Protein AF-0000000086745188 (afdb_homodimer)

Organism: NCBI:txid471575

Sequence (516 aa):
MTRQLMTLRQISIQTRLVSLTASIQQGEQIHLIGPNGSGKSTLLACMAGILPYSGKIYLQQRCLSEYSPRELARHRAWLSQQVVSVPIMPVFQYLQLYLTPSPVNYDDVLSELCSFFKLGTLLETPVGRLSGGEWQRVRLTGVFLQVWSSINLEGKLLLLDEPTNNLDIAQVAALDLLVKKFCEHGGSVVMSGHDLNHSYDRADRIWLLADGQLVADGKPDEVMKENTLSKVFAADIKCVSEKTYKYWRVFLPDYNSVMTRQLMTLRQISIQTRLVSLTASIQQGEQIHLIGPNGSGKSTLLACMAGILPYSGKIYLQQRCLSEYSPRELARHRAWLSQQVVSVPIMPVFQYLQLYLTPSPVNYDDVLSELCSFFKLGTLLETPVGRLSGGEWQRVRLTGVFLQVWSSINLEGKLLLLDEPTNNLDIAQVAALDLLVKKFCEHGGSVVMSGHDLNHSYDRADRIWLLADGQLVADGKPDEVMKENTLSKVFAADIKCVSEKTYKYWRVFLPDYNSV

Secondary structure (DSSP, 8-state):
---EEEEEEEEEETTTEEEEEEEEETT-EEEEE--TTSSHHHHHHHHHTSS--EEEEEETTEEGGGS-HHHHHHHEEEE-SS-----SSBHHHHHHTTS-S-SS--HHHHHHHHHHTT-GGGTTSBGGG--HHHHHHHHHHHHHHHH-TTT-SS--EEEESSTTTT--HHHHHHHHHHHHHHHHTT-EEEEE-S-HHHHHHH-SEEEEEETTEEEEEE-HHHH--HHHHHHHHTS-EEEE-STT--EEEE----GGG-/---EEEEEEEEEETTTEEEEEEEEETT-EEEEE--TTSSHHHHHHHHHTSS--EEEEEETTEEGGGS-HHHHHHHEEEE-SS-----SSBHHHHHHTTS-S-SS--HHHHHHHHHHTT-GGGTTSBGGG--HHHHHHHHHHHHHHHH-TTT-SS--EEEESSTTTT--HHHHHHHHHHHHHHHHTT-EEEEE-S-HHHHHHH-SEEEEEETTEEEEEE-HHHH--HHHHHHHHTS-EEEE-STT--EEEE----GGG-

Nearest PDB structures (foldseek):
  4dbl-assembly1_C  TM=9.691E-01  e=2.602E-29  Escherichia coli K-12
  1l7v-assembly1_D  TM=9.769E-01  e=2.940E-29  Escherichia coli
  4r9u-assembly1_D  TM=9.793E-01  e=2.080E-28  Escherichia coli K-12
  2qi9-assembly1_D  TM=9.590E-01  e=1.356E-28  Escherichia coli
  5x40-assembly1_B  TM=8.776E-01  e=6.941E-20  Rhodobacter capsulatus

pLDDT: mean 87.24, std 15.05, range [29.53, 98.56]

Radius of gyration: 23.39 Å; Cα contacts (8 Å, |Δi|>4): 1022; chains: 2; bounding box: 46×71×54 Å

Foldseek 3Di:
DFDWFKWFAQKDDPQQAGGATDTDTWLFEEEEEFDPSLNLLVVLCVQLVNDDTPGFMDGPNHTPVPDDPVRSLLAEFEAHPDDPDFDFAALLVVLCVLADPDPDDCPVVLVVLCVLLVCVVRRHPTLVPDDPSNNLSSSLSSRCSNQPCVRGVNHAEYEEEASCPPPDQSSVLSVLVSQNVSSVSGHYYYYYHHDLVVCLVRGQKYQYGASNYRPDIGHSVVQVDQVNVCVRHVHRDDDDPDPPDDDDHDDHPPVVVD/DFDWFKWWAQKDDPQQAGGATDTDTWLFEEEEEFDPSLNLLVVLCVQLVNDDTPGFMDGPNHTPVPDDPVRSLLAEFEAHPDDPDFDFAALQVVLCVLADPDPDDCPVVLVVLCVLLVCVVRRRPTRVPDDPSNNLSSSLSSRCSNQPCVRGVNHAEYEEEASCPPPDQSSVLSVLVSQNVSSVSGHYYYYYHHDLVVCLVRGQKYQYGASNYRPDIGHSVVQVDQVNVCVRHVHRDDDDPDPPDDDDHDDHPPVVVD

Solvent-accessible surface area (backbone atoms only — not comparable to full-atom values): 27407 Å² total; per-residue (Å²): 128,85,49,66,36,33,39,38,41,42,31,27,38,87,86,47,25,50,58,32,63,51,72,39,48,50,36,38,37,33,30,38,34,49,41,80,86,14,30,66,67,59,50,53,31,39,75,66,67,74,42,86,67,45,64,48,44,28,50,69,87,34,53,53,84,74,48,50,74,71,58,41,48,41,35,35,28,70,44,68,71,72,76,89,71,77,58,91,45,30,35,51,62,57,44,50,69,38,51,68,98,53,93,63,80,54,61,63,57,50,49,50,49,30,57,62,61,65,38,75,89,42,35,78,39,47,47,76,73,47,52,74,41,55,43,44,44,53,53,51,45,28,38,46,57,31,26,32,58,94,77,22,81,59,14,36,38,39,40,30,35,43,71,58,62,69,42,28,61,49,51,42,42,38,50,52,49,52,52,50,52,43,21,74,73,50,16,22,36,41,32,33,49,54,54,64,47,58,40,53,74,66,30,61,28,31,38,33,31,44,77,15,24,71,78,38,74,35,40,37,83,76,49,70,36,44,70,55,47,16,61,66,44,70,37,59,38,44,72,48,40,57,71,78,53,76,42,64,49,68,60,71,78,63,63,83,76,105,128,82,50,68,36,33,40,38,40,42,32,26,37,86,86,47,25,51,58,32,64,50,71,38,49,51,35,38,38,33,30,39,36,50,42,82,84,14,29,67,66,59,50,53,33,39,75,66,67,75,42,85,65,44,64,48,45,28,48,69,87,34,53,53,86,74,48,49,72,72,58,43,47,41,35,35,28,68,43,68,69,73,79,90,71,77,58,92,44,30,36,50,61,59,45,49,69,37,51,68,98,54,93,65,82,54,61,64,59,50,50,51,50,30,58,62,60,65,37,75,90,44,34,79,38,47,47,74,75,48,51,71,40,54,43,45,43,51,51,51,44,28,39,47,56,33,26,31,58,95,78,23,81,60,15,37,37,40,38,31,35,42,72,57,63,69,43,28,59,48,51,42,41,37,50,53,49,51,52,50,52,43,21,74,73,50,17,20,36,42,32,33,50,54,55,63,46,58,41,55,74,66,32,62,27,32,38,36,31,44,79,16,25,71,77,38,74,34,41,37,83,74,50,69,35,44,68,55,49,15,61,66,45,70,36,61,37,43,70,51,40,58,68,78,52,76,43,65,50,69,58,69,78,62,66,83,77,108

Structure (mmCIF, N/CA/C/O backbone):
data_AF-0000000086745188-model_v1
#
loop_
_entity.id
_entity.type
_entity.pdbx_description
1 polymer 'Vitamin B12 import ATP-binding protein BtuD'
#
loop_
_atom_site.group_PDB
_atom_site.id
_atom_site.type_symbol
_atom_site.label_atom_id
_atom_site.label_alt_id
_atom_site.label_comp_id
_atom_site.label_asym_id
_atom_site.label_entity_id
_atom_site.label_seq_id
_atom_site.pdbx_PDB_ins_code
_atom_site.Cartn_x
_atom_site.Cartn_y
_atom_site.Cartn_z
_atom_site.occupancy
_atom_site.B_iso_or_equiv
_atom_site.auth_seq_id
_atom_site.auth_comp_id
_atom_site.auth_asym_id
_atom_site.auth_atom_id
_atom_site.pdbx_PDB_model_num
ATOM 1 N N . MET A 1 1 ? 0.875 36.938 3.176 1 42.94 1 MET A N 1
ATOM 2 C CA . MET A 1 1 ? 2.236 36.469 3.416 1 42.94 1 MET A CA 1
ATOM 3 C C . MET A 1 1 ? 2.227 35.062 3.996 1 42.94 1 MET A C 1
ATOM 5 O O . MET A 1 1 ? 1.624 34.812 5.043 1 42.94 1 MET A O 1
ATOM 9 N N . THR A 1 2 ? 2.395 34.031 3.209 1 58.59 2 THR A N 1
ATOM 10 C CA . THR A 1 2 ? 2.215 32.656 3.656 1 58.59 2 THR A CA 1
ATOM 11 C C . THR A 1 2 ? 3.15 32.312 4.82 1 58.59 2 THR A C 1
ATOM 13 O O . THR A 1 2 ? 4.336 32.656 4.777 1 58.59 2 THR A O 1
ATOM 16 N N . ARG A 1 3 ? 2.59 32.125 6.023 1 82.56 3 ARG A N 1
ATOM 17 C CA . ARG A 1 3 ? 3.328 31.969 7.27 1 82.56 3 ARG A CA 1
ATOM 18 C C . ARG A 1 3 ? 3.998 30.594 7.328 1 82.56 3 ARG A C 1
ATOM 20 O O . ARG A 1 3 ? 3.418 29.594 6.902 1 82.56 3 ARG A O 1
ATOM 27 N N . GLN A 1 4 ? 5.285 30.688 7.609 1 91.69 4 GLN A N 1
ATOM 28 C CA . GLN A 1 4 ? 6.078 29.469 7.801 1 91.69 4 GLN A CA 1
ATOM 29 C C . GLN A 1 4 ? 5.613 28.703 9.031 1 91.69 4 GLN A C 1
ATOM 31 O O . GLN A 1 4 ? 5.594 29.25 10.141 1 91.69 4 GLN A O 1
ATOM 36 N N . LEU A 1 5 ? 5.16 27.562 8.781 1 95.75 5 LEU A N 1
ATOM 37 C CA . LEU A 1 5 ? 4.672 26.75 9.883 1 95.75 5 LEU A CA 1
ATOM 38 C C . LEU A 1 5 ? 5.816 25.984 10.547 1 95.75 5 LEU A C 1
ATOM 40 O O . LEU A 1 5 ? 5.926 25.984 11.781 1 95.75 5 LEU A O 1
ATOM 44 N N . MET A 1 6 ? 6.68 25.391 9.727 1 97.31 6 MET A N 1
ATOM 45 C CA . MET A 1 6 ? 7.801 24.609 10.234 1 97.31 6 MET A CA 1
ATOM 46 C C . MET A 1 6 ? 9.062 24.859 9.414 1 97.31 6 MET A C 1
ATOM 48 O O . MET A 1 6 ? 8.992 25.016 8.195 1 97.31 6 MET A O 1
ATOM 52 N N . THR A 1 7 ? 10.203 24.891 10.109 1 97.44 7 THR A N 1
ATOM 53 C CA . THR A 1 7 ? 11.492 25.047 9.453 1 97.44 7 THR A CA 1
ATOM 54 C C . THR A 1 7 ? 12.477 23.984 9.938 1 97.44 7 THR A C 1
ATOM 56 O O . THR A 1 7 ? 12.562 23.703 11.133 1 97.44 7 THR A O 1
ATOM 59 N N . LEU A 1 8 ? 13.078 23.312 9.031 1 98 8 LEU A N 1
ATOM 60 C CA . LEU A 1 8 ? 14.148 22.344 9.273 1 98 8 LEU A CA 1
ATOM 61 C C . LEU A 1 8 ? 15.5 22.922 8.875 1 98 8 LEU A C 1
ATOM 63 O O . LEU A 1 8 ? 15.672 23.406 7.754 1 98 8 LEU A O 1
ATOM 67 N N . ARG A 1 9 ? 16.406 22.875 9.82 1 97.75 9 ARG A N 1
ATOM 68 C CA . ARG A 1 9 ? 17.75 23.406 9.547 1 97.75 9 ARG A CA 1
ATOM 69 C C . ARG A 1 9 ? 18.812 22.328 9.773 1 97.75 9 ARG A C 1
ATOM 71 O O . ARG A 1 9 ? 19.094 21.969 10.922 1 97.75 9 ARG A O 1
ATOM 78 N N . GLN A 1 10 ? 19.391 21.859 8.68 1 97.06 10 GLN A N 1
ATOM 79 C CA . GLN A 1 10 ? 20.547 20.969 8.68 1 97.06 10 GLN A CA 1
ATOM 80 C C . GLN A 1 10 ? 20.266 19.719 9.523 1 97.06 10 GLN A C 1
ATOM 82 O O . GLN A 1 10 ? 21.062 19.375 10.406 1 97.06 10 GLN A O 1
ATOM 87 N N . ILE A 1 11 ? 19.172 19.078 9.258 1 96.88 11 ILE A N 1
ATOM 88 C CA . ILE A 1 11 ? 18.797 17.891 10.008 1 96.88 11 ILE A CA 1
ATOM 89 C C . ILE A 1 11 ? 19.641 16.703 9.57 1 96.88 11 ILE A C 1
ATOM 91 O O . ILE A 1 11 ? 19.719 16.406 8.383 1 96.88 11 ILE A O 1
ATOM 95 N N . SER A 1 12 ? 20.266 16.047 10.523 1 96.56 12 SER A N 1
ATOM 96 C CA . SER A 1 12 ? 21.109 14.891 10.258 1 96.56 12 SER A CA 1
ATOM 97 C C . SER A 1 12 ? 20.891 13.797 11.297 1 96.56 12 SER A C 1
ATOM 99 O O . SER A 1 12 ? 20.641 14.086 12.469 1 96.56 12 SER A O 1
ATOM 101 N N . ILE A 1 13 ? 20.781 12.68 10.852 1 94.38 13 ILE A N 1
ATOM 102 C CA . ILE A 1 13 ? 20.797 11.492 11.695 1 94.38 13 ILE A CA 1
ATOM 103 C C . ILE A 1 13 ? 21.75 10.445 11.109 1 94.38 13 ILE A C 1
ATOM 105 O O . ILE A 1 13 ? 21.422 9.773 10.133 1 94.38 13 ILE A O 1
ATOM 109 N N . GLN A 1 14 ? 22.875 10.312 11.773 1 86 14 GLN A N 1
ATOM 110 C CA . GLN A 1 14 ? 23.875 9.359 11.32 1 86 14 GLN A CA 1
ATOM 111 C C . GLN A 1 14 ? 23.953 9.328 9.797 1 86 14 GLN A C 1
ATOM 113 O O . GLN A 1 14 ? 24.219 10.352 9.156 1 86 14 GLN A O 1
ATOM 118 N N . THR A 1 15 ? 23.656 8.062 9.227 1 82.75 15 THR A N 1
ATOM 119 C CA . THR A 1 15 ? 23.766 7.93 7.777 1 82.75 15 THR A CA 1
ATOM 120 C C . THR A 1 15 ? 22.391 7.918 7.121 1 82.75 15 THR A C 1
ATOM 122 O O . THR A 1 15 ? 22.281 7.875 5.895 1 82.75 15 THR A O 1
ATOM 125 N N . ARG A 1 16 ? 21.406 8.18 7.883 1 89.38 16 ARG A N 1
ATOM 126 C CA . ARG A 1 16 ? 20.062 8.055 7.352 1 89.38 16 ARG A CA 1
ATOM 127 C C . ARG A 1 16 ? 19.578 9.391 6.777 1 89.38 16 ARG A C 1
ATOM 129 O O . ARG A 1 16 ? 18.797 9.414 5.82 1 89.38 16 ARG A O 1
ATOM 136 N N . LEU A 1 17 ? 19.922 10.453 7.391 1 94.81 17 LEU A N 1
ATOM 137 C CA . LEU A 1 17 ? 19.656 11.797 6.91 1 94.81 17 LEU A CA 1
ATOM 138 C C . LEU A 1 17 ? 20.922 12.641 6.898 1 94.81 17 LEU A C 1
ATOM 140 O O . LEU A 1 17 ? 21.734 12.562 7.824 1 94.81 17 LEU A O 1
ATOM 144 N N . VAL A 1 18 ? 21.047 13.453 5.836 1 95.75 18 VAL A N 1
ATOM 145 C CA . VAL A 1 18 ? 22.281 14.203 5.672 1 95.75 18 VAL A CA 1
ATOM 146 C C . VAL A 1 18 ? 21.984 15.68 5.457 1 95.75 18 VAL A C 1
ATOM 148 O O . VAL A 1 18 ? 21.641 16.094 4.348 1 95.75 18 VAL A O 1
ATOM 151 N N . SER A 1 19 ? 22.125 16.516 6.492 1 94.88 19 SER A N 1
ATOM 152 C CA . SER A 1 19 ? 22.078 17.984 6.5 1 94.88 19 SER A CA 1
ATOM 153 C C . SER A 1 19 ? 20.859 18.484 5.711 1 94.88 19 SER A C 1
ATOM 155 O O . SER A 1 19 ? 21.016 19.312 4.809 1 94.88 19 SER A O 1
ATOM 157 N N . LEU A 1 20 ? 19.719 18 6.059 1 96.94 20 LEU A N 1
ATOM 158 C CA . LEU A 1 20 ? 18.5 18.328 5.332 1 96.94 20 LEU A CA 1
ATOM 159 C C . LEU A 1 20 ? 17.906 19.656 5.82 1 96.94 20 LEU A C 1
ATOM 161 O O . LEU A 1 20 ? 17.734 19.844 7.023 1 96.94 20 LEU A O 1
ATOM 165 N N . THR A 1 21 ? 17.719 20.609 4.941 1 97.81 21 THR A N 1
ATOM 166 C CA . THR A 1 21 ? 17.094 21.906 5.223 1 97.81 21 THR A CA 1
ATOM 167 C C . THR A 1 21 ? 15.844 22.094 4.379 1 97.81 21 THR A C 1
ATOM 169 O O . THR A 1 21 ? 15.852 21.828 3.176 1 97.81 21 THR A O 1
ATOM 172 N N . ALA A 1 22 ? 14.789 22.453 5.012 1 97.44 22 ALA A N 1
ATOM 173 C CA . ALA A 1 22 ? 13.516 22.641 4.328 1 97.44 22 ALA A CA 1
ATOM 174 C C . ALA A 1 22 ? 12.562 23.469 5.176 1 97.44 22 ALA A C 1
ATOM 176 O O . ALA A 1 22 ? 12.883 23.844 6.309 1 97.44 22 ALA A O 1
ATOM 177 N N . SER A 1 23 ? 11.453 23.859 4.59 1 97.12 23 SER A N 1
ATOM 178 C CA . SER A 1 23 ? 10.422 24.594 5.316 1 97.12 23 SER A CA 1
ATOM 179 C C . SER A 1 23 ? 9.031 24.203 4.848 1 97.12 23 SER A C 1
ATOM 181 O O . SER A 1 23 ? 8.859 23.688 3.734 1 97.12 23 SER A O 1
ATOM 183 N N . ILE A 1 24 ? 8.094 24.344 5.656 1 97.06 24 ILE A N 1
ATOM 184 C CA . ILE A 1 24 ? 6.688 24.078 5.379 1 97.06 24 ILE A CA 1
ATOM 185 C C . ILE A 1 24 ? 5.871 25.359 5.586 1 97.06 24 ILE A C 1
ATOM 187 O O . ILE A 1 24 ? 5.957 25.984 6.641 1 97.06 24 ILE A O 1
ATOM 191 N N . GLN A 1 25 ? 5.105 25.688 4.613 1 94.69 25 GLN A N 1
ATOM 192 C CA . GLN A 1 25 ? 4.203 26.828 4.719 1 94.69 25 GLN A CA 1
ATOM 193 C C . GLN A 1 25 ? 2.83 26.406 5.23 1 94.69 25 GLN A C 1
ATOM 195 O O . GLN A 1 25 ? 2.426 25.25 5.047 1 94.69 25 GLN A O 1
ATOM 200 N N . GLN A 1 26 ? 2.174 27.312 5.887 1 93.31 26 GLN A N 1
ATOM 201 C CA . GLN A 1 26 ? 0.829 27.016 6.371 1 93.31 26 GLN A CA 1
ATOM 202 C C . GLN A 1 26 ? -0.127 26.75 5.211 1 93.31 26 GLN A C 1
ATOM 204 O O . GLN A 1 26 ? -0.081 27.438 4.188 1 93.31 26 GLN A O 1
ATOM 209 N N . GLY A 1 27 ? -0.869 25.703 5.348 1 92.94 27 GLY A N 1
ATOM 210 C CA . GLY A 1 27 ? -1.93 25.422 4.391 1 92.94 27 GLY A CA 1
ATOM 211 C C . GLY A 1 27 ? -1.481 24.547 3.238 1 92.94 27 GLY A C 1
ATOM 212 O O . GLY A 1 27 ? -2.256 24.281 2.316 1 92.94 27 GLY A O 1
ATOM 213 N N . GLU A 1 28 ? -0.305 24.062 3.256 1 95.38 28 GLU A N 1
ATOM 214 C CA . GLU A 1 28 ? 0.176 23.328 2.094 1 95.38 28 GLU A CA 1
ATOM 215 C C . GLU A 1 28 ? 0.176 21.812 2.357 1 95.38 28 GLU A C 1
ATOM 217 O O . GLU A 1 28 ? 0.301 21.391 3.506 1 95.38 28 GLU A O 1
ATOM 222 N N . GLN A 1 29 ? 0.002 21.109 1.368 1 97.25 29 GLN A N 1
ATOM 223 C CA . GLN A 1 29 ? 0.116 19.656 1.347 1 97.25 29 GLN A CA 1
ATOM 224 C C . GLN A 1 29 ? 1.386 19.219 0.624 1 97.25 29 GLN A C 1
ATOM 226 O O . GLN A 1 29 ? 1.51 19.391 -0.59 1 97.25 29 GLN A O 1
ATOM 231 N N . ILE A 1 30 ? 2.305 18.641 1.395 1 98.44 30 ILE A N 1
ATOM 232 C CA . ILE A 1 30 ? 3.582 18.203 0.845 1 98.44 30 ILE A CA 1
ATOM 233 C C . ILE A 1 30 ? 3.623 16.672 0.783 1 98.44 30 ILE A C 1
ATOM 235 O O . ILE A 1 30 ? 3.271 16 1.752 1 98.44 30 ILE A O 1
ATOM 239 N N . HIS A 1 31 ? 3.926 16.125 -0.351 1 98.19 31 HIS A N 1
ATOM 240 C CA . HIS A 1 31 ? 4.18 14.688 -0.476 1 98.19 31 HIS A CA 1
ATOM 241 C C . HIS A 1 31 ? 5.676 14.391 -0.486 1 98.19 31 HIS A C 1
ATOM 243 O O . HIS A 1 31 ? 6.422 14.977 -1.273 1 98.19 31 HIS A O 1
ATOM 249 N N . LEU A 1 32 ? 6.02 13.602 0.425 1 98.12 32 LEU A N 1
ATOM 250 C CA . LEU A 1 32 ? 7.387 13.109 0.541 1 98.12 32 LEU A CA 1
ATOM 251 C C . LEU A 1 32 ? 7.57 11.828 -0.259 1 98.12 32 LEU A C 1
ATOM 253 O O . LEU A 1 32 ? 7.031 10.781 0.108 1 98.12 32 LEU A O 1
ATOM 257 N N . ILE A 1 33 ? 8.344 11.906 -1.39 1 96.94 33 ILE A N 1
ATOM 258 C CA . ILE A 1 33 ? 8.523 10.727 -2.229 1 96.94 33 ILE A CA 1
ATOM 259 C C . ILE A 1 33 ? 10.008 10.391 -2.336 1 96.94 33 ILE A C 1
ATOM 261 O O . ILE A 1 33 ? 10.867 11.234 -2.07 1 96.94 33 ILE A O 1
ATOM 265 N N . GLY A 1 34 ? 10.312 9.188 -2.672 1 95.62 34 GLY A N 1
ATOM 266 C CA . GLY A 1 34 ? 11.648 8.609 -2.762 1 95.62 34 GLY A CA 1
ATOM 267 C C . GLY A 1 34 ? 11.648 7.094 -2.641 1 95.62 34 GLY A C 1
ATOM 268 O O . GLY A 1 34 ? 10.648 6.496 -2.246 1 95.62 34 GLY A O 1
ATOM 269 N N . PRO A 1 35 ? 12.727 6.488 -3.014 1 92.88 35 PRO A N 1
ATOM 270 C CA . PRO A 1 35 ? 12.797 5.031 -2.912 1 92.88 35 PRO A CA 1
ATOM 271 C C . PRO A 1 35 ? 12.742 4.535 -1.47 1 92.88 35 PRO A C 1
ATOM 273 O O . PRO A 1 35 ? 12.898 5.328 -0.535 1 92.88 35 PRO A O 1
ATOM 276 N N . ASN A 1 36 ? 12.398 3.275 -1.337 1 90.19 36 ASN A N 1
ATOM 277 C CA . ASN A 1 36 ? 12.461 2.672 -0.01 1 90.19 36 ASN A CA 1
ATOM 278 C C . ASN A 1 36 ? 13.859 2.814 0.598 1 90.19 36 ASN A C 1
ATOM 280 O O . ASN A 1 36 ? 14.859 2.631 -0.09 1 90.19 36 ASN A O 1
ATOM 284 N N . GLY A 1 37 ? 13.938 3.229 1.795 1 88.88 37 GLY A N 1
ATOM 285 C CA . GLY A 1 37 ? 15.211 3.4 2.479 1 88.88 37 GLY A CA 1
ATOM 286 C C . GLY A 1 37 ? 15.797 4.785 2.301 1 88.88 37 GLY A C 1
ATOM 287 O O . GLY A 1 37 ? 16.891 5.07 2.801 1 88.88 37 GLY A O 1
ATOM 288 N N . SER A 1 38 ? 15.094 5.652 1.686 1 93.81 38 SER A N 1
ATOM 289 C CA . SER A 1 38 ? 15.633 6.969 1.369 1 93.81 38 SER A CA 1
ATOM 290 C C . SER A 1 38 ? 15.648 7.871 2.598 1 93.81 38 SER A C 1
ATOM 292 O O . SER A 1 38 ? 16.281 8.922 2.594 1 93.81 38 SER A O 1
ATOM 294 N N . GLY A 1 39 ? 14.906 7.531 3.623 1 94.5 39 GLY A N 1
ATOM 295 C CA . GLY A 1 39 ? 14.898 8.32 4.844 1 94.5 39 GLY A CA 1
ATOM 296 C C . GLY A 1 39 ? 13.555 8.984 5.109 1 94.5 39 GLY A C 1
ATOM 297 O O . GLY A 1 39 ? 13.43 9.789 6.035 1 94.5 39 GLY A O 1
ATOM 298 N N . LYS A 1 40 ? 12.539 8.656 4.352 1 95.88 40 LYS A N 1
ATOM 299 C CA . LYS A 1 40 ? 11.234 9.305 4.461 1 95.88 40 LYS A CA 1
ATOM 300 C C . LYS A 1 40 ? 10.664 9.156 5.871 1 95.88 40 LYS A C 1
ATOM 302 O O . LYS A 1 40 ? 10.32 10.156 6.512 1 95.88 40 LYS A O 1
ATOM 307 N N . SE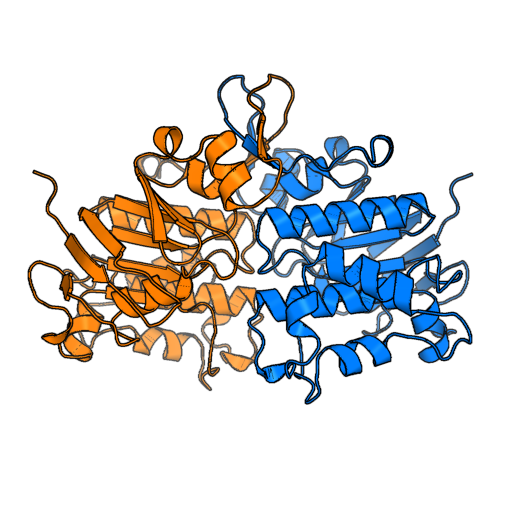R A 1 41 ? 10.625 7.898 6.363 1 94.25 41 SER A N 1
ATOM 308 C CA . SER A 1 41 ? 10.07 7.637 7.691 1 94.25 41 SER A CA 1
ATOM 309 C C . SER A 1 41 ? 10.922 8.289 8.781 1 94.25 41 SER A C 1
ATOM 311 O O . SER A 1 41 ? 10.391 8.82 9.758 1 94.25 41 SER A O 1
ATOM 313 N N . THR A 1 42 ? 12.219 8.281 8.617 1 94.56 42 THR A N 1
ATOM 314 C CA . THR A 1 42 ? 13.133 8.906 9.57 1 94.56 42 THR A CA 1
ATOM 315 C C . THR A 1 42 ? 12.883 10.406 9.648 1 94.56 42 THR A C 1
ATOM 317 O O . THR A 1 42 ? 12.789 10.969 10.742 1 94.56 42 THR A O 1
ATOM 320 N N . LEU A 1 43 ? 12.727 11 8.5 1 97.31 43 LEU A N 1
ATOM 321 C CA . LEU A 1 43 ? 12.484 12.445 8.461 1 97.31 43 LEU A CA 1
ATOM 322 C C . LEU A 1 43 ? 11.172 12.789 9.148 1 97.31 43 LEU A C 1
ATOM 324 O O . LEU A 1 43 ? 11.117 13.703 9.969 1 97.31 43 LEU A O 1
ATOM 328 N N . LEU A 1 44 ? 10.141 12.039 8.828 1 97.38 44 LEU A N 1
ATOM 329 C CA . LEU A 1 44 ? 8.836 12.289 9.422 1 97.38 44 LEU A CA 1
ATOM 330 C C . LEU A 1 44 ? 8.883 12.109 10.938 1 97.38 44 LEU A C 1
ATOM 332 O O . LEU A 1 44 ? 8.273 12.883 11.68 1 97.38 44 LEU A O 1
ATOM 336 N N . ALA A 1 45 ? 9.602 11.156 11.414 1 95.88 45 ALA A N 1
ATOM 337 C CA . ALA A 1 45 ? 9.727 10.914 12.852 1 95.88 45 ALA A CA 1
ATOM 338 C C . ALA A 1 45 ? 10.469 12.055 13.539 1 95.88 45 ALA A C 1
ATOM 340 O O . ALA A 1 45 ? 10.141 12.43 14.664 1 95.88 45 ALA A O 1
ATOM 341 N N . CYS A 1 46 ? 11.469 12.586 12.875 1 96.81 46 CYS A N 1
ATOM 342 C CA . CYS A 1 46 ? 12.172 13.75 13.398 1 96.81 46 CYS A CA 1
ATOM 343 C C . CYS A 1 46 ? 11.234 14.953 13.5 1 96.81 46 CYS A C 1
ATOM 345 O O . CYS A 1 46 ? 11.188 15.609 14.539 1 96.81 46 CYS A O 1
ATOM 347 N N . MET A 1 47 ? 10.508 15.141 12.453 1 97.5 47 MET A N 1
ATOM 348 C CA . MET A 1 47 ? 9.578 16.266 12.406 1 97.5 47 MET A CA 1
ATOM 349 C C . MET A 1 47 ? 8.516 16.125 13.492 1 97.5 47 MET A C 1
ATOM 351 O O . MET A 1 47 ? 8.023 17.125 14.016 1 97.5 47 MET A O 1
ATOM 355 N N . ALA A 1 48 ? 8.18 14.898 13.805 1 96.38 48 ALA A N 1
ATOM 356 C CA . ALA A 1 48 ? 7.164 14.625 14.812 1 96.38 48 ALA A CA 1
ATOM 357 C C . ALA A 1 48 ? 7.727 14.789 16.219 1 96.38 48 ALA A C 1
ATOM 359 O O . ALA A 1 48 ? 6.977 14.805 17.203 1 96.38 48 ALA A O 1
ATOM 360 N N . GLY A 1 49 ? 8.992 14.836 16.359 1 95.5 49 GLY A N 1
ATOM 361 C CA . GLY A 1 49 ? 9.633 14.953 17.656 1 95.5 49 GLY A CA 1
ATOM 362 C C . GLY A 1 49 ? 9.82 13.625 18.359 1 95.5 49 GLY A C 1
ATOM 363 O O . GLY A 1 49 ? 10.031 13.578 19.562 1 95.5 49 GLY A O 1
ATOM 364 N N . ILE A 1 50 ? 9.758 12.57 17.625 1 92.31 50 ILE A N 1
ATOM 365 C CA . ILE A 1 50 ? 9.844 11.219 18.172 1 92.31 50 ILE A CA 1
ATOM 366 C C . ILE A 1 50 ? 11.289 10.742 18.141 1 92.31 50 ILE A C 1
ATOM 368 O O . ILE A 1 50 ? 11.781 10.133 19.094 1 92.31 50 ILE A O 1
ATOM 372 N N . LEU A 1 51 ? 11.977 11.031 17.094 1 93.44 51 LEU A N 1
ATOM 373 C CA . LEU A 1 51 ? 13.352 10.594 16.906 1 93.44 51 LEU A CA 1
ATOM 374 C C . LEU A 1 51 ? 14.328 11.742 17.109 1 93.44 51 LEU A C 1
ATOM 376 O O . LEU A 1 51 ? 14.141 12.82 16.547 1 93.44 51 LEU A O 1
ATOM 380 N N . PRO A 1 52 ? 15.375 11.516 17.859 1 94.44 52 PRO A N 1
ATOM 381 C CA . PRO A 1 52 ? 16.391 12.562 18.031 1 94.44 52 PRO A CA 1
ATOM 382 C C . PRO A 1 52 ? 17.188 12.82 16.75 1 94.44 52 PRO A C 1
ATOM 384 O O . PRO A 1 52 ? 17.344 11.914 15.922 1 94.44 52 PRO A O 1
ATOM 387 N N . TYR A 1 53 ? 17.672 14.008 16.625 1 96.12 53 TYR A N 1
ATOM 388 C CA . TYR A 1 53 ? 18.375 14.438 15.422 1 96.12 53 TYR A CA 1
ATOM 389 C C . TYR A 1 53 ? 19.375 15.547 15.75 1 96.12 53 TYR A C 1
ATOM 391 O O . TYR A 1 53 ? 19.297 16.156 16.812 1 96.12 53 TYR A O 1
ATOM 399 N N . SER A 1 54 ? 20.344 15.672 14.859 1 96.56 54 SER A N 1
ATOM 400 C CA . SER A 1 54 ? 21.188 16.875 14.883 1 96.56 54 SER A CA 1
ATOM 401 C C . SER A 1 54 ? 20.578 17.984 14.023 1 96.56 54 SER A C 1
ATOM 403 O O . SER A 1 54 ? 19.828 17.703 13.094 1 96.56 54 SER A O 1
ATOM 405 N N . GLY A 1 55 ? 20.859 19.234 14.359 1 96.88 55 GLY A N 1
ATOM 406 C CA . GLY A 1 55 ? 20.234 20.359 13.711 1 96.88 55 GLY A CA 1
ATOM 407 C C . GLY A 1 55 ? 19.094 20.953 14.516 1 96.88 55 GLY A C 1
ATOM 408 O O . GLY A 1 55 ? 19.047 20.812 15.734 1 96.88 55 GLY A O 1
ATOM 409 N N . LYS A 1 56 ? 18.281 21.75 13.805 1 97.38 56 LYS A N 1
ATOM 410 C CA . LYS A 1 56 ? 17.188 22.391 14.523 1 97.38 56 LYS A CA 1
ATOM 411 C C . LYS A 1 56 ? 15.891 22.328 13.711 1 97.38 56 LYS A C 1
ATOM 413 O O . LYS A 1 56 ? 15.914 22.5 12.492 1 97.38 56 LYS A O 1
ATOM 418 N N . ILE A 1 57 ? 14.859 22.062 14.398 1 97.69 57 ILE A N 1
ATOM 419 C CA . ILE A 1 57 ? 13.523 22.141 13.812 1 97.69 57 ILE A CA 1
ATOM 420 C C . ILE A 1 57 ? 12.664 23.125 14.609 1 97.69 57 ILE A C 1
ATOM 422 O O . ILE A 1 57 ? 12.656 23.094 15.836 1 97.69 57 ILE A O 1
ATOM 426 N N . TYR A 1 58 ? 12.031 23.969 13.883 1 97.38 58 TYR A N 1
ATOM 427 C CA . TYR A 1 58 ? 11.117 24.922 14.508 1 97.38 58 TYR A CA 1
ATOM 428 C C . TYR A 1 58 ? 9.68 24.656 14.062 1 97.38 58 TYR A C 1
ATOM 430 O O . TYR A 1 58 ? 9.43 24.391 12.883 1 97.38 58 TYR A O 1
ATOM 438 N N . LEU A 1 59 ? 8.781 24.672 14.969 1 96.44 59 LEU A N 1
ATOM 439 C CA . LEU A 1 59 ? 7.344 24.609 14.719 1 96.44 59 LEU A CA 1
ATOM 440 C C . LEU A 1 59 ? 6.645 25.844 15.266 1 96.44 59 LEU A C 1
ATOM 442 O O . LEU A 1 59 ? 6.727 26.141 16.469 1 96.44 59 LEU A O 1
ATOM 446 N N . GLN A 1 60 ? 6.031 26.578 14.367 1 93.5 60 GLN A N 1
ATOM 447 C CA . GLN A 1 60 ? 5.387 27.828 14.758 1 93.5 60 GLN A CA 1
ATOM 448 C C . GLN A 1 60 ? 6.359 28.734 15.5 1 93.5 60 GLN A C 1
ATOM 450 O O . GLN A 1 60 ? 6.039 29.25 16.578 1 93.5 60 GLN A O 1
ATOM 455 N N . GLN A 1 61 ? 7.582 28.797 15.016 1 92.19 61 GLN A N 1
ATOM 456 C CA . GLN A 1 61 ? 8.633 29.719 15.422 1 92.19 61 GLN A CA 1
ATOM 457 C C . GLN A 1 61 ? 9.211 29.328 16.781 1 92.19 61 GLN A C 1
ATOM 459 O O . GLN A 1 61 ? 9.961 30.094 17.375 1 92.19 61 GLN A O 1
ATOM 464 N N . ARG A 1 62 ? 8.883 28.203 17.297 1 95.56 62 ARG A N 1
ATOM 465 C CA . ARG A 1 62 ? 9.445 27.656 18.516 1 95.56 62 ARG A CA 1
ATOM 466 C C . ARG A 1 62 ? 10.211 26.359 18.25 1 95.56 62 ARG A C 1
ATOM 468 O O . ARG A 1 62 ? 9.742 25.5 17.5 1 95.56 62 ARG A O 1
ATOM 475 N N . CYS A 1 63 ? 11.297 26.25 18.953 1 96.44 63 CYS A N 1
ATOM 476 C CA . CYS A 1 63 ? 12.086 25.047 18.766 1 96.44 63 CYS A CA 1
ATOM 477 C C . CYS A 1 63 ? 11.32 23.812 19.234 1 96.44 63 CYS A C 1
ATOM 479 O O . CYS A 1 63 ? 10.672 23.844 20.281 1 96.44 63 CYS A O 1
ATOM 481 N N . LEU A 1 64 ? 11.414 22.812 18.484 1 96.06 64 LEU A N 1
ATOM 482 C CA . LEU A 1 64 ? 10.68 21.578 18.766 1 96.06 64 LEU A CA 1
ATOM 483 C C . LEU A 1 64 ? 11.055 21.016 20.141 1 96.06 64 LEU A C 1
ATOM 485 O O . LEU A 1 64 ? 10.203 20.5 20.859 1 96.06 64 LEU A O 1
ATOM 489 N N . SER A 1 65 ? 12.281 21.156 20.484 1 92.88 65 SER A N 1
ATOM 490 C CA . SER A 1 65 ? 12.797 20.609 21.734 1 92.88 65 SER A CA 1
ATOM 491 C C . SER A 1 65 ? 12.227 21.359 22.938 1 92.88 65 SER A C 1
ATOM 493 O O . SER A 1 65 ? 12.312 20.875 24.078 1 92.88 65 SER A O 1
ATOM 495 N N . GLU A 1 66 ? 11.68 22.469 22.719 1 95.38 66 GLU A N 1
ATOM 496 C CA . GLU A 1 66 ? 11.133 23.297 23.797 1 95.38 66 GLU A CA 1
ATOM 497 C C . GLU A 1 66 ? 9.703 22.875 24.125 1 95.38 66 GLU A C 1
ATOM 499 O O . GLU A 1 66 ? 9.164 23.281 25.156 1 95.38 66 GLU A O 1
ATOM 504 N N . TYR A 1 67 ? 9.094 22.141 23.281 1 95.12 67 TYR A N 1
ATOM 505 C CA . TYR A 1 67 ? 7.742 21.656 23.547 1 95.12 67 TYR A CA 1
ATOM 506 C C . TYR A 1 67 ? 7.762 20.469 24.5 1 95.12 67 TYR A C 1
ATOM 508 O O . TYR A 1 67 ? 8.578 19.562 24.344 1 95.12 67 TYR A O 1
ATOM 516 N N . SER A 1 68 ? 6.84 20.516 25.453 1 93.88 68 SER A N 1
ATOM 517 C CA . SER A 1 68 ? 6.559 19.266 26.141 1 93.88 68 SER A CA 1
ATOM 518 C C . SER A 1 68 ? 5.793 18.297 25.234 1 93.88 68 SER A C 1
ATOM 520 O O . SER A 1 68 ? 5.148 18.719 24.281 1 93.88 68 SER A O 1
ATOM 522 N N . PRO A 1 69 ? 5.852 17.031 25.5 1 90.75 69 PRO A N 1
ATOM 523 C CA . PRO A 1 69 ? 5.094 16.078 24.703 1 90.75 69 PRO A CA 1
ATOM 524 C C . PRO A 1 69 ? 3.605 16.406 24.625 1 90.75 69 PRO A C 1
ATOM 526 O O . PRO A 1 69 ? 2.992 16.281 23.562 1 90.75 69 PRO A O 1
ATOM 529 N N . ARG A 1 70 ? 3.1 16.875 25.703 1 89.25 70 ARG A N 1
ATOM 530 C CA . ARG A 1 70 ? 1.685 17.219 25.75 1 89.25 70 ARG A CA 1
ATOM 531 C C . ARG A 1 70 ? 1.386 18.438 24.875 1 89.25 70 ARG A C 1
ATOM 533 O O . ARG A 1 70 ? 0.398 18.438 24.141 1 89.25 70 ARG A O 1
ATOM 540 N N . GLU A 1 71 ? 2.258 19.391 24.969 1 90.62 71 GLU A N 1
ATOM 541 C CA . GLU A 1 71 ? 2.086 20.578 24.141 1 90.62 71 GLU A CA 1
ATOM 542 C C . GLU A 1 71 ? 2.227 20.234 22.656 1 90.62 71 GLU A C 1
ATOM 544 O O . GLU A 1 71 ? 1.427 20.688 21.828 1 90.62 71 GLU A O 1
ATOM 549 N N . LEU A 1 72 ? 3.217 19.484 22.375 1 93.5 72 LEU A N 1
ATOM 550 C CA . LEU A 1 72 ? 3.479 19.125 20.984 1 93.5 72 LEU A CA 1
ATOM 551 C C . LEU A 1 72 ? 2.301 18.359 20.391 1 93.5 72 LEU A C 1
ATOM 553 O O . LEU A 1 72 ? 1.958 18.547 19.219 1 93.5 72 LEU A O 1
ATOM 557 N N . ALA A 1 73 ? 1.659 17.578 21.156 1 91.25 73 ALA A N 1
ATOM 558 C CA . ALA A 1 73 ? 0.521 16.766 20.719 1 91.25 73 ALA A CA 1
ATOM 559 C C . ALA A 1 73 ? -0.658 17.656 20.328 1 91.25 73 ALA A C 1
ATOM 561 O O . ALA A 1 73 ? -1.526 17.25 19.547 1 91.25 73 ALA A O 1
ATOM 562 N N . ARG A 1 74 ? -0.656 18.828 20.797 1 90.75 74 ARG A N 1
ATOM 563 C CA . ARG A 1 74 ? -1.725 19.766 20.469 1 90.75 74 ARG A CA 1
ATOM 564 C C . ARG A 1 74 ? -1.449 20.469 19.141 1 90.75 74 ARG A C 1
ATOM 566 O O . ARG A 1 74 ? -2.369 20.984 18.5 1 90.75 74 ARG A O 1
ATOM 573 N N . HIS A 1 75 ? -0.22 20.453 18.766 1 93.25 75 HIS A N 1
ATOM 574 C CA . HIS A 1 75 ? 0.16 21.234 17.594 1 93.25 75 HIS A CA 1
ATOM 575 C C . HIS A 1 75 ? 0.291 20.344 16.359 1 93.25 75 HIS A C 1
ATOM 577 O O . HIS A 1 75 ? 0.186 20.828 15.234 1 93.25 75 HIS A O 1
ATOM 583 N N . ARG A 1 76 ? 0.532 19.047 16.641 1 94.75 76 ARG A N 1
ATOM 584 C CA . ARG A 1 76 ? 0.752 18.172 15.5 1 94.75 76 ARG A CA 1
ATOM 585 C C . ARG A 1 76 ? 0.296 16.75 15.797 1 94.75 76 ARG A C 1
ATOM 587 O O . ARG A 1 76 ? 0.314 16.328 16.953 1 94.75 76 ARG A O 1
ATOM 594 N N . ALA A 1 77 ? -0.137 16.078 14.781 1 95.75 77 ALA A N 1
ATOM 595 C CA . ALA A 1 77 ? -0.44 14.648 14.836 1 95.75 77 ALA A CA 1
ATOM 596 C C . ALA A 1 77 ? 0.468 13.852 13.906 1 95.75 77 ALA A C 1
ATOM 598 O O . ALA A 1 77 ? 0.936 14.375 12.891 1 95.75 77 ALA A O 1
ATOM 599 N N . TRP A 1 78 ? 0.707 12.664 14.344 1 95.38 78 TRP A N 1
ATOM 600 C CA . TRP A 1 78 ? 1.649 11.805 13.633 1 95.38 78 TRP A CA 1
ATOM 601 C C . TRP A 1 78 ? 1.08 10.398 13.453 1 95.38 78 TRP A C 1
ATOM 603 O O . TRP A 1 78 ? 0.653 9.773 14.422 1 95.38 78 TRP A O 1
ATOM 613 N N . LEU A 1 79 ? 1.021 9.977 12.203 1 96.12 79 LEU A N 1
ATOM 614 C CA . LEU A 1 79 ? 0.694 8.594 11.875 1 96.12 79 LEU A CA 1
ATOM 615 C C . LEU A 1 79 ? 1.944 7.82 11.469 1 96.12 79 LEU A C 1
ATOM 617 O O . LEU A 1 79 ? 2.516 8.07 10.406 1 96.12 79 LEU A O 1
ATOM 621 N N . SER A 1 80 ? 2.35 6.859 12.273 1 92.88 80 SER A N 1
ATOM 622 C CA . SER A 1 80 ? 3.531 6.051 11.984 1 92.88 80 SER A CA 1
ATOM 623 C C . SER A 1 80 ? 3.199 4.914 11.023 1 92.88 80 SER A C 1
ATOM 625 O O . SER A 1 80 ? 2.062 4.441 10.977 1 92.88 80 SER A O 1
ATOM 627 N N . GLN A 1 81 ? 4.191 4.543 10.234 1 82.31 81 GLN A N 1
ATOM 628 C CA . GLN A 1 81 ? 4.023 3.391 9.352 1 82.31 81 GLN A CA 1
ATOM 629 C C . GLN A 1 81 ? 3.824 2.107 10.156 1 82.31 81 GLN A C 1
ATOM 631 O O . GLN A 1 81 ? 2.918 1.323 9.867 1 82.31 81 GLN A O 1
ATOM 636 N N . GLN A 1 82 ? 4.715 1.869 11.07 1 75.25 82 GLN A N 1
ATOM 637 C CA . GLN A 1 82 ? 4.672 0.653 11.875 1 75.25 82 GLN A CA 1
ATOM 638 C C . GLN A 1 82 ? 3.855 0.863 13.141 1 75.25 82 GLN A C 1
ATOM 640 O O . GLN A 1 82 ? 3.916 1.93 13.758 1 75.25 82 GLN A O 1
ATOM 645 N N . VAL A 1 83 ? 2.959 -0.137 13.297 1 70.44 83 VAL A N 1
ATOM 646 C CA . VAL A 1 83 ? 2.244 -0.145 14.57 1 70.44 83 VAL A CA 1
ATOM 647 C C . VAL A 1 83 ? 2.963 -1.058 15.562 1 70.44 83 VAL A C 1
ATOM 649 O O . VAL A 1 83 ? 3.172 -2.24 15.289 1 70.44 83 VAL A O 1
ATOM 652 N N . VAL A 1 84 ? 3.482 -0.5 16.562 1 64.81 84 VAL A N 1
ATOM 653 C CA . VAL A 1 84 ? 4.273 -1.273 17.516 1 64.81 84 VAL A CA 1
ATOM 654 C C . VAL A 1 84 ? 3.354 -2.189 18.312 1 64.81 84 VAL A C 1
ATOM 656 O O . VAL A 1 84 ? 3.695 -3.344 18.578 1 64.81 84 VAL A O 1
ATOM 659 N N . SER A 1 85 ? 2.275 -1.729 18.75 1 74.75 85 SER A N 1
ATOM 660 C CA . SER A 1 85 ? 1.378 -2.547 19.562 1 74.75 85 SER A CA 1
ATOM 661 C C . SER A 1 85 ? -0.083 -2.203 19.297 1 74.75 85 SER A C 1
ATOM 663 O O . SER A 1 85 ? -0.413 -1.046 19.031 1 74.75 85 SER A O 1
ATOM 665 N N . VAL A 1 86 ? -0.806 -3.268 19.328 1 79.31 86 VAL A N 1
ATOM 666 C CA . VAL A 1 86 ? -2.246 -3.115 19.156 1 79.31 86 VAL A CA 1
ATOM 667 C C . VAL A 1 86 ? -2.918 -2.971 20.516 1 79.31 86 VAL A C 1
ATOM 669 O O . VAL A 1 86 ? -2.834 -3.871 21.359 1 79.31 86 VAL A O 1
ATOM 672 N N . PRO A 1 87 ? -3.549 -1.812 20.703 1 88.31 87 PRO A N 1
ATOM 673 C CA . PRO A 1 87 ? -4.211 -1.614 21.984 1 88.31 87 PRO A CA 1
ATOM 674 C C . PRO A 1 87 ? -5.359 -2.596 22.219 1 88.31 87 PRO A C 1
ATOM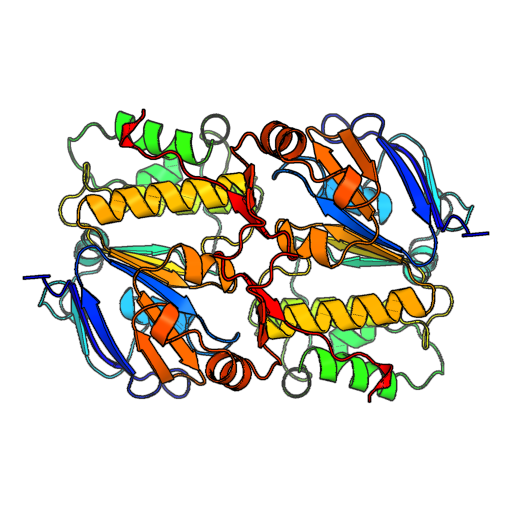 676 O O . PRO A 1 87 ? -6.051 -2.977 21.266 1 88.31 87 PRO A O 1
ATOM 679 N N . ILE A 1 88 ? -5.492 -2.967 23.453 1 91.88 88 ILE A N 1
ATOM 680 C CA . ILE A 1 88 ? -6.578 -3.865 23.828 1 91.88 88 ILE A CA 1
ATOM 681 C C . ILE A 1 88 ? -7.773 -3.053 24.312 1 91.88 88 ILE A C 1
ATOM 683 O O . ILE A 1 88 ? -7.98 -2.914 25.531 1 91.88 88 ILE A O 1
ATOM 687 N N . MET A 1 89 ? -8.547 -2.596 23.484 1 95.81 89 MET A N 1
ATOM 688 C CA . MET A 1 89 ? -9.719 -1.771 23.766 1 95.81 89 MET A CA 1
ATOM 689 C C . MET A 1 89 ? -10.594 -1.633 22.531 1 95.81 89 MET A C 1
ATOM 691 O O . MET A 1 89 ? -10.141 -1.882 21.406 1 95.81 89 MET A O 1
ATOM 695 N N . PRO A 1 90 ? -11.789 -1.263 22.781 1 96.69 90 PRO A N 1
ATOM 696 C CA . PRO A 1 90 ? -12.648 -1.036 21.609 1 96.69 90 PRO A CA 1
ATOM 697 C C . PRO A 1 90 ? -12.25 0.212 20.828 1 96.69 90 PRO A C 1
ATOM 699 O O . PRO A 1 90 ? -11.602 1.11 21.375 1 96.69 90 PRO A O 1
ATOM 702 N N . VAL A 1 91 ? -12.68 0.276 19.641 1 96.94 91 VAL A N 1
ATOM 703 C CA . VAL A 1 91 ? -12.328 1.345 18.719 1 96.94 91 VAL A CA 1
ATOM 704 C C . VAL A 1 91 ? -12.75 2.693 19.297 1 96.94 91 VAL A C 1
ATOM 706 O O . VAL A 1 91 ? -11.984 3.658 19.25 1 96.94 91 VAL A O 1
ATOM 709 N N . PHE A 1 92 ? -13.969 2.754 19.828 1 94.19 92 PHE A N 1
ATOM 710 C CA . PHE A 1 92 ? -14.453 4.043 20.312 1 94.19 92 PHE A CA 1
ATOM 711 C C . PHE A 1 92 ? -13.586 4.547 21.453 1 94.19 92 PHE A C 1
ATOM 713 O O . PHE A 1 92 ? -13.336 5.75 21.562 1 94.19 92 PHE A O 1
ATOM 720 N N . GLN A 1 93 ? -13.094 3.695 22.344 1 94.44 93 GLN A N 1
ATOM 721 C CA . GLN A 1 93 ? -12.203 4.086 23.438 1 94.44 93 GLN A CA 1
ATOM 722 C C . GLN A 1 93 ? -10.852 4.547 22.906 1 94.44 93 GLN A C 1
ATOM 724 O O . GLN A 1 93 ? -10.273 5.516 23.406 1 94.44 93 GLN A O 1
ATOM 729 N N . TYR A 1 94 ? -10.383 3.824 21.922 1 95.12 94 TYR A N 1
ATOM 730 C CA . TYR A 1 94 ? -9.133 4.207 21.281 1 95.12 94 TYR A CA 1
ATOM 731 C C . TYR A 1 94 ? -9.219 5.621 20.719 1 95.12 94 TYR A C 1
ATOM 733 O O . TYR A 1 94 ? -8.305 6.434 20.922 1 95.12 94 TYR A O 1
ATOM 741 N N . LEU A 1 95 ? -10.305 5.906 20.047 1 93.56 95 LEU A N 1
ATOM 742 C CA . LEU A 1 95 ? -10.492 7.219 19.438 1 93.56 95 LEU A CA 1
ATOM 743 C C . LEU A 1 95 ? -10.617 8.305 20.5 1 93.56 95 LEU A C 1
ATOM 745 O O . LEU A 1 95 ? -10.188 9.438 20.281 1 93.56 95 LEU A O 1
ATOM 749 N N . GLN A 1 96 ? -11.102 7.977 21.625 1 89.56 96 GLN A N 1
ATOM 750 C CA . GLN A 1 96 ? -11.266 8.93 22.719 1 89.56 96 GLN A CA 1
ATOM 751 C C . GLN A 1 96 ? -9.914 9.398 23.25 1 89.56 96 GLN A C 1
ATOM 753 O O . GLN A 1 96 ? -9.805 10.484 23.812 1 89.56 96 GLN A O 1
ATOM 758 N N . LEU A 1 97 ? -8.938 8.594 23.094 1 89.69 97 LEU A N 1
ATOM 759 C CA . LEU A 1 97 ? -7.605 8.938 23.578 1 89.69 97 LEU A CA 1
ATOM 760 C C . LEU A 1 97 ? -7.059 10.156 22.844 1 89.69 97 LEU A C 1
ATOM 762 O O . LEU A 1 97 ? -6.133 10.812 23.328 1 89.69 97 LEU A O 1
ATOM 766 N N . TYR A 1 98 ? -7.535 10.391 21.688 1 89.56 98 TYR A N 1
ATOM 767 C CA . TYR A 1 98 ? -7.031 11.484 20.859 1 89.56 98 TYR A CA 1
ATOM 768 C C . TYR A 1 98 ? -7.719 12.797 21.219 1 89.56 98 TYR A C 1
ATOM 770 O O . TYR A 1 98 ? -7.305 13.867 20.766 1 89.56 98 TYR A O 1
ATOM 778 N N . LEU A 1 99 ? -8.773 12.625 21.938 1 82.69 99 LEU A N 1
ATOM 779 C CA . LEU A 1 99 ? -9.547 13.812 22.297 1 82.69 99 LEU A CA 1
ATOM 780 C C . LEU A 1 99 ? -8.961 14.477 23.547 1 82.69 99 LEU A C 1
ATOM 782 O O . LEU A 1 99 ? -8.492 13.797 24.453 1 82.69 99 LEU A O 1
ATOM 786 N N . THR A 1 100 ? -8.625 15.742 23.391 1 70.25 100 THR A N 1
ATOM 787 C CA . THR A 1 100 ? -8.188 16.516 24.547 1 70.25 100 THR A CA 1
ATOM 788 C C . THR A 1 100 ? -9.375 16.844 25.453 1 70.25 100 THR A C 1
ATOM 790 O O . THR A 1 100 ? -10.492 17.047 24.969 1 70.25 100 THR A O 1
ATOM 793 N N . PRO A 1 101 ? -9.086 16.656 26.781 1 59.97 101 PRO A N 1
ATOM 794 C CA . PRO A 1 101 ? -10.164 16.969 27.719 1 59.97 101 PRO A CA 1
ATOM 795 C C . PRO A 1 101 ? -10.742 18.359 27.5 1 59.97 101 PRO A C 1
ATOM 797 O O . PRO A 1 101 ? -10.008 19.359 27.5 1 59.97 101 PRO A O 1
ATOM 800 N N . SER A 1 102 ? -11.422 18.562 26.453 1 58.66 102 SER A N 1
ATOM 801 C CA . SER A 1 102 ? -12.086 19.859 26.344 1 58.66 102 SER A CA 1
ATOM 802 C C . SER A 1 102 ? -13.602 19.719 26.438 1 58.66 102 SER A C 1
ATOM 804 O O . SER A 1 102 ? -14.148 18.656 26.141 1 58.66 102 SER A O 1
ATOM 806 N N . PRO A 1 103 ? -14.242 20.75 27.016 1 55.88 103 PRO A N 1
ATOM 807 C CA . PRO A 1 103 ? -15.703 20.828 27.172 1 55.88 103 PRO A CA 1
ATOM 808 C C . PRO A 1 103 ? -16.438 20.703 25.828 1 55.88 103 PRO A C 1
ATOM 810 O O . PRO A 1 103 ? -17.656 20.641 25.797 1 55.88 103 PRO A O 1
ATOM 813 N N . VAL A 1 104 ? -15.758 20.719 24.812 1 59.31 104 VAL A N 1
ATOM 814 C CA . VAL A 1 104 ? -16.422 20.797 23.516 1 59.31 104 VAL A CA 1
ATOM 815 C C . VAL A 1 104 ? -17.016 19.453 23.141 1 59.31 104 VAL A C 1
ATOM 817 O O . VAL A 1 104 ? -16.469 18.406 23.5 1 59.31 104 VAL A O 1
ATOM 820 N N . ASN A 1 105 ? -18.234 19.516 22.703 1 66.44 105 ASN A N 1
ATOM 821 C CA . ASN A 1 105 ? -18.953 18.359 22.188 1 66.44 105 ASN A CA 1
ATOM 822 C C . ASN A 1 105 ? -18.25 17.781 20.953 1 66.44 105 ASN A C 1
ATOM 824 O O . ASN A 1 105 ? -18.266 18.391 19.891 1 66.44 105 ASN A O 1
ATOM 828 N N . TYR A 1 106 ? -17.562 16.641 21.172 1 79.44 106 TYR A N 1
ATOM 829 C CA . TYR A 1 106 ? -16.75 16 20.141 1 79.44 106 TYR A CA 1
ATOM 830 C C . TYR A 1 106 ? -17.594 15.055 19.297 1 79.44 106 TYR A C 1
ATOM 832 O O . TYR A 1 106 ? -17.141 14.539 18.266 1 79.44 106 TYR A O 1
ATOM 840 N N . ASP A 1 107 ? -18.844 14.992 19.641 1 80.56 107 ASP A N 1
ATOM 841 C CA . ASP A 1 107 ? -19.672 13.945 19.047 1 80.56 107 ASP A CA 1
ATOM 842 C C . ASP A 1 107 ? -19.891 14.211 17.562 1 80.56 107 ASP A C 1
ATOM 844 O O . ASP A 1 107 ? -19.844 13.289 16.734 1 80.56 107 ASP A O 1
ATOM 848 N N . ASP A 1 108 ? -20 15.422 17.266 1 83.44 108 ASP A N 1
ATOM 849 C CA . ASP A 1 108 ? -20.281 15.766 15.867 1 83.44 108 ASP A CA 1
ATOM 850 C C . ASP A 1 108 ? -19.047 15.539 14.992 1 83.44 108 ASP A C 1
ATOM 852 O O . ASP A 1 108 ? -19.156 14.984 13.898 1 83.44 108 ASP A O 1
ATOM 856 N N . VAL A 1 109 ? -17.938 15.961 15.516 1 83.31 109 VAL A N 1
ATOM 857 C CA . VAL A 1 109 ? -16.703 15.82 14.758 1 83.31 109 VAL A CA 1
ATOM 858 C C . VAL A 1 109 ? -16.344 14.344 14.609 1 83.31 109 VAL A C 1
ATOM 860 O O . VAL A 1 109 ? -15.977 13.891 13.523 1 83.31 109 VAL A O 1
ATOM 863 N N . LEU A 1 110 ? -16.547 13.672 15.711 1 87 110 LEU A N 1
ATOM 864 C CA . LEU A 1 110 ? -16.297 12.234 15.695 1 87 110 LEU A CA 1
ATOM 865 C C . LEU A 1 110 ? -17.188 11.539 14.672 1 87 110 LEU A C 1
ATOM 867 O O . LEU A 1 110 ? -16.719 10.711 13.891 1 87 110 LEU A O 1
ATOM 871 N N . SER A 1 111 ? -18.406 11.898 14.703 1 87.62 111 SER A N 1
ATOM 872 C CA . SER A 1 111 ? -19.359 11.305 13.773 1 87.62 111 SER A CA 1
ATOM 873 C C . SER A 1 111 ? -19 11.625 12.328 1 87.62 111 SER A C 1
ATOM 875 O O . SER A 1 111 ? -19.062 10.758 11.461 1 87.62 111 SER A O 1
ATOM 877 N N . GLU A 1 112 ? -18.641 12.781 12.102 1 87.06 112 GLU A N 1
ATOM 878 C CA . GLU A 1 112 ? -18.25 13.211 10.766 1 87.06 112 GLU A CA 1
ATOM 879 C C . GLU A 1 112 ? -17.047 12.438 10.266 1 87.06 112 GLU A C 1
ATOM 881 O O . GLU A 1 112 ? -17.078 11.867 9.172 1 87.06 112 GLU A O 1
ATOM 886 N N . LEU A 1 113 ? -16.047 12.398 11.078 1 88.88 113 LEU A N 1
ATOM 887 C CA . LEU A 1 113 ? -14.812 11.727 10.672 1 88.88 113 LEU A CA 1
ATOM 888 C C . LEU A 1 113 ? -15.047 10.234 10.5 1 88.88 113 LEU A C 1
ATOM 890 O O . LEU A 1 113 ? -14.516 9.625 9.57 1 88.88 113 LEU A O 1
ATOM 894 N N . CYS A 1 114 ? -15.852 9.719 11.359 1 91.56 114 CYS A N 1
ATOM 895 C CA . CYS A 1 114 ? -16.188 8.297 11.258 1 91.56 114 CYS A CA 1
ATOM 896 C C . CYS A 1 114 ? -16.938 8 9.969 1 91.56 114 CYS A C 1
ATOM 898 O O . CYS A 1 114 ? -16.766 6.934 9.383 1 91.56 114 CYS A O 1
ATOM 900 N N . SER A 1 115 ? -17.719 8.891 9.57 1 90.5 115 SER A N 1
ATOM 901 C CA . SER A 1 115 ? -18.5 8.688 8.352 1 90.5 115 SER A CA 1
ATOM 902 C C . SER A 1 115 ? -17.594 8.664 7.121 1 90.5 115 SER A C 1
ATOM 904 O O . SER A 1 115 ? -17.844 7.902 6.184 1 90.5 115 SER A O 1
ATOM 906 N N . PHE A 1 116 ? -16.531 9.461 7.082 1 86.88 116 PHE A N 1
ATOM 907 C CA . PHE A 1 116 ? -15.602 9.484 5.957 1 86.88 116 PHE A CA 1
ATOM 908 C C . PHE A 1 116 ? -14.938 8.125 5.773 1 86.88 116 PHE A C 1
ATOM 910 O O . PHE A 1 116 ? -14.766 7.664 4.645 1 86.88 116 PHE A O 1
ATOM 917 N N . PHE A 1 117 ? -14.633 7.477 6.914 1 90.88 117 PHE A N 1
ATOM 918 C CA . PHE A 1 117 ? -13.891 6.223 6.84 1 90.88 117 PHE A CA 1
ATOM 919 C C . PHE A 1 117 ? -14.805 5.035 7.129 1 90.88 117 PHE A C 1
ATOM 921 O O . PHE A 1 117 ? -14.328 3.92 7.348 1 90.88 117 PHE A O 1
ATOM 928 N N . LYS A 1 118 ? -16.109 5.27 7.215 1 89.75 118 LYS A N 1
ATOM 929 C CA . LYS A 1 118 ? -17.125 4.23 7.395 1 89.75 118 LYS A CA 1
ATOM 930 C C . LYS A 1 118 ? -16.812 3.365 8.617 1 89.75 118 LYS A C 1
ATOM 932 O O . LYS A 1 118 ? -16.781 2.137 8.516 1 89.75 118 LYS A O 1
ATOM 937 N N . LEU A 1 119 ? -16.656 4.043 9.734 1 93.94 119 LEU A N 1
ATOM 938 C CA . LEU A 1 119 ? -16.266 3.338 10.945 1 93.94 119 LEU A CA 1
ATOM 939 C C . LEU A 1 119 ? -17.469 3.066 11.836 1 93.94 119 LEU A C 1
ATOM 941 O O . LEU A 1 119 ? -17.344 2.457 12.898 1 93.94 119 LEU A O 1
ATOM 945 N N . GLY A 1 120 ? -18.641 3.404 11.461 1 89.69 120 GLY A N 1
ATOM 946 C CA . GLY A 1 120 ? -19.812 3.32 12.297 1 89.69 120 GLY A CA 1
ATOM 947 C C . GLY A 1 120 ? -20.016 1.945 12.906 1 89.69 120 GLY A C 1
ATOM 948 O O . GLY A 1 120 ? -20.234 1.82 14.117 1 89.69 120 GLY A O 1
ATOM 949 N N . THR A 1 121 ? -19.875 0.909 12.164 1 89.56 121 THR A N 1
ATOM 950 C CA . THR A 1 121 ? -20.172 -0.447 12.625 1 89.56 121 THR A CA 1
ATOM 951 C C . THR A 1 121 ? -18.969 -1.042 13.344 1 89.56 121 THR A C 1
ATOM 953 O O . THR A 1 121 ? -19.047 -2.139 13.898 1 89.56 121 THR A O 1
ATOM 956 N N . LEU A 1 122 ? -17.875 -0.287 13.445 1 94.56 122 LEU A N 1
ATOM 957 C CA . LEU A 1 122 ? -16.641 -0.836 14.008 1 94.56 122 LEU A CA 1
ATOM 958 C C . LEU A 1 122 ? -16.375 -0.266 15.398 1 94.56 122 LEU A C 1
ATOM 960 O O . LEU A 1 122 ? -15.484 -0.742 16.109 1 94.56 122 LEU A O 1
ATOM 964 N N . LEU A 1 123 ? -17.125 0.647 15.852 1 95 123 LEU A N 1
ATOM 965 C CA . LEU A 1 123 ? -16.828 1.438 17.047 1 95 123 LEU A CA 1
ATOM 966 C C . LEU A 1 123 ? -16.75 0.552 18.281 1 95 123 LEU A C 1
ATOM 968 O O . LEU A 1 123 ? -15.93 0.786 19.172 1 95 123 LEU A O 1
ATOM 972 N N . GLU A 1 124 ? -17.531 -0.478 18.312 1 95.81 124 GLU A N 1
ATOM 973 C CA . GLU A 1 124 ? -17.562 -1.331 19.484 1 95.81 124 GLU A CA 1
ATOM 974 C C . GLU A 1 124 ? -16.625 -2.525 19.344 1 95.81 124 GLU A C 1
ATOM 976 O O . GLU A 1 124 ? -16.422 -3.283 20.281 1 95.81 124 GLU A O 1
ATOM 981 N N . THR A 1 125 ? -16.031 -2.658 18.266 1 96.06 125 THR A N 1
ATOM 982 C CA . THR A 1 125 ? -15.164 -3.789 17.984 1 96.06 125 THR A CA 1
ATOM 983 C C . THR A 1 125 ? -13.805 -3.598 18.641 1 96.06 125 THR A C 1
ATOM 985 O O . THR A 1 125 ? -13.242 -2.5 18.625 1 96.06 125 THR A O 1
ATOM 988 N N . PRO A 1 126 ? -13.32 -4.66 19.281 1 96.19 126 PRO A N 1
ATOM 989 C CA . PRO A 1 126 ? -11.945 -4.566 19.766 1 96.19 126 PRO A CA 1
ATOM 990 C C . PRO A 1 126 ? -10.938 -4.312 18.656 1 96.19 126 PRO A C 1
ATOM 992 O O . PRO A 1 126 ? -11.031 -4.93 17.578 1 96.19 126 PRO A O 1
ATOM 995 N N . VAL A 1 127 ? -9.953 -3.49 18.859 1 94.38 127 VAL A N 1
ATOM 996 C CA . VAL A 1 127 ? -8.961 -3.092 17.859 1 94.38 127 VAL A CA 1
ATOM 997 C C . VAL A 1 127 ? -8.227 -4.328 17.344 1 94.38 127 VAL A C 1
ATOM 999 O O . VAL A 1 127 ? -7.922 -4.422 16.141 1 94.38 127 VAL A O 1
ATOM 1002 N N . GLY A 1 128 ? -7.977 -5.266 18.188 1 90.12 128 GLY A N 1
ATOM 1003 C CA . GLY A 1 128 ? -7.234 -6.469 17.844 1 90.12 128 GLY A CA 1
ATOM 1004 C C . GLY A 1 128 ? -7.957 -7.34 16.828 1 90.12 128 GLY A C 1
ATOM 1005 O O . GLY A 1 128 ? -7.355 -8.227 16.219 1 90.12 128 GLY A O 1
ATOM 1006 N N . ARG A 1 129 ? -9.172 -7.133 16.562 1 90.38 129 ARG A N 1
ATOM 1007 C CA . ARG A 1 129 ? -9.977 -7.945 15.656 1 90.38 129 ARG A CA 1
ATOM 1008 C C . ARG A 1 129 ? -10.125 -7.27 14.297 1 90.38 129 ARG A C 1
ATOM 1010 O O . ARG A 1 129 ? -10.734 -7.828 13.383 1 90.38 129 ARG A O 1
ATOM 1017 N N . LEU A 1 130 ? -9.578 -6.164 14.188 1 89.81 130 LEU A N 1
ATOM 1018 C CA . LEU A 1 130 ? -9.703 -5.402 12.945 1 89.81 130 LEU A CA 1
ATOM 1019 C C . LEU A 1 130 ? -8.734 -5.918 11.891 1 89.81 130 LEU A C 1
ATOM 1021 O O . LEU A 1 130 ? -7.629 -6.355 12.219 1 89.81 130 LEU A O 1
ATOM 1025 N N . SER A 1 131 ? -9.211 -5.848 10.617 1 82.44 131 SER A N 1
ATOM 1026 C CA . SER A 1 131 ? -8.281 -6.059 9.516 1 82.44 131 SER A CA 1
ATOM 1027 C C . SER A 1 131 ? -7.273 -4.918 9.422 1 82.44 131 SER A C 1
ATOM 1029 O O . SER A 1 131 ? -7.441 -3.877 10.055 1 82.44 131 SER A O 1
ATOM 1031 N N . GLY A 1 132 ? -6.223 -5.117 8.633 1 82.12 132 GLY A N 1
ATOM 1032 C CA . GLY A 1 132 ? -5.242 -4.066 8.414 1 82.12 132 GLY A CA 1
ATOM 1033 C C . GLY A 1 132 ? -5.848 -2.785 7.871 1 82.12 132 GLY A C 1
ATOM 1034 O O . GLY A 1 132 ? -5.52 -1.691 8.336 1 82.12 132 GLY A O 1
ATOM 1035 N N . GLY A 1 133 ? -6.738 -2.922 6.902 1 86.88 133 GLY A N 1
ATOM 1036 C CA . GLY A 1 133 ? -7.402 -1.761 6.332 1 86.88 133 GLY A CA 1
ATOM 1037 C C . GLY A 1 133 ? -8.328 -1.062 7.312 1 86.88 133 GLY A C 1
ATOM 1038 O O . GLY A 1 133 ? -8.391 0.169 7.348 1 86.88 133 GLY A O 1
ATOM 1039 N N . GLU A 1 134 ? -9.016 -1.865 8.07 1 89.69 134 GLU A N 1
ATOM 1040 C CA . GLU A 1 134 ? -9.883 -1.295 9.094 1 89.69 134 GLU A CA 1
ATOM 1041 C C . GLU A 1 134 ? -9.078 -0.55 10.156 1 89.69 134 GLU A C 1
ATOM 1043 O O . GLU A 1 134 ? -9.43 0.565 10.547 1 89.69 134 GLU A O 1
ATOM 1048 N N . TRP A 1 135 ? -8.078 -1.163 10.555 1 91.5 135 TRP A N 1
ATOM 1049 C CA . TRP A 1 135 ? -7.215 -0.559 11.562 1 91.5 135 TRP A CA 1
ATOM 1050 C C . TRP A 1 135 ? -6.598 0.737 11.047 1 91.5 135 TRP A C 1
ATOM 1052 O O . TRP A 1 135 ? -6.539 1.734 11.766 1 91.5 135 TRP A O 1
ATOM 1062 N N . GLN A 1 136 ? -6.203 0.738 9.828 1 92.44 136 GLN A N 1
ATOM 1063 C CA . GLN A 1 136 ? -5.633 1.943 9.242 1 92.44 136 GLN A CA 1
ATOM 1064 C C . GLN A 1 136 ? -6.641 3.086 9.234 1 92.44 136 GLN A C 1
ATOM 1066 O O . GLN A 1 136 ? -6.297 4.23 9.539 1 92.44 136 GLN A O 1
ATOM 1071 N N . ARG A 1 137 ? -7.816 2.814 8.859 1 94.75 137 ARG A N 1
ATOM 1072 C CA . ARG A 1 137 ? -8.867 3.83 8.844 1 94.75 137 ARG A CA 1
ATOM 1073 C C . ARG A 1 137 ? -9.109 4.383 10.242 1 94.75 137 ARG A C 1
ATOM 1075 O O . ARG A 1 137 ? -9.336 5.582 10.414 1 94.75 137 ARG A O 1
ATOM 1082 N N . VAL A 1 138 ? -9.078 3.52 11.219 1 95.56 138 VAL A N 1
ATOM 1083 C CA . VAL A 1 138 ? -9.258 3.938 12.602 1 95.56 138 VAL A CA 1
ATOM 1084 C C . VAL A 1 138 ? -8.102 4.848 13.023 1 95.56 138 VAL A C 1
ATOM 1086 O O . VAL A 1 138 ? -8.32 5.906 13.609 1 95.56 138 VAL A O 1
ATOM 1089 N N . ARG A 1 139 ? -6.938 4.457 12.719 1 95.75 139 ARG A N 1
ATOM 1090 C CA . ARG A 1 139 ? -5.758 5.246 13.062 1 95.75 139 ARG A CA 1
ATOM 1091 C C . ARG A 1 139 ? -5.805 6.621 12.406 1 95.75 139 ARG A C 1
ATOM 1093 O O . ARG A 1 139 ? -5.484 7.629 13.047 1 95.75 139 ARG A O 1
ATOM 1100 N N . LEU A 1 140 ? -6.207 6.668 11.195 1 96.25 140 LEU A N 1
ATOM 1101 C CA . LEU A 1 140 ? -6.332 7.926 10.469 1 96.25 140 LEU A CA 1
ATOM 1102 C C . LEU A 1 140 ? -7.371 8.828 11.125 1 96.25 140 LEU A C 1
ATOM 1104 O O . LEU A 1 140 ? -7.129 10.023 11.312 1 96.25 140 LEU A O 1
ATOM 1108 N N . THR A 1 141 ? -8.445 8.227 11.43 1 95.38 141 THR A N 1
ATOM 1109 C CA . THR A 1 141 ? -9.477 8.992 12.125 1 95.38 141 THR A CA 1
ATOM 1110 C C . THR A 1 141 ? -8.922 9.594 13.406 1 95.38 141 THR A C 1
ATOM 1112 O O . THR A 1 141 ? -9.164 10.766 13.703 1 95.38 141 THR A O 1
ATOM 1115 N N . GLY A 1 142 ? -8.172 8.859 14.133 1 94.44 142 GLY A N 1
ATOM 1116 C CA . GLY A 1 142 ? -7.566 9.328 15.367 1 94.44 142 GLY A CA 1
ATOM 1117 C C . GLY A 1 142 ? -6.66 10.531 15.172 1 94.44 142 GLY A C 1
ATOM 1118 O O . GLY A 1 142 ? -6.781 11.531 15.891 1 94.44 142 GLY A O 1
ATOM 1119 N N . VAL A 1 143 ? -5.824 10.477 14.219 1 94.94 143 VAL A N 1
ATOM 1120 C CA . VAL A 1 143 ? -4.863 11.555 14.031 1 94.94 143 VAL A CA 1
ATOM 1121 C C . VAL A 1 143 ? -5.578 12.812 13.547 1 94.94 143 VAL A C 1
ATOM 1123 O O . VAL A 1 143 ? -5.199 13.93 13.906 1 94.94 143 VAL A O 1
ATOM 1126 N N . PHE A 1 144 ? -6.598 12.672 12.75 1 94.12 144 PHE A N 1
ATOM 1127 C CA . PHE A 1 144 ? -7.383 13.836 12.344 1 94.12 144 PHE A CA 1
ATOM 1128 C C . PHE A 1 144 ? -8.109 14.438 13.539 1 94.12 144 PHE A C 1
ATOM 1130 O O . PHE A 1 144 ? -8.172 15.656 13.688 1 94.12 144 PHE A O 1
ATOM 1137 N N . LEU A 1 145 ? -8.633 13.562 14.383 1 91.69 145 LEU A N 1
ATOM 1138 C CA . LEU A 1 145 ? -9.336 14.031 15.57 1 91.69 145 LEU A CA 1
ATOM 1139 C C . LEU A 1 145 ? -8.414 14.883 16.438 1 91.69 145 LEU A C 1
ATOM 1141 O O . LEU A 1 145 ? -8.844 15.891 17.016 1 91.69 145 LEU A O 1
ATOM 1145 N N . GLN A 1 146 ? -7.219 14.508 16.5 1 91.94 146 GLN A N 1
ATOM 1146 C CA . GLN A 1 146 ? -6.242 15.164 17.375 1 91.94 146 GLN A CA 1
ATOM 1147 C C . GLN A 1 146 ? -6.023 16.609 16.953 1 91.94 146 GLN A C 1
ATOM 1149 O O . GLN A 1 146 ? -5.797 17.484 17.797 1 91.94 146 GLN A O 1
ATOM 1154 N N . VAL A 1 147 ? -6.168 16.875 15.641 1 90.31 147 VAL A N 1
ATOM 1155 C CA . VAL A 1 147 ? -5.746 18.203 15.188 1 90.31 147 VAL A CA 1
ATOM 1156 C C . VAL A 1 147 ? -6.883 18.875 14.414 1 90.31 147 VAL A C 1
ATOM 1158 O O . VAL A 1 147 ? -6.684 19.906 13.773 1 90.31 147 VAL A O 1
ATOM 1161 N N . TRP A 1 148 ? -7.965 18.297 14.453 1 84.56 148 TRP A N 1
ATOM 1162 C CA . TRP A 1 148 ? -9.078 18.875 13.703 1 84.56 148 TRP A CA 1
ATOM 1163 C C . TRP A 1 148 ? -9.406 20.266 14.203 1 84.56 148 TRP A C 1
ATOM 1165 O O . TRP A 1 148 ? -9.547 20.484 15.406 1 84.56 148 TRP A O 1
ATOM 1175 N N . SER A 1 149 ? -9.562 21.188 13.328 1 77 149 SER A N 1
ATOM 1176 C CA . SER A 1 149 ? -9.602 22.625 13.602 1 77 149 SER A CA 1
ATOM 1177 C C . SER A 1 149 ? -10.789 22.984 14.492 1 77 149 SER A C 1
ATOM 1179 O O . SER A 1 149 ? -10.695 23.875 15.328 1 77 149 SER A O 1
ATOM 1181 N N . SER A 1 150 ? -11.883 22.344 14.219 1 74.19 150 SER A N 1
ATOM 1182 C CA . SER A 1 150 ? -13.062 22.688 15.016 1 74.19 150 SER A CA 1
ATOM 1183 C C . SER A 1 150 ? -12.883 22.25 16.469 1 74.19 150 SER A C 1
ATOM 1185 O O . SER A 1 150 ? -13.594 22.734 17.359 1 74.19 150 SER A O 1
ATOM 1187 N N . ILE A 1 151 ? -11.891 21.469 16.672 1 69.38 151 ILE A N 1
ATOM 1188 C CA . ILE A 1 151 ? -11.664 20.938 18.016 1 69.38 151 ILE A CA 1
ATOM 1189 C C . ILE A 1 151 ? -10.406 21.562 18.609 1 69.38 151 ILE A C 1
ATOM 1191 O O . ILE A 1 151 ? -10.391 21.938 19.781 1 69.38 151 ILE A O 1
ATOM 1195 N N . ASN A 1 152 ? -9.453 21.641 17.797 1 72.5 152 ASN A N 1
ATOM 1196 C CA . ASN A 1 152 ? -8.141 22.125 18.219 1 72.5 152 ASN A CA 1
ATOM 1197 C C . ASN A 1 152 ? -7.637 23.25 17.297 1 72.5 152 ASN A C 1
ATOM 1199 O O . ASN A 1 152 ? -7.215 22.984 16.172 1 72.5 152 ASN A O 1
ATOM 1203 N N . LEU A 1 153 ? -7.598 24.328 17.797 1 72.38 153 LEU A N 1
ATOM 1204 C CA . LEU A 1 153 ? -7.215 25.484 17 1 72.38 153 LEU A CA 1
ATOM 1205 C C . LEU A 1 153 ? -5.699 25.562 16.828 1 72.38 153 LEU A C 1
ATOM 1207 O O . LEU A 1 153 ? -5.203 26.234 15.938 1 72.38 153 LEU A O 1
ATOM 1211 N N . GLU A 1 154 ? -5.051 24.812 17.641 1 78 154 GLU A N 1
ATOM 1212 C CA . GLU A 1 154 ? -3.592 24.859 17.625 1 78 154 GLU A CA 1
ATOM 1213 C C . GLU A 1 154 ? -3.023 23.859 16.625 1 78 154 GLU A C 1
ATOM 1215 O O . GLU A 1 154 ? -1.878 23.984 16.188 1 78 154 GLU A O 1
ATOM 1220 N N . GLY A 1 155 ? -3.83 22.906 16.438 1 77.19 155 GLY A N 1
ATOM 1221 C CA . GLY A 1 155 ? -3.379 21.812 15.594 1 77.19 155 GLY A CA 1
ATOM 1222 C C . GLY A 1 155 ? -3.252 22.188 14.133 1 77.19 155 GLY A C 1
ATOM 1223 O O . GLY A 1 155 ? -4.254 22.344 13.438 1 77.19 155 GLY A O 1
ATOM 1224 N N . LYS A 1 156 ? -1.908 22.25 13.727 1 89.44 156 LYS A N 1
ATOM 1225 C CA . LYS A 1 156 ? -1.731 22.828 12.391 1 89.44 156 LYS A CA 1
ATOM 1226 C C . LYS A 1 156 ? -0.892 21.922 11.508 1 89.44 156 LYS A C 1
ATOM 1228 O O . LYS A 1 156 ? -0.695 22.203 10.32 1 89.44 156 LYS A O 1
ATOM 1233 N N . LEU A 1 157 ? -0.496 20.766 12.117 1 96.81 157 LEU A N 1
ATOM 1234 C CA . LEU A 1 157 ? 0.418 19.953 11.328 1 96.81 157 LEU A CA 1
ATOM 1235 C C . LEU A 1 157 ? 0.043 18.484 11.414 1 96.81 157 LEU A C 1
ATOM 1237 O O . LEU A 1 157 ? -0.138 17.953 12.516 1 96.81 157 LEU A O 1
ATOM 1241 N N . LEU A 1 158 ? -0.146 17.891 10.281 1 97.44 158 LEU A N 1
ATOM 1242 C CA . LEU A 1 158 ? -0.392 16.453 10.164 1 97.44 158 LEU A CA 1
ATOM 1243 C C . LEU A 1 158 ? 0.758 15.766 9.438 1 97.44 158 LEU A C 1
ATOM 1245 O O . LEU A 1 158 ? 1.101 16.141 8.312 1 97.44 158 LEU A O 1
ATOM 1249 N N . LEU A 1 159 ? 1.426 14.852 10.109 1 98.31 159 LEU A N 1
ATOM 1250 C CA . LEU A 1 159 ? 2.506 14.055 9.547 1 98.31 159 LEU A CA 1
ATOM 1251 C C . LEU A 1 159 ? 2.062 12.609 9.344 1 98.31 159 LEU A C 1
ATOM 1253 O O . LEU A 1 159 ? 1.782 11.898 10.312 1 98.31 159 LEU A O 1
ATOM 1257 N N . LEU A 1 160 ? 2.029 12.164 8.078 1 98 160 LEU A N 1
ATOM 1258 C CA . LEU A 1 160 ? 1.48 10.852 7.773 1 98 160 LEU A CA 1
ATOM 1259 C C . LEU A 1 160 ? 2.508 9.992 7.039 1 98 160 LEU A C 1
ATOM 1261 O O . LEU A 1 160 ? 2.934 10.336 5.934 1 98 160 LEU A O 1
ATOM 1265 N N . ASP A 1 161 ? 2.869 8.938 7.621 1 96.19 161 ASP A N 1
ATOM 1266 C CA . ASP A 1 161 ? 3.826 8.016 7.008 1 96.19 161 ASP A CA 1
ATOM 1267 C C . ASP A 1 161 ? 3.109 6.875 6.293 1 96.19 161 ASP A C 1
ATOM 1269 O O . ASP A 1 161 ? 2.658 5.922 6.93 1 96.19 161 ASP A O 1
ATOM 1273 N N . GLU A 1 162 ? 3.021 6.988 4.977 1 94.5 162 GLU A N 1
ATOM 1274 C CA . GLU A 1 162 ? 2.371 6.027 4.094 1 94.5 162 GLU A CA 1
ATOM 1275 C C . GLU A 1 162 ? 0.926 5.777 4.516 1 94.5 162 GLU A C 1
ATOM 1277 O O . GLU A 1 162 ? 0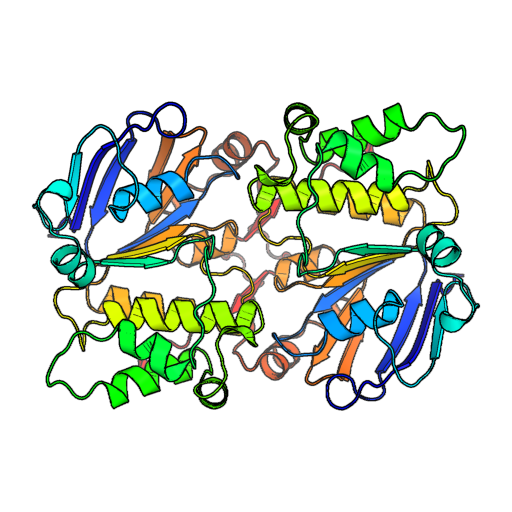.512 4.629 4.688 1 94.5 162 GLU A O 1
ATOM 1282 N N . PRO A 1 163 ? 0.159 6.777 4.496 1 95.88 163 PRO A N 1
ATOM 1283 C CA . PRO A 1 163 ? -1.205 6.676 5.02 1 95.88 163 PRO A CA 1
ATOM 1284 C C . PRO A 1 163 ? -2.129 5.871 4.105 1 95.88 163 PRO A C 1
ATOM 1286 O O . PRO A 1 163 ? -3.176 5.395 4.547 1 95.88 163 PRO A O 1
ATOM 1289 N N . THR A 1 164 ? -1.768 5.695 2.863 1 93.38 164 THR A N 1
ATOM 1290 C CA . THR A 1 164 ? -2.682 5.086 1.901 1 93.38 164 THR A CA 1
ATOM 1291 C C . THR A 1 164 ? -2.533 3.566 1.903 1 93.38 164 THR A C 1
ATOM 1293 O O . THR A 1 164 ? -3.297 2.863 1.238 1 93.38 164 THR A O 1
ATOM 1296 N N . ASN A 1 165 ? -1.556 3.082 2.643 1 88.81 165 ASN A N 1
ATOM 1297 C CA . ASN A 1 165 ? -1.369 1.636 2.705 1 88.81 165 ASN A CA 1
ATOM 1298 C C . ASN A 1 165 ? -2.635 0.927 3.182 1 88.81 165 ASN A C 1
ATOM 1300 O O . ASN A 1 165 ? -3.293 1.385 4.117 1 88.81 165 ASN A O 1
ATOM 1304 N N . ASN A 1 166 ? -3.041 -0.132 2.463 1 86.81 166 ASN A N 1
ATOM 1305 C CA . ASN A 1 166 ? -4.141 -1.026 2.809 1 86.81 166 ASN A CA 1
ATOM 1306 C C . ASN A 1 166 ? -5.496 -0.368 2.568 1 86.81 166 ASN A C 1
ATOM 1308 O O . ASN A 1 166 ? -6.535 -0.919 2.939 1 86.81 166 ASN A O 1
ATOM 1312 N N . LEU A 1 167 ? -5.465 0.853 2.01 1 91.62 167 LEU A N 1
ATOM 1313 C CA . LEU A 1 167 ? -6.719 1.519 1.674 1 91.62 167 LEU A CA 1
ATOM 1314 C C . LEU A 1 167 ? -7.121 1.226 0.233 1 91.62 167 LEU A C 1
ATOM 1316 O O . LEU A 1 167 ? -6.27 1.185 -0.658 1 91.62 167 LEU A O 1
ATOM 1320 N N . ASP A 1 168 ? -8.391 1.044 0.024 1 90.31 168 ASP A N 1
ATOM 1321 C CA . ASP A 1 168 ? -8.852 0.933 -1.357 1 90.31 168 ASP A CA 1
ATOM 1322 C C . ASP A 1 168 ? -9.062 2.311 -1.979 1 90.31 168 ASP A C 1
ATOM 1324 O O . ASP A 1 168 ? -8.789 3.332 -1.344 1 90.31 168 ASP A O 1
ATOM 1328 N N . ILE A 1 169 ? -9.516 2.301 -3.205 1 88.69 169 ILE A N 1
ATOM 1329 C CA . ILE A 1 169 ? -9.547 3.527 -3.994 1 88.69 169 ILE A CA 1
ATOM 1330 C C . ILE A 1 169 ? -10.539 4.512 -3.377 1 88.69 169 ILE A C 1
ATOM 1332 O O . ILE A 1 169 ? -10.297 5.719 -3.361 1 88.69 169 ILE A O 1
ATOM 1336 N N . ALA A 1 170 ? -11.664 4.039 -2.887 1 88.12 170 ALA A N 1
ATOM 1337 C CA . ALA A 1 170 ? -12.664 4.902 -2.262 1 88.12 170 ALA A CA 1
ATOM 1338 C C . ALA A 1 170 ? -12.133 5.492 -0.956 1 88.12 170 ALA A C 1
ATOM 1340 O O . ALA A 1 170 ? -12.391 6.66 -0.649 1 88.12 170 ALA A O 1
ATOM 1341 N N . GLN A 1 171 ? -11.469 4.746 -0.25 1 90.5 171 GLN A N 1
ATOM 1342 C CA . GLN A 1 171 ? -10.922 5.18 1.031 1 90.5 171 GLN A CA 1
ATOM 1343 C C . GLN A 1 171 ? -9.781 6.176 0.833 1 90.5 171 GLN A C 1
ATOM 1345 O O . GLN A 1 171 ? -9.617 7.102 1.626 1 90.5 171 GLN A O 1
ATOM 1350 N N . VAL A 1 172 ? -8.969 5.93 -0.14 1 91.81 172 VAL A N 1
ATOM 1351 C CA . VAL A 1 172 ? -7.934 6.902 -0.479 1 91.81 172 VAL A CA 1
ATOM 1352 C C . VAL A 1 172 ? -8.578 8.242 -0.828 1 91.81 172 VAL A C 1
ATOM 1354 O O . VAL A 1 172 ? -8.109 9.297 -0.396 1 91.81 172 VAL A O 1
ATOM 1357 N N . ALA A 1 173 ? -9.641 8.18 -1.585 1 88.25 173 ALA A N 1
ATOM 1358 C CA . ALA A 1 173 ? -10.367 9.398 -1.938 1 88.25 173 ALA A CA 1
ATOM 1359 C C . ALA A 1 173 ? -10.898 10.094 -0.692 1 88.25 173 ALA A C 1
ATOM 1361 O O . ALA A 1 173 ? -10.883 11.328 -0.609 1 88.25 173 ALA A O 1
ATOM 1362 N N . ALA A 1 174 ? -11.414 9.344 0.189 1 89.75 174 ALA A N 1
ATOM 1363 C CA . ALA A 1 174 ? -11.883 9.906 1.452 1 89.75 174 ALA A CA 1
ATOM 1364 C C . ALA A 1 174 ? -10.75 10.602 2.197 1 89.75 174 ALA A C 1
ATOM 1366 O O . ALA A 1 174 ? -10.93 11.711 2.713 1 89.75 174 ALA A O 1
ATOM 1367 N N . LEU A 1 175 ? -9.648 9.992 2.279 1 93.81 175 LEU A N 1
ATOM 1368 C CA . LEU A 1 175 ? -8.469 10.594 2.895 1 93.81 175 LEU A CA 1
ATOM 1369 C C . LEU A 1 175 ? -8.102 11.898 2.195 1 93.81 175 LEU A C 1
ATOM 1371 O O . LEU A 1 175 ? -7.848 12.914 2.854 1 93.81 175 LEU A O 1
ATOM 1375 N N . ASP A 1 176 ? -8.102 11.859 0.9 1 92 176 ASP A N 1
ATOM 1376 C CA . ASP A 1 176 ? -7.754 13.047 0.123 1 92 176 ASP A CA 1
ATOM 1377 C C . ASP A 1 176 ? -8.703 14.203 0.428 1 92 176 ASP A C 1
ATOM 1379 O O . ASP A 1 176 ? -8.273 15.352 0.543 1 92 176 ASP A O 1
ATOM 1383 N N . LEU A 1 177 ? -9.906 13.859 0.555 1 89.69 177 LEU A N 1
ATOM 1384 C CA . LEU A 1 177 ? -10.906 14.875 0.867 1 89.69 177 LEU A CA 1
ATOM 1385 C C . LEU A 1 177 ? -10.656 15.469 2.248 1 89.69 177 LEU A C 1
ATOM 1387 O O . LEU A 1 177 ? -10.727 16.688 2.426 1 89.69 177 LEU A O 1
ATOM 1391 N N . LEU A 1 178 ? -10.398 14.68 3.168 1 91.5 178 LEU A N 1
ATOM 1392 C CA . LEU A 1 178 ? -10.141 15.141 4.527 1 91.5 178 LEU A CA 1
ATOM 1393 C C . LEU A 1 178 ? -8.883 16 4.578 1 91.5 178 LEU A C 1
ATOM 1395 O O . LEU A 1 178 ? -8.859 17.031 5.254 1 91.5 178 LEU A O 1
ATOM 1399 N N . VAL A 1 179 ? -7.883 15.57 3.902 1 94.25 179 VAL A N 1
ATOM 1400 C CA . VAL A 1 179 ? -6.641 16.328 3.836 1 94.25 179 VAL A CA 1
ATOM 1401 C C . VAL A 1 179 ? -6.902 17.703 3.223 1 94.25 179 VAL A C 1
ATOM 1403 O O . VAL A 1 179 ? -6.434 18.719 3.736 1 94.25 179 VAL A O 1
ATOM 1406 N N . LYS A 1 180 ? -7.641 17.703 2.168 1 91.25 180 LYS A N 1
ATOM 1407 C CA . LYS A 1 180 ? -7.988 18.969 1.516 1 91.25 180 LYS A CA 1
ATOM 1408 C C . LYS A 1 180 ? -8.719 19.906 2.475 1 91.25 180 LYS A C 1
ATOM 1410 O O . LYS A 1 180 ? -8.367 21.078 2.598 1 91.25 180 LYS A O 1
ATOM 1415 N N . LYS A 1 181 ? -9.68 19.375 3.137 1 89.25 181 LYS A N 1
ATOM 1416 C CA . LYS A 1 181 ? -10.438 20.156 4.105 1 89.25 181 LYS A CA 1
ATOM 1417 C C . LYS A 1 181 ? -9.531 20.703 5.211 1 89.25 181 LYS A C 1
ATOM 1419 O O . LYS A 1 181 ? -9.633 21.859 5.594 1 89.25 181 LYS A O 1
ATOM 1424 N N . PHE A 1 182 ? -8.703 19.906 5.695 1 92.88 182 PHE A N 1
ATOM 1425 C CA . PHE A 1 182 ? -7.789 20.297 6.762 1 92.88 182 PHE A CA 1
ATOM 1426 C C . PHE A 1 182 ? -6.898 21.438 6.316 1 92.88 182 PHE A C 1
ATOM 1428 O O . PHE A 1 182 ? -6.719 22.422 7.051 1 92.88 182 PHE A O 1
ATOM 1435 N N . CYS A 1 183 ? -6.371 21.344 5.102 1 93.19 183 CYS A N 1
ATOM 1436 C CA . CYS A 1 183 ? -5.496 22.375 4.566 1 93.19 183 CYS A CA 1
ATOM 1437 C C . CYS A 1 183 ? -6.266 23.672 4.32 1 93.19 183 CYS A C 1
ATOM 1439 O O . CYS A 1 183 ? -5.742 24.766 4.543 1 93.19 183 CYS A O 1
ATOM 1441 N N . GLU A 1 184 ? -7.465 23.562 3.902 1 89 184 GLU A N 1
ATOM 1442 C CA . GLU A 1 184 ? -8.305 24.719 3.652 1 89 184 GLU A CA 1
ATOM 1443 C C . GLU A 1 184 ? -8.57 25.5 4.941 1 89 184 GLU A C 1
ATOM 1445 O O . GLU A 1 184 ? -8.797 26.703 4.91 1 89 184 GLU A O 1
ATOM 1450 N N . HIS A 1 185 ? -8.5 24.828 6.016 1 88.75 185 HIS A N 1
ATOM 1451 C CA . HIS A 1 185 ? -8.734 25.469 7.305 1 88.75 185 HIS A CA 1
ATOM 1452 C C . HIS A 1 185 ? -7.426 25.906 7.957 1 88.75 185 HIS A C 1
ATOM 1454 O O . HIS A 1 185 ? -7.383 26.141 9.164 1 88.75 185 HIS A O 1
ATOM 1460 N N . GLY A 1 186 ? -6.367 25.844 7.195 1 89.06 186 GLY A N 1
ATOM 1461 C CA . GLY A 1 186 ? -5.113 26.422 7.656 1 89.06 186 GLY A CA 1
ATOM 1462 C C . GLY A 1 186 ? -4.121 25.375 8.133 1 89.06 186 GLY A C 1
ATOM 1463 O O . GLY A 1 186 ? -3.006 25.703 8.539 1 89.06 186 GLY A O 1
ATOM 1464 N N . GLY A 1 187 ? -4.535 24.109 8.164 1 94.25 187 GLY A N 1
ATOM 1465 C CA . GLY A 1 187 ? -3.609 23.047 8.492 1 94.25 187 GLY A CA 1
ATOM 1466 C C . GLY A 1 187 ? -2.674 22.688 7.355 1 94.25 187 GLY A C 1
ATOM 1467 O O . GLY A 1 187 ? -2.908 23.078 6.207 1 94.25 187 GLY A O 1
ATOM 1468 N N . SER A 1 188 ? -1.552 22.047 7.738 1 96.94 188 SER A N 1
ATOM 1469 C CA . SER A 1 188 ? -0.596 21.562 6.746 1 96.94 188 SER A CA 1
ATOM 1470 C C . SER A 1 188 ? -0.344 20.062 6.902 1 96.94 188 SER A C 1
ATOM 1472 O O . SER A 1 188 ? -0.42 19.531 8.008 1 96.94 188 SER A O 1
ATOM 1474 N N . VAL A 1 189 ? -0.066 19.453 5.766 1 97.81 189 VAL A N 1
ATOM 1475 C CA . VAL A 1 189 ? 0.119 18 5.781 1 97.81 189 VAL A CA 1
ATOM 1476 C C . VAL A 1 189 ? 1.427 17.641 5.082 1 97.81 189 VAL A C 1
ATOM 1478 O O . VAL A 1 189 ? 1.75 18.203 4.027 1 97.81 189 VAL A O 1
ATOM 1481 N N . VAL A 1 190 ? 2.211 16.812 5.711 1 98.56 190 VAL A N 1
ATOM 1482 C CA . VAL A 1 190 ? 3.324 16.125 5.062 1 98.56 190 VAL A CA 1
ATOM 1483 C C . VAL A 1 190 ? 3.08 14.625 5.082 1 98.56 190 VAL A C 1
ATOM 1485 O O . VAL A 1 190 ? 2.928 14.023 6.148 1 98.56 190 VAL A O 1
ATOM 1488 N N . MET A 1 191 ? 2.982 14.039 3.969 1 98.06 191 MET A N 1
ATOM 1489 C CA . MET A 1 191 ? 2.74 12.602 3.938 1 98.06 191 MET A CA 1
ATOM 1490 C C . MET A 1 191 ? 3.695 11.906 2.969 1 98.06 191 MET A C 1
ATOM 1492 O O . MET A 1 191 ? 4.035 12.461 1.924 1 98.06 191 MET A O 1
ATOM 1496 N N . SER A 1 192 ? 4.145 10.781 3.336 1 97.31 192 SER A N 1
ATOM 1497 C CA . SER A 1 192 ? 4.996 9.969 2.473 1 97.31 192 SER A CA 1
ATOM 1498 C C . SER A 1 192 ? 4.168 8.977 1.662 1 97.31 192 SER A C 1
ATOM 1500 O O . SER A 1 192 ? 3.037 8.656 2.031 1 97.31 192 SER A O 1
ATOM 1502 N N . GLY A 1 193 ? 4.691 8.531 0.563 1 92.69 193 GLY A N 1
ATOM 1503 C CA . GLY A 1 193 ? 4.027 7.527 -0.255 1 92.69 193 GLY A CA 1
ATOM 1504 C C . GLY A 1 193 ? 4.898 7.016 -1.39 1 92.69 193 GLY A C 1
ATOM 1505 O O . GLY A 1 193 ? 5.992 7.535 -1.623 1 92.69 193 GLY A O 1
ATOM 1506 N N . HIS A 1 194 ? 4.27 6.047 -2.076 1 88.31 194 HIS A N 1
ATOM 1507 C CA . HIS A 1 194 ? 5.008 5.434 -3.174 1 88.31 194 HIS A CA 1
ATOM 1508 C C . HIS A 1 194 ? 4.285 5.629 -4.5 1 88.31 194 HIS A C 1
ATOM 1510 O O . HIS A 1 194 ? 4.82 5.301 -5.562 1 88.31 194 HIS A O 1
ATOM 1516 N N . ASP A 1 195 ? 3.172 6.16 -4.449 1 89.94 195 ASP A N 1
ATOM 1517 C CA . ASP A 1 195 ? 2.395 6.367 -5.668 1 89.94 195 ASP A CA 1
ATOM 1518 C C . ASP A 1 195 ? 2.691 7.73 -6.285 1 89.94 195 ASP A C 1
ATOM 1520 O O . ASP A 1 195 ? 2.168 8.75 -5.832 1 89.94 195 ASP A O 1
ATOM 1524 N N . LEU A 1 196 ? 3.404 7.73 -7.336 1 90.69 196 LEU A N 1
ATOM 1525 C CA . LEU A 1 196 ? 3.826 8.969 -7.977 1 90.69 196 LEU A CA 1
ATOM 1526 C C . LEU A 1 196 ? 2.631 9.711 -8.57 1 90.69 196 LEU A C 1
ATOM 1528 O O . LEU A 1 196 ? 2.566 10.938 -8.516 1 90.69 196 LEU A O 1
ATOM 1532 N N . ASN A 1 197 ? 1.717 8.992 -9.102 1 87.94 197 ASN A N 1
ATOM 1533 C CA . ASN A 1 197 ? 0.562 9.625 -9.734 1 87.94 197 ASN A CA 1
ATOM 1534 C C . ASN A 1 197 ? -0.343 10.297 -8.695 1 87.94 197 ASN A C 1
ATOM 1536 O O . ASN A 1 197 ? -0.845 11.398 -8.93 1 87.94 197 ASN A O 1
ATOM 1540 N N . HIS A 1 198 ? -0.473 9.633 -7.68 1 88.94 198 HIS A N 1
ATOM 1541 C CA . HIS A 1 198 ? -1.222 10.219 -6.574 1 88.94 198 HIS A CA 1
ATOM 1542 C C . HIS A 1 198 ? -0.563 11.508 -6.086 1 88.94 198 HIS A C 1
ATOM 1544 O O . HIS A 1 198 ? -1.239 12.516 -5.887 1 88.94 198 HIS A O 1
ATOM 1550 N N . SER A 1 199 ? 0.727 11.461 -5.887 1 93.5 199 SER A N 1
ATOM 1551 C CA . SER A 1 199 ? 1.474 12.625 -5.422 1 93.5 199 SER A CA 1
ATOM 1552 C C . SER A 1 199 ? 1.374 13.781 -6.418 1 93.5 199 SER A C 1
ATOM 1554 O O . SER A 1 199 ? 1.161 14.93 -6.027 1 93.5 199 SER A O 1
ATOM 1556 N N . TYR A 1 200 ? 1.505 13.477 -7.648 1 90.5 200 TYR A N 1
ATOM 1557 C CA . TYR A 1 200 ? 1.435 14.5 -8.68 1 90.5 200 TYR A CA 1
ATOM 1558 C C . TYR A 1 200 ? 0.078 15.195 -8.664 1 90.5 200 TYR A C 1
ATOM 1560 O O . TYR A 1 200 ? -0.001 16.422 -8.797 1 90.5 200 TYR A O 1
ATOM 1568 N N . ASP A 1 201 ? -0.9 14.453 -8.461 1 86.38 201 ASP A N 1
ATOM 1569 C CA . ASP A 1 201 ? -2.271 14.938 -8.57 1 86.38 201 ASP A CA 1
ATOM 1570 C C . ASP A 1 201 ? -2.666 15.75 -7.34 1 86.38 201 ASP A C 1
ATOM 1572 O O . ASP A 1 201 ? -3.459 16.688 -7.438 1 86.38 201 ASP A O 1
ATOM 1576 N N . ARG A 1 202 ? -2.131 15.398 -6.215 1 90.5 202 ARG A N 1
ATOM 1577 C CA . ARG A 1 202 ? -2.727 15.914 -4.984 1 90.5 202 ARG A CA 1
ATOM 1578 C C . ARG A 1 202 ? -1.788 16.906 -4.293 1 90.5 202 ARG A C 1
ATOM 1580 O O . ARG A 1 202 ? -2.238 17.797 -3.566 1 90.5 202 ARG A O 1
ATOM 1587 N N . ALA A 1 203 ? -0.53 16.812 -4.527 1 94.81 203 ALA A N 1
ATOM 1588 C CA . ALA A 1 203 ? 0.436 17.578 -3.738 1 94.81 203 ALA A CA 1
ATOM 1589 C C . ALA A 1 203 ? 0.534 19.016 -4.23 1 94.81 203 ALA A C 1
ATOM 1591 O O . ALA A 1 203 ? 0.505 19.266 -5.438 1 94.81 203 ALA A O 1
ATOM 1592 N N . ASP A 1 204 ? 0.64 19.953 -3.309 1 96.19 204 ASP A N 1
ATOM 1593 C CA . ASP A 1 204 ? 1.043 21.312 -3.646 1 96.19 204 ASP A CA 1
ATOM 1594 C C . ASP A 1 204 ? 2.543 21.391 -3.924 1 96.19 204 ASP A C 1
ATOM 1596 O O . ASP A 1 204 ? 2.984 22.172 -4.762 1 96.19 204 ASP A O 1
ATOM 1600 N N . ARG A 1 205 ? 3.193 20.641 -3.145 1 97.44 205 ARG A N 1
ATOM 1601 C CA . ARG A 1 205 ? 4.652 20.609 -3.188 1 97.44 205 ARG A CA 1
ATOM 1602 C C . ARG A 1 205 ? 5.184 19.203 -2.992 1 97.44 205 ARG A C 1
ATOM 1604 O O . ARG A 1 205 ? 4.586 18.406 -2.266 1 97.44 205 ARG A O 1
ATOM 1611 N N . ILE A 1 206 ? 6.328 18.938 -3.662 1 97.62 206 ILE A N 1
ATOM 1612 C CA . ILE A 1 206 ? 6.961 17.625 -3.59 1 97.62 206 ILE A CA 1
ATOM 1613 C C . ILE A 1 206 ? 8.328 17.75 -2.928 1 97.62 206 ILE A C 1
ATOM 1615 O O . ILE A 1 206 ? 9.125 18.625 -3.287 1 97.62 206 ILE A O 1
ATOM 1619 N N . TRP A 1 207 ? 8.531 16.953 -1.914 1 98.56 207 TRP A N 1
ATOM 1620 C CA . TRP A 1 207 ? 9.867 16.672 -1.379 1 98.56 207 TRP A CA 1
ATOM 1621 C C . TRP A 1 207 ? 10.406 15.359 -1.916 1 98.56 207 TRP A C 1
ATOM 1623 O O . TRP A 1 207 ? 9.844 14.297 -1.646 1 98.56 207 TRP A O 1
ATOM 1633 N N . LEU A 1 208 ? 11.445 15.445 -2.713 1 98.12 208 LEU A N 1
ATOM 1634 C CA . LEU A 1 208 ? 12.086 14.25 -3.252 1 98.12 208 LEU A CA 1
ATOM 1635 C C . LEU A 1 208 ? 13.328 13.891 -2.447 1 98.12 208 LEU A C 1
ATOM 1637 O O . LEU A 1 208 ? 14.305 14.648 -2.43 1 98.12 208 LEU A O 1
ATOM 1641 N N . LEU A 1 209 ? 13.258 12.75 -1.823 1 97.62 209 LEU A N 1
ATOM 1642 C CA . LEU A 1 209 ? 14.336 12.297 -0.952 1 97.62 209 LEU A CA 1
ATOM 1643 C C . LEU A 1 209 ? 15.102 11.141 -1.584 1 97.62 209 LEU A C 1
ATOM 1645 O O . LEU A 1 209 ? 14.492 10.242 -2.168 1 97.62 209 LEU A O 1
ATOM 1649 N N . ALA A 1 210 ? 16.375 11.211 -1.535 1 95.88 210 ALA A N 1
ATOM 1650 C CA . ALA A 1 210 ? 17.266 10.141 -1.982 1 95.88 210 ALA A CA 1
ATOM 1651 C C . ALA A 1 210 ? 18.531 10.086 -1.126 1 95.88 210 ALA A C 1
ATOM 1653 O O . ALA A 1 210 ? 19.188 11.102 -0.892 1 95.88 210 ALA A O 1
ATOM 1654 N N . ASP A 1 211 ? 18.797 8.914 -0.647 1 94.06 211 ASP A N 1
ATOM 1655 C CA . ASP A 1 211 ? 20 8.664 0.124 1 94.06 211 ASP A CA 1
ATOM 1656 C C . ASP A 1 211 ? 20.125 9.648 1.284 1 94.06 211 ASP A C 1
ATOM 1658 O O . ASP A 1 211 ? 21.203 10.227 1.502 1 94.06 211 ASP A O 1
ATOM 1662 N N . GLY A 1 212 ? 19 9.938 1.854 1 95.62 212 GLY A N 1
ATOM 1663 C CA . GLY A 1 212 ? 19 10.75 3.057 1 95.62 212 GLY A CA 1
ATOM 1664 C C . GLY A 1 212 ? 19.062 12.242 2.766 1 95.62 212 GLY A C 1
ATOM 1665 O O . GLY A 1 212 ? 19.172 13.055 3.684 1 95.62 212 GLY A O 1
ATOM 1666 N N . GLN A 1 213 ? 19.016 12.602 1.531 1 96.75 213 GLN A N 1
ATOM 1667 C CA . GLN A 1 213 ? 19.109 14.008 1.143 1 96.75 213 GLN A CA 1
ATOM 1668 C C . GLN A 1 213 ? 17.844 14.453 0.418 1 96.75 213 GLN A C 1
ATOM 1670 O O . GLN A 1 213 ? 17.188 13.664 -0.27 1 96.75 213 GLN A O 1
ATOM 1675 N N . LEU A 1 214 ? 17.531 15.695 0.635 1 97.31 214 LEU A N 1
ATOM 1676 C CA . LEU A 1 214 ? 16.469 16.312 -0.155 1 97.31 214 LEU A CA 1
ATOM 1677 C C . LEU A 1 214 ? 17 16.75 -1.521 1 97.31 214 LEU A C 1
ATOM 1679 O O . LEU A 1 214 ? 17.547 17.844 -1.659 1 97.31 214 LEU A O 1
ATOM 1683 N N . VAL A 1 215 ? 16.75 16.031 -2.51 1 96.94 215 VAL A N 1
ATOM 1684 C CA . VAL A 1 215 ? 17.359 16.234 -3.818 1 96.94 215 VAL A CA 1
ATOM 1685 C C . VAL A 1 215 ? 16.578 17.297 -4.594 1 96.94 215 VAL A C 1
ATOM 1687 O O . VAL A 1 215 ? 17.125 17.969 -5.465 1 96.94 215 VAL A O 1
ATOM 1690 N N . ALA A 1 216 ? 15.328 17.406 -4.324 1 97.19 216 ALA A N 1
ATOM 1691 C CA . ALA A 1 216 ? 14.5 18.422 -4.965 1 97.19 216 ALA A CA 1
ATOM 1692 C C . ALA A 1 216 ? 13.336 18.828 -4.062 1 97.19 216 ALA A C 1
ATOM 1694 O O . ALA A 1 216 ? 12.844 18.016 -3.271 1 97.19 216 ALA A O 1
ATOM 1695 N N . ASP A 1 217 ? 12.969 19.984 -4.156 1 97.75 217 ASP A N 1
ATOM 1696 C CA . ASP A 1 217 ? 11.875 20.609 -3.418 1 97.75 217 ASP A CA 1
ATOM 1697 C C . ASP A 1 217 ? 11.156 21.656 -4.273 1 97.75 217 ASP A C 1
ATOM 1699 O O . ASP A 1 217 ? 11.734 22.672 -4.625 1 97.75 217 ASP A O 1
ATOM 1703 N N . GLY A 1 218 ? 9.883 21.359 -4.59 1 97.56 218 GLY A N 1
ATOM 1704 C CA . GLY A 1 218 ? 9.156 22.297 -5.43 1 97.56 218 GLY A CA 1
ATOM 1705 C C . GLY A 1 218 ? 7.816 21.766 -5.895 1 97.56 218 GLY A C 1
ATOM 1706 O O . GLY A 1 218 ? 7.309 20.781 -5.348 1 97.56 218 GLY A O 1
ATOM 1707 N N . LYS A 1 219 ? 7.199 22.484 -6.777 1 96.75 219 LYS A N 1
ATOM 1708 C CA . LYS A 1 219 ? 5.926 22.062 -7.344 1 96.75 219 LYS A CA 1
ATOM 1709 C C . LYS A 1 219 ? 6.078 20.734 -8.102 1 96.75 219 LYS A C 1
ATOM 1711 O O . LYS A 1 219 ? 7.16 20.438 -8.609 1 96.75 219 LYS A O 1
ATOM 1716 N N . PRO A 1 220 ? 5.008 19.953 -8.188 1 93.38 220 PRO A N 1
ATOM 1717 C CA . PRO A 1 220 ? 5.082 18.656 -8.859 1 93.38 220 PRO A CA 1
ATOM 1718 C C . PRO A 1 220 ? 5.676 18.75 -10.258 1 93.38 220 PRO A C 1
ATOM 1720 O O . PRO A 1 220 ? 6.59 17.984 -10.602 1 93.38 220 PRO A O 1
ATOM 1723 N N . ASP A 1 221 ? 5.289 19.688 -11.031 1 91.31 221 ASP A N 1
ATOM 1724 C CA . ASP A 1 221 ? 5.754 19.828 -12.406 1 91.31 221 ASP A CA 1
ATOM 1725 C C . ASP A 1 221 ? 7.246 20.141 -12.453 1 91.31 221 ASP A C 1
ATOM 1727 O O . ASP A 1 221 ? 7.934 19.781 -13.414 1 91.31 221 ASP A O 1
ATOM 1731 N N . GLU A 1 222 ? 7.723 20.781 -11.422 1 94.31 222 GLU A N 1
ATOM 1732 C CA . GLU A 1 222 ? 9.125 21.203 -11.367 1 94.31 222 GLU A CA 1
ATOM 1733 C C . GLU A 1 222 ? 10.016 20.062 -10.891 1 94.31 222 GLU A C 1
ATOM 1735 O O . GLU A 1 222 ? 11.156 19.922 -11.344 1 94.31 222 GLU A O 1
ATOM 1740 N N . VAL A 1 223 ? 9.516 19.234 -10.031 1 95.69 223 VAL A N 1
ATOM 1741 C CA . VAL A 1 223 ? 10.336 18.234 -9.352 1 95.69 223 VAL A CA 1
ATOM 1742 C C . VAL A 1 223 ? 10.219 16.906 -10.078 1 95.69 223 VAL A C 1
ATOM 1744 O O . VAL A 1 223 ? 11.211 16.203 -10.273 1 95.69 223 VAL A O 1
ATOM 1747 N N . MET A 1 224 ? 9.008 16.547 -10.5 1 92.56 224 MET A N 1
ATOM 1748 C CA . MET A 1 224 ? 8.742 15.219 -11.031 1 92.56 224 MET A CA 1
ATOM 1749 C C . MET A 1 224 ? 9.008 15.172 -12.539 1 92.56 224 MET A C 1
ATOM 1751 O O . MET A 1 224 ? 8.07 15.07 -13.336 1 92.56 224 MET A O 1
ATOM 1755 N N . LYS A 1 225 ? 10.242 15.141 -12.82 1 91.5 225 LYS A N 1
ATOM 1756 C CA . LYS A 1 225 ? 10.719 14.984 -14.188 1 91.5 225 LYS A CA 1
ATOM 1757 C C . LYS A 1 225 ? 11.227 13.57 -14.438 1 91.5 225 LYS A C 1
ATOM 1759 O O . LYS A 1 225 ? 11.789 12.938 -13.547 1 91.5 225 LYS A O 1
ATOM 1764 N N . GLU A 1 226 ? 11.07 13.141 -15.703 1 86.75 226 GLU A N 1
ATOM 1765 C CA . GLU A 1 226 ? 11.43 11.773 -16.062 1 86.75 226 GLU A CA 1
ATOM 1766 C C . GLU A 1 226 ? 12.875 11.461 -15.664 1 86.75 226 GLU A C 1
ATOM 1768 O O . GLU A 1 226 ? 13.141 10.453 -15.008 1 86.75 226 GLU A O 1
ATOM 1773 N N . ASN A 1 227 ? 13.766 12.297 -16.031 1 90.94 227 ASN A N 1
ATOM 1774 C CA . ASN A 1 227 ? 15.18 12.07 -15.766 1 90.94 227 ASN A CA 1
ATOM 1775 C C . ASN A 1 227 ? 15.477 12.047 -14.266 1 90.94 227 ASN A C 1
ATOM 1777 O O . ASN A 1 227 ? 16.203 11.18 -13.789 1 90.94 227 ASN A O 1
ATOM 1781 N N . THR A 1 228 ? 14.906 12.961 -13.562 1 93.44 228 THR A N 1
ATOM 1782 C CA . THR A 1 228 ? 15.117 13.062 -12.117 1 93.44 228 THR A CA 1
ATOM 1783 C C . THR A 1 228 ? 14.578 11.82 -11.406 1 93.44 228 THR A C 1
ATOM 1785 O O . THR A 1 228 ? 15.281 11.203 -10.609 1 93.44 228 THR A O 1
ATOM 1788 N N . LEU A 1 229 ? 13.375 11.469 -11.734 1 91.75 229 LEU A N 1
ATOM 1789 C CA . LEU A 1 229 ? 12.742 10.32 -11.094 1 91.75 229 LEU A CA 1
ATOM 1790 C C . LEU A 1 229 ? 13.477 9.031 -11.453 1 91.75 229 LEU A C 1
ATOM 1792 O O . LEU A 1 229 ? 13.695 8.172 -10.594 1 91.75 229 LEU A O 1
ATOM 1796 N N . SER A 1 230 ? 13.828 8.906 -12.727 1 89.25 230 SER A N 1
ATOM 1797 C CA . SER A 1 230 ? 14.531 7.707 -13.164 1 89.25 230 SER A CA 1
ATOM 1798 C C . SER A 1 230 ? 15.852 7.539 -12.43 1 89.25 230 SER A C 1
ATOM 1800 O O . SER A 1 230 ? 16.203 6.434 -12.008 1 89.25 230 SER A O 1
ATOM 1802 N N . LYS A 1 231 ? 16.516 8.586 -12.25 1 92.5 231 LYS A N 1
ATOM 1803 C CA . LYS A 1 231 ? 17.797 8.555 -11.539 1 92.5 231 LYS A CA 1
ATOM 1804 C C . LYS A 1 231 ? 17.594 8.203 -10.07 1 92.5 231 LYS A C 1
ATOM 1806 O O . LYS A 1 231 ? 18.266 7.32 -9.539 1 92.5 231 LYS A O 1
ATOM 1811 N N . VAL A 1 232 ? 16.688 8.844 -9.422 1 94.25 232 VAL A N 1
ATOM 1812 C CA . VAL A 1 232 ? 16.484 8.703 -7.988 1 94.25 232 VAL A CA 1
ATOM 1813 C C . VAL A 1 232 ? 15.977 7.293 -7.676 1 94.25 232 VAL A C 1
ATOM 1815 O O . VAL A 1 232 ? 16.422 6.672 -6.703 1 94.25 232 VAL A O 1
ATOM 1818 N N . PHE A 1 233 ? 15.117 6.75 -8.555 1 90.81 233 PHE A N 1
ATOM 1819 C CA . PHE A 1 233 ? 14.516 5.449 -8.281 1 90.81 233 PHE A CA 1
ATOM 1820 C C . PHE A 1 233 ? 15.273 4.336 -8.992 1 90.81 233 PHE A C 1
ATOM 1822 O O . PHE A 1 233 ? 14.945 3.158 -8.836 1 90.81 233 PHE A O 1
ATOM 1829 N N . ALA A 1 234 ? 16.25 4.707 -9.727 1 87.31 234 ALA A N 1
ATOM 1830 C CA . ALA A 1 234 ? 17.047 3.74 -10.477 1 87.31 234 ALA A CA 1
ATOM 1831 C C . ALA A 1 234 ? 16.156 2.836 -11.328 1 87.31 234 ALA A C 1
ATOM 1833 O O . ALA A 1 234 ? 16.281 1.61 -11.273 1 87.31 234 ALA A O 1
ATOM 1834 N N . ALA A 1 235 ? 15.281 3.465 -12.016 1 83.44 235 ALA A N 1
ATOM 1835 C CA . ALA A 1 235 ? 14.352 2.793 -12.914 1 83.44 235 ALA A CA 1
ATOM 1836 C C . ALA A 1 235 ? 14.008 3.674 -14.117 1 83.44 235 ALA A C 1
ATOM 1838 O O . ALA A 1 235 ? 14.195 4.895 -14.062 1 83.44 235 ALA A O 1
ATOM 1839 N N . ASP A 1 236 ? 13.516 3.104 -15.18 1 86 236 ASP A N 1
ATOM 1840 C CA . ASP A 1 236 ? 13.117 3.852 -16.375 1 86 236 ASP A CA 1
ATOM 1841 C C . ASP A 1 236 ? 11.695 4.395 -16.219 1 86 236 ASP A C 1
ATOM 1843 O O . ASP A 1 236 ? 10.734 3.758 -16.656 1 86 236 ASP A O 1
ATOM 1847 N N . ILE A 1 237 ? 11.602 5.555 -15.656 1 84.44 237 ILE A N 1
ATOM 1848 C CA . ILE A 1 237 ? 10.312 6.176 -15.391 1 84.44 237 ILE A CA 1
ATOM 1849 C C . ILE A 1 237 ? 10 7.207 -16.469 1 84.44 237 ILE A C 1
ATOM 1851 O O . ILE A 1 237 ? 10.82 8.086 -16.75 1 84.44 237 ILE A O 1
ATOM 1855 N N . LYS A 1 238 ? 8.828 7.148 -17.078 1 81.94 238 LYS A N 1
ATOM 1856 C CA . LYS A 1 238 ? 8.406 8.062 -18.125 1 81.94 238 LYS A CA 1
ATOM 1857 C C . LYS A 1 238 ? 7.023 8.641 -17.828 1 81.94 238 LYS A C 1
ATOM 1859 O O . LYS A 1 238 ? 6.227 8.031 -17.109 1 81.94 238 LYS A O 1
ATOM 1864 N N . CYS A 1 239 ? 6.898 9.828 -18.234 1 79.31 239 CYS A N 1
ATOM 1865 C CA . CYS A 1 239 ? 5.594 10.477 -18.172 1 79.31 239 CYS A CA 1
ATOM 1866 C C . CYS A 1 239 ? 4.812 10.258 -19.469 1 79.31 239 CYS A C 1
ATOM 1868 O O . CYS A 1 239 ? 5.285 10.602 -20.547 1 79.31 239 CYS A O 1
ATOM 1870 N N . VAL A 1 240 ? 3.768 9.492 -19.438 1 68.56 240 VAL A N 1
ATOM 1871 C CA . VAL A 1 240 ? 2.973 9.219 -20.641 1 68.56 240 VAL A CA 1
ATOM 1872 C C . VAL A 1 240 ? 1.822 10.219 -20.734 1 68.56 240 VAL A C 1
ATOM 1874 O O . VAL A 1 240 ? 1.18 10.531 -19.719 1 68.56 240 VAL A O 1
ATOM 1877 N N . SER A 1 241 ? 1.819 11.234 -21.469 1 59.44 241 SER A N 1
ATOM 1878 C CA . SER A 1 241 ? 0.747 12.195 -21.719 1 59.44 241 SER A CA 1
ATOM 1879 C C . SER A 1 241 ? -0.153 11.734 -22.859 1 59.44 241 SER A C 1
ATOM 1881 O O . SER A 1 241 ? -1.163 12.375 -23.156 1 59.44 241 SER A O 1
ATOM 1883 N N . GLU A 1 242 ? 0.197 10.75 -23.672 1 48.22 242 GLU A N 1
ATOM 1884 C CA . GLU A 1 242 ? -0.485 10.586 -24.953 1 48.22 242 GLU A CA 1
ATOM 1885 C C . GLU A 1 242 ? -1.952 10.219 -24.766 1 48.22 242 GLU A C 1
ATOM 1887 O O . GLU A 1 242 ? -2.312 9.609 -23.75 1 48.22 242 GLU A O 1
ATOM 1892 N N . LYS A 1 243 ? -2.848 10.625 -25.781 1 46.56 243 LYS A N 1
ATOM 1893 C CA . LYS A 1 243 ? -4.234 10.359 -26.141 1 46.56 243 LYS A CA 1
ATOM 1894 C C . LYS A 1 243 ? -4.641 8.938 -25.781 1 46.56 243 LYS A C 1
ATOM 1896 O O . LYS A 1 243 ? -5.832 8.617 -25.719 1 46.56 243 LYS A O 1
ATOM 1901 N N . THR A 1 244 ? -3.695 8.016 -25.547 1 49.56 244 THR A N 1
ATOM 1902 C CA . THR A 1 244 ? -4.148 6.629 -25.625 1 49.56 244 THR A CA 1
ATOM 1903 C C . THR A 1 244 ? -4.039 5.953 -24.266 1 49.56 244 THR A C 1
ATOM 1905 O O . THR A 1 244 ? -4.387 4.781 -24.109 1 49.56 244 THR A O 1
ATOM 1908 N N . TYR A 1 245 ? -3.545 6.66 -23.172 1 54.22 245 TYR A N 1
ATOM 1909 C CA . TYR A 1 245 ? -3.441 5.844 -21.969 1 54.22 245 TYR A CA 1
ATOM 1910 C C . TYR A 1 245 ? -4.582 6.145 -21 1 54.22 245 TYR A C 1
ATOM 1912 O O . TYR A 1 245 ? -5.012 7.297 -20.875 1 54.22 245 TYR A O 1
ATOM 1920 N N . LYS A 1 246 ? -5.316 5.133 -20.688 1 50.97 246 LYS A N 1
ATOM 1921 C CA . LYS A 1 246 ? -6.41 5.207 -19.719 1 50.97 246 LYS A CA 1
ATOM 1922 C C . LYS A 1 246 ? -5.887 5.191 -18.297 1 50.97 246 LYS A C 1
ATOM 1924 O O . LYS A 1 246 ? -4.961 4.441 -17.969 1 50.97 246 LYS A O 1
ATOM 1929 N N . TYR A 1 247 ? -6.059 6.32 -17.609 1 51.94 247 TYR A N 1
ATOM 1930 C CA . TYR A 1 247 ? -5.703 6.441 -16.203 1 51.94 247 TYR A CA 1
ATOM 1931 C C . TYR A 1 247 ? -6.945 6.613 -15.336 1 51.94 247 TYR A C 1
ATOM 1933 O O . TYR A 1 247 ? -7.746 7.52 -15.57 1 51.94 247 TYR A O 1
ATOM 1941 N N . TRP A 1 248 ? -7.164 5.695 -14.375 1 38.12 248 TRP A N 1
ATOM 1942 C CA . TRP A 1 248 ? -8.312 5.738 -13.477 1 38.12 248 TRP A CA 1
ATOM 1943 C C . TRP A 1 248 ? -8 6.559 -12.227 1 38.12 248 TRP A C 1
ATOM 1945 O O . TRP A 1 248 ? -6.93 6.414 -11.633 1 38.12 248 TRP A O 1
ATOM 1955 N N . ARG A 1 249 ? -8.742 7.547 -11.891 1 42.66 249 ARG A N 1
ATOM 1956 C CA . ARG A 1 249 ? -8.633 8.328 -10.664 1 42.66 249 ARG A CA 1
ATOM 1957 C C . ARG A 1 249 ? -10.008 8.602 -10.062 1 42.66 249 ARG A C 1
ATOM 1959 O O . ARG A 1 249 ? -11.023 8.516 -10.75 1 42.66 249 ARG A O 1
ATOM 1966 N N . VAL A 1 250 ? -10.109 8.625 -8.633 1 32.88 250 VAL A N 1
ATOM 1967 C CA . VAL A 1 250 ? -11.328 9.023 -7.941 1 32.88 250 VAL A CA 1
ATOM 1968 C C . VAL A 1 250 ? -11.492 10.539 -8 1 32.88 250 VAL A C 1
ATOM 1970 O O . VAL A 1 250 ? -10.539 11.281 -7.723 1 32.88 250 VAL A O 1
ATOM 1973 N N . PHE A 1 251 ? -12.688 11 -8.422 1 37.22 251 PHE A N 1
ATOM 1974 C CA . PHE A 1 251 ? -13.016 12.422 -8.422 1 37.22 251 PHE A CA 1
ATOM 1975 C C . PHE A 1 251 ? -13.641 12.828 -7.098 1 37.22 251 PHE A C 1
ATOM 1977 O O . PHE A 1 251 ? -14.562 12.172 -6.609 1 37.22 251 PHE A O 1
ATOM 1984 N N . LEU A 1 252 ? -12.938 13.547 -6.324 1 36.78 252 LEU A N 1
ATOM 1985 C CA . LEU A 1 252 ? -13.461 14.062 -5.066 1 36.78 252 LEU A CA 1
ATOM 1986 C C . LEU A 1 252 ? -14.445 15.211 -5.32 1 36.78 252 LEU A C 1
ATOM 1988 O O . LEU A 1 252 ? -14.219 16.031 -6.203 1 36.78 252 LEU A O 1
ATOM 1992 N N . PRO A 1 253 ? -15.766 15.094 -4.762 1 39.34 253 PRO A N 1
ATOM 1993 C CA . PRO A 1 253 ? -16.719 16.203 -4.922 1 39.34 253 PRO A CA 1
ATOM 1994 C C . PRO A 1 253 ? -16.141 17.547 -4.52 1 39.34 253 PRO A C 1
ATOM 1996 O O . PRO A 1 253 ? -15.227 17.609 -3.691 1 39.34 253 PRO A O 1
ATOM 1999 N N . ASP A 1 254 ? -16.281 18.547 -5.426 1 38.28 254 ASP A N 1
ATOM 2000 C CA . ASP A 1 254 ? -16.016 19.906 -4.961 1 38.28 254 ASP A CA 1
ATOM 2001 C C . ASP A 1 254 ? -16.844 20.234 -3.725 1 38.28 254 ASP A C 1
ATOM 2003 O O . ASP A 1 254 ? -18 19.812 -3.621 1 38.28 254 ASP A O 1
ATOM 2007 N N . TYR A 1 255 ? -16.344 20.141 -2.607 1 34.25 255 TYR A N 1
ATOM 2008 C CA . TYR A 1 255 ? -17.094 20.5 -1.41 1 34.25 255 TYR A CA 1
ATOM 2009 C C . TYR A 1 255 ? -18.156 21.562 -1.722 1 34.25 255 TYR A C 1
ATOM 2011 O O . TYR A 1 255 ? -19.203 21.594 -1.078 1 34.25 255 TYR A O 1
ATOM 2019 N N . ASN A 1 256 ? -17.906 22.531 -2.514 1 31.86 256 ASN A N 1
ATOM 2020 C CA . ASN A 1 256 ? -18.984 23.516 -2.58 1 31.86 256 ASN A CA 1
ATOM 2021 C C . ASN A 1 256 ? -20.281 22.906 -3.084 1 31.86 256 ASN A C 1
ATOM 2023 O O . ASN A 1 256 ? -21.297 23.578 -3.184 1 31.86 256 ASN A O 1
ATOM 2027 N N . SER A 1 257 ? -20.219 21.859 -3.742 1 29.67 257 SER A N 1
ATOM 2028 C CA . SER A 1 257 ? -21.547 21.469 -4.207 1 29.67 257 SER A CA 1
ATOM 2029 C C . SER A 1 257 ? -22.297 20.656 -3.156 1 29.67 257 SER A C 1
ATOM 2031 O O . SER A 1 257 ? -23.359 20.094 -3.436 1 29.67 257 SER A O 1
ATOM 2033 N N . VAL A 1 258 ? -21.672 20.188 -2.092 1 29.53 258 VAL A N 1
ATOM 2034 C CA . VAL A 1 258 ? -22.625 19.719 -1.084 1 29.53 258 VAL A CA 1
ATOM 2035 C C . VAL A 1 258 ? -23 20.875 -0.156 1 29.53 258 VAL A C 1
ATOM 2037 O O . VAL A 1 258 ? -22.125 21.656 0.247 1 29.53 258 VAL A O 1
ATOM 2040 N N . MET B 1 1 ? -4.867 -24.703 -27.703 1 43 1 MET B N 1
ATOM 2041 C CA . MET B 1 1 ? -6.027 -24.812 -26.828 1 43 1 MET B CA 1
ATOM 2042 C C . MET B 1 1 ? -5.66 -24.438 -25.391 1 43 1 MET B C 1
ATOM 2044 O O . MET B 1 1 ? -4.77 -25.047 -24.797 1 43 1 MET B O 1
ATOM 2048 N N . THR B 1 2 ? -5.898 -23.234 -24.938 1 58.69 2 THR B N 1
ATOM 2049 C CA . THR B 1 2 ? -5.414 -22.766 -23.656 1 58.69 2 THR B CA 1
ATOM 2050 C C . THR B 1 2 ? -5.934 -23.641 -22.516 1 58.69 2 THR B C 1
ATOM 2052 O O . THR B 1 2 ? -7.117 -23.984 -22.484 1 58.69 2 THR B O 1
ATOM 2055 N N . ARG B 1 3 ? -5.031 -24.406 -21.859 1 82.69 3 ARG B N 1
ATOM 2056 C CA . ARG B 1 3 ? -5.359 -25.422 -20.859 1 82.69 3 ARG B CA 1
ATOM 2057 C C . ARG B 1 3 ? -5.785 -24.75 -19.547 1 82.69 3 ARG B C 1
ATOM 2059 O O . ARG B 1 3 ? -5.203 -23.75 -19.141 1 82.69 3 ARG B O 1
ATOM 2066 N N . GLN B 1 4 ? -6.949 -25.234 -19.109 1 91.81 4 GLN B N 1
ATOM 2067 C CA . GLN B 1 4 ? -7.473 -24.781 -17.828 1 91.81 4 GLN B CA 1
ATOM 2068 C C . GLN B 1 4 ? -6.578 -25.25 -16.672 1 91.81 4 GLN B C 1
ATOM 2070 O O . GLN B 1 4 ? -6.32 -26.438 -16.516 1 91.81 4 GLN B O 1
ATOM 2075 N N . LEU B 1 5 ? -6.055 -24.312 -16.031 1 95.88 5 LE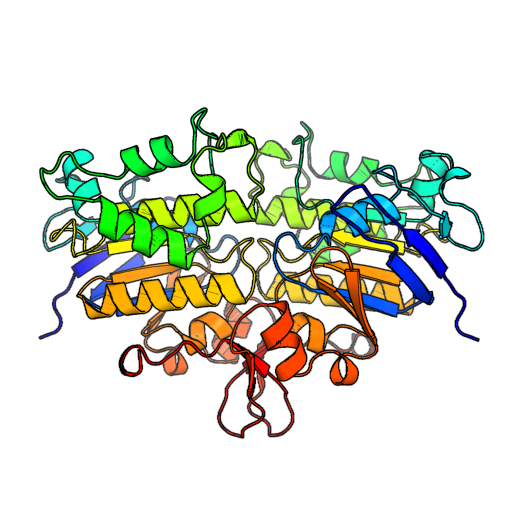U B N 1
ATOM 2076 C CA . LEU B 1 5 ? -5.156 -24.625 -14.93 1 95.88 5 LEU B CA 1
ATOM 2077 C C . LEU B 1 5 ? -5.941 -24.875 -13.648 1 95.88 5 LEU B C 1
ATOM 2079 O O . LEU B 1 5 ? -5.695 -25.859 -12.953 1 95.88 5 LEU B O 1
ATOM 2083 N N . MET B 1 6 ? -6.922 -24.016 -13.367 1 97.38 6 MET B N 1
ATOM 2084 C CA . MET B 1 6 ? -7.723 -24.109 -12.148 1 97.38 6 MET B CA 1
ATOM 2085 C C . MET B 1 6 ? -9.188 -23.797 -12.43 1 97.38 6 MET B C 1
ATOM 2087 O O . MET B 1 6 ? -9.492 -22.906 -13.227 1 97.38 6 MET B O 1
ATOM 2091 N N . THR B 1 7 ? -10.07 -24.531 -11.758 1 97.5 7 THR B N 1
ATOM 2092 C CA . THR B 1 7 ? -11.5 -24.281 -11.867 1 97.5 7 THR B CA 1
ATOM 2093 C C . THR B 1 7 ? -12.141 -24.188 -10.477 1 97.5 7 THR B C 1
ATOM 2095 O O . THR B 1 7 ? -11.836 -24.984 -9.594 1 97.5 7 THR B O 1
ATOM 2098 N N . LEU B 1 8 ? -12.867 -23.172 -10.258 1 98.06 8 LEU B N 1
ATOM 2099 C CA . LEU B 1 8 ? -13.664 -22.953 -9.055 1 98.06 8 LEU B CA 1
ATOM 2100 C C . LEU B 1 8 ? -15.148 -23.172 -9.344 1 98.06 8 LEU B C 1
ATOM 2102 O O . LEU B 1 8 ? -15.695 -22.594 -10.273 1 98.06 8 LEU B O 1
ATOM 2106 N N . ARG B 1 9 ? -15.734 -24.031 -8.547 1 97.75 9 ARG B N 1
ATOM 2107 C CA . ARG B 1 9 ? -17.156 -24.312 -8.727 1 97.75 9 ARG B CA 1
ATOM 2108 C C . ARG B 1 9 ? -17.938 -24.031 -7.457 1 97.75 9 ARG B C 1
ATOM 2110 O O . ARG B 1 9 ? -17.828 -24.766 -6.473 1 97.75 9 ARG B O 1
ATOM 2117 N N . GLN B 1 10 ? -18.719 -22.969 -7.504 1 97.06 10 GLN B N 1
ATOM 2118 C CA . GLN B 1 10 ? -19.688 -22.609 -6.465 1 97.06 10 GLN B CA 1
ATOM 2119 C C . GLN B 1 10 ? -19 -22.5 -5.102 1 97.06 10 GLN B C 1
ATOM 2121 O O . GLN B 1 10 ? -19.453 -23.125 -4.133 1 97.06 10 GLN B O 1
ATOM 2126 N N . ILE B 1 11 ? -17.953 -21.766 -5.043 1 96.94 11 ILE B N 1
ATOM 2127 C CA . ILE B 1 11 ? -17.203 -21.609 -3.807 1 96.94 11 ILE B CA 1
ATOM 2128 C C . ILE B 1 11 ? -17.953 -20.688 -2.854 1 96.94 11 ILE B C 1
ATOM 2130 O O . ILE B 1 11 ? -18.328 -19.562 -3.225 1 96.94 11 ILE B O 1
ATOM 2134 N N . SER B 1 12 ? -18.188 -21.141 -1.648 1 96.56 12 SER B N 1
ATOM 2135 C CA . SER B 1 12 ? -18.875 -20.375 -0.629 1 96.56 12 SER B CA 1
ATOM 2136 C C . SER B 1 12 ? -18.219 -20.531 0.735 1 96.56 12 SER B C 1
ATOM 2138 O O . SER B 1 12 ? -17.688 -21.594 1.062 1 96.56 12 SER B O 1
ATOM 2140 N N . ILE B 1 13 ? -18.078 -19.5 1.362 1 94.44 13 ILE B N 1
ATOM 2141 C CA . ILE B 1 13 ? -17.672 -19.484 2.762 1 94.44 13 ILE B CA 1
ATOM 2142 C C . ILE B 1 13 ? -18.594 -18.547 3.549 1 94.44 13 ILE B C 1
ATOM 2144 O O . ILE B 1 13 ? -18.469 -17.328 3.467 1 94.44 13 ILE B O 1
ATOM 2148 N N . GLN B 1 14 ? -19.453 -19.156 4.332 1 86.19 14 GLN B N 1
ATOM 2149 C CA . GLN B 1 14 ? -20.406 -18.391 5.129 1 86.19 14 GLN B CA 1
ATOM 2150 C C . GLN B 1 14 ? -20.891 -17.172 4.359 1 86.19 14 GLN B C 1
ATOM 2152 O O . GLN B 1 14 ? -21.484 -17.297 3.281 1 86.19 14 GLN B O 1
ATOM 2157 N N . THR B 1 15 ? -20.594 -15.938 4.973 1 83.06 15 THR B N 1
ATOM 2158 C CA . THR B 1 15 ? -21.094 -14.719 4.344 1 83.06 15 THR B CA 1
ATOM 2159 C C . THR B 1 15 ? -19.969 -13.984 3.613 1 83.06 15 THR B C 1
ATOM 2161 O O . THR B 1 15 ? -20.203 -12.961 2.965 1 83.06 15 THR B O 1
ATOM 2164 N N . ARG B 1 16 ? -18.859 -14.602 3.533 1 89.5 16 ARG B N 1
ATOM 2165 C CA . ARG B 1 16 ? -17.703 -13.906 2.961 1 89.5 16 ARG B CA 1
ATOM 2166 C C . ARG B 1 16 ? -17.594 -14.164 1.461 1 89.5 16 ARG B C 1
ATOM 2168 O O . ARG B 1 16 ? -17.141 -13.297 0.71 1 89.5 16 ARG B O 1
ATOM 2175 N N . LEU B 1 17 ? -17.922 -15.328 1.035 1 94.81 17 LEU B N 1
ATOM 2176 C CA . LEU B 1 17 ? -18 -15.695 -0.374 1 94.81 17 LEU B CA 1
ATOM 2177 C C . LEU B 1 17 ? -19.328 -16.375 -0.689 1 94.81 17 LEU B C 1
ATOM 2179 O O . LEU B 1 17 ? -19.828 -17.172 0.1 1 94.81 17 LEU B O 1
ATOM 2183 N N . VAL B 1 18 ? -19.859 -16.016 -1.873 1 95.75 18 VAL B N 1
ATOM 2184 C CA . VAL B 1 18 ? -21.203 -16.5 -2.201 1 95.75 18 VAL B CA 1
ATOM 2185 C C . VAL B 1 18 ? -21.188 -17.172 -3.578 1 95.75 18 VAL B C 1
ATOM 2187 O O . VAL B 1 18 ? -21.234 -16.484 -4.602 1 95.75 18 VAL B O 1
ATOM 2190 N N . SER B 1 19 ? -21.172 -18.5 -3.637 1 94.88 19 SER B N 1
ATOM 2191 C CA . SER B 1 19 ? -21.312 -19.359 -4.809 1 94.88 19 SER B CA 1
ATOM 2192 C C . SER B 1 19 ? -20.484 -18.844 -5.977 1 94.88 19 SER B C 1
ATOM 21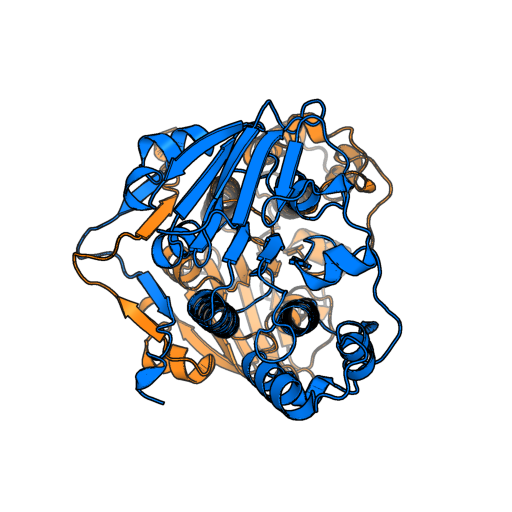94 O O . SER B 1 19 ? -21 -18.641 -7.074 1 94.88 19 SER B O 1
ATOM 2196 N N . LEU B 1 20 ? -19.219 -18.672 -5.75 1 97 20 LEU B N 1
ATOM 2197 C CA . LEU B 1 20 ? -18.328 -18.094 -6.746 1 97 20 LEU B CA 1
ATOM 2198 C C . LEU B 1 20 ? -17.812 -19.172 -7.703 1 97 20 LEU B C 1
ATOM 2200 O O . LEU B 1 20 ? -17.344 -20.234 -7.266 1 97 20 LEU B O 1
ATOM 2204 N N . THR B 1 21 ? -18.016 -19 -8.984 1 97.88 21 THR B N 1
ATOM 2205 C CA . THR B 1 21 ? -17.531 -19.906 -10.039 1 97.88 21 THR B CA 1
ATOM 2206 C C . THR B 1 21 ? -16.609 -19.156 -11 1 97.88 21 THR B C 1
ATOM 2208 O O . THR B 1 21 ? -16.922 -18.047 -11.43 1 97.88 21 THR B O 1
ATOM 2211 N N . ALA B 1 22 ? -15.5 -19.719 -11.242 1 97.5 22 ALA B N 1
ATOM 2212 C CA . ALA B 1 22 ? -14.508 -19.094 -12.125 1 97.5 22 ALA B CA 1
ATOM 2213 C C . ALA B 1 22 ? -13.484 -20.125 -12.602 1 97.5 22 ALA B C 1
ATOM 2215 O O . ALA B 1 22 ? -13.523 -21.281 -12.203 1 97.5 22 ALA B O 1
ATOM 2216 N N . SER B 1 23 ? -12.656 -19.703 -13.539 1 97.19 23 SER B N 1
ATOM 2217 C CA . SER B 1 23 ? -11.586 -20.562 -14.023 1 97.19 23 SER B CA 1
ATOM 2218 C C . SER B 1 23 ? -10.336 -19.75 -14.352 1 97.19 23 SER B C 1
ATOM 2220 O O . SER B 1 23 ? -10.422 -18.547 -14.602 1 97.19 23 SER B O 1
ATOM 2222 N N . ILE B 1 24 ? -9.242 -20.344 -14.305 1 97.12 24 ILE B N 1
ATOM 2223 C CA . ILE B 1 24 ? -7.949 -19.766 -14.641 1 97.12 24 ILE B CA 1
ATOM 2224 C C . ILE B 1 24 ? -7.305 -20.562 -15.773 1 97.12 24 ILE B C 1
ATOM 2226 O O . ILE B 1 24 ? -7.184 -21.781 -15.688 1 97.12 24 ILE B O 1
ATOM 2230 N N . GLN B 1 25 ? -6.906 -19.875 -16.781 1 94.81 25 GLN B N 1
ATOM 2231 C CA . GLN B 1 25 ? -6.188 -20.5 -17.875 1 94.81 25 GLN B CA 1
ATOM 2232 C C . GLN B 1 25 ? -4.68 -20.453 -17.656 1 94.81 25 GLN B C 1
ATOM 2234 O O . GLN B 1 25 ? -4.18 -19.562 -16.969 1 94.81 25 GLN B O 1
ATOM 2239 N N . GLN B 1 26 ? -4.004 -21.406 -18.219 1 93.38 26 GLN B N 1
ATOM 2240 C CA . GLN B 1 26 ? -2.549 -21.422 -18.109 1 93.38 26 GLN B CA 1
ATOM 2241 C C . GLN B 1 26 ? -1.933 -20.203 -18.781 1 93.38 26 GLN B C 1
ATOM 2243 O O . GLN B 1 26 ? -2.365 -19.797 -19.875 1 93.38 26 GLN B O 1
ATOM 2248 N N . GLY B 1 27 ? -1.041 -19.578 -18.094 1 93.06 27 GLY B N 1
ATOM 2249 C CA . GLY B 1 27 ? -0.267 -18.516 -18.688 1 93.06 27 GLY B CA 1
ATOM 2250 C C . GLY B 1 27 ? -0.888 -17.141 -18.484 1 93.06 27 GLY B C 1
ATOM 2251 O O . GLY B 1 27 ? -0.378 -16.141 -18.984 1 93.06 27 GLY B O 1
ATOM 2252 N N . GLU B 1 28 ? -1.928 -17.031 -17.75 1 95.44 28 GLU B N 1
ATOM 2253 C CA . GLU B 1 28 ? -2.604 -15.75 -17.641 1 95.44 28 GLU B CA 1
ATOM 2254 C C . GLU B 1 28 ? -2.307 -15.078 -16.312 1 95.44 28 GLU B C 1
ATOM 2256 O O . GLU B 1 28 ? -2.037 -15.75 -15.312 1 95.44 28 GLU B O 1
ATOM 2261 N N . GLN B 1 29 ? -2.324 -13.859 -16.328 1 97.25 29 GLN B N 1
ATOM 2262 C CA . GLN B 1 29 ? -2.223 -13 -15.141 1 97.25 29 GLN B CA 1
ATOM 2263 C C . GLN B 1 29 ? -3.566 -12.352 -14.82 1 97.25 29 GLN B C 1
ATOM 2265 O O . GLN B 1 29 ? -4.059 -11.516 -15.578 1 97.25 29 GLN B O 1
ATOM 2270 N N . ILE B 1 30 ? -4.133 -12.75 -13.688 1 98.44 30 ILE B N 1
ATOM 2271 C CA . ILE B 1 30 ? -5.438 -12.25 -13.266 1 98.44 30 ILE B CA 1
ATOM 2272 C C . ILE B 1 30 ? -5.27 -11.305 -12.078 1 98.44 30 ILE B C 1
ATOM 2274 O O . ILE B 1 30 ? -4.566 -11.633 -11.117 1 98.44 30 ILE B O 1
ATOM 2278 N N . HIS B 1 31 ? -5.785 -10.133 -12.148 1 98.19 31 HIS B N 1
ATOM 2279 C CA . HIS B 1 31 ? -5.852 -9.234 -11.008 1 98.19 31 HIS B CA 1
ATOM 2280 C C . HIS B 1 31 ? -7.227 -9.266 -10.352 1 98.19 31 HIS B C 1
ATOM 2282 O O . HIS B 1 31 ? -8.242 -9.094 -11.031 1 98.19 31 HIS B O 1
ATOM 2288 N N . LEU B 1 32 ? -7.184 -9.578 -9.148 1 98.12 32 LEU B N 1
ATOM 2289 C CA . LEU B 1 32 ? -8.375 -9.586 -8.305 1 98.12 32 LEU B CA 1
ATOM 2290 C C . LEU B 1 32 ? -8.586 -8.219 -7.66 1 98.12 32 LEU B C 1
ATOM 2292 O O . LEU B 1 32 ? -7.82 -7.812 -6.781 1 98.12 32 LEU B O 1
ATOM 2296 N N . ILE B 1 33 ? -9.664 -7.484 -8.109 1 96.94 33 ILE B N 1
ATOM 2297 C CA . ILE B 1 33 ? -9.891 -6.148 -7.57 1 96.94 33 ILE B CA 1
ATOM 2298 C C . ILE B 1 33 ? -11.281 -6.082 -6.934 1 96.94 33 ILE B C 1
ATOM 2300 O O . ILE B 1 33 ? -12.141 -6.914 -7.219 1 96.94 33 ILE B O 1
ATOM 2304 N N . GLY B 1 34 ? -11.492 -5.148 -6.062 1 95.62 34 GLY B N 1
ATOM 2305 C CA . GLY B 1 34 ? -12.695 -4.93 -5.273 1 95.62 34 GLY B CA 1
ATOM 2306 C C . GLY B 1 34 ? -12.438 -4.137 -4.008 1 95.62 34 GLY B C 1
ATOM 2307 O O . GLY B 1 34 ? -11.289 -3.949 -3.604 1 95.62 34 GLY B O 1
ATOM 2308 N N . PRO B 1 35 ? -13.477 -3.639 -3.424 1 92.81 35 PRO B N 1
ATOM 2309 C CA . PRO B 1 35 ? -13.305 -2.873 -2.188 1 92.81 35 PRO B CA 1
ATOM 2310 C C . PRO B 1 35 ? -12.773 -3.725 -1.038 1 92.81 35 PRO B C 1
ATOM 2312 O O . PRO B 1 35 ? -12.758 -4.953 -1.129 1 92.81 35 PRO B O 1
ATOM 2315 N N . ASN B 1 36 ? -12.219 -3.041 -0.057 1 90.12 36 ASN B N 1
ATOM 2316 C CA . ASN B 1 36 ? -11.82 -3.756 1.151 1 90.12 36 ASN B CA 1
ATOM 2317 C C . ASN B 1 36 ? -12.984 -4.531 1.755 1 90.12 36 ASN B C 1
ATOM 2319 O O . ASN B 1 36 ? -14.109 -4.023 1.821 1 90.12 36 ASN B O 1
ATOM 2323 N N . GLY B 1 37 ? -12.781 -5.734 2.09 1 88.75 37 GLY B N 1
ATOM 2324 C CA . GLY B 1 37 ? -13.812 -6.566 2.678 1 88.75 37 GLY B CA 1
ATOM 2325 C C . GLY B 1 37 ? -14.625 -7.328 1.646 1 88.75 37 GLY B C 1
ATOM 2326 O O . GLY B 1 37 ? -15.555 -8.062 1.995 1 88.75 37 GLY B O 1
ATOM 2327 N N . SER B 1 38 ? -14.266 -7.246 0.427 1 93.81 38 SER B N 1
ATOM 2328 C CA . SER B 1 38 ? -15.062 -7.852 -0.636 1 93.81 38 SER B CA 1
ATOM 2329 C C . SER B 1 38 ? -14.844 -9.359 -0.698 1 93.81 38 SER B C 1
ATOM 2331 O O . SER B 1 38 ? -15.602 -10.07 -1.358 1 93.81 38 SER B O 1
ATOM 2333 N N . GLY B 1 39 ? -13.805 -9.859 -0.083 1 94.5 39 GLY B N 1
ATOM 2334 C CA . GLY B 1 39 ? -13.562 -11.297 -0.063 1 94.5 39 GLY B CA 1
ATOM 2335 C C . GLY B 1 39 ? -12.32 -11.703 -0.829 1 94.5 39 GLY B C 1
ATOM 2336 O O . GLY B 1 39 ? -12.047 -12.891 -1.005 1 94.5 39 GLY B O 1
ATOM 2337 N N . LYS B 1 40 ? -11.523 -10.75 -1.268 1 95.88 40 LYS B N 1
ATOM 2338 C CA . LYS B 1 40 ? -10.352 -11.031 -2.094 1 95.88 40 LYS B CA 1
ATOM 2339 C C . LYS B 1 40 ? -9.398 -11.984 -1.386 1 95.88 40 LYS B C 1
ATOM 2341 O O . LYS B 1 40 ? -9.031 -13.031 -1.935 1 95.88 40 LYS B O 1
ATOM 2346 N N . SER B 1 41 ? -9.031 -11.633 -0.123 1 94.25 41 SER B N 1
ATOM 2347 C CA . SER B 1 41 ? -8.094 -12.453 0.639 1 94.25 41 SER B CA 1
ATOM 2348 C C . SER B 1 41 ? -8.688 -13.82 0.942 1 94.25 41 SER B C 1
ATOM 2350 O O . SER B 1 41 ? -7.98 -14.836 0.891 1 94.25 41 SER B O 1
ATOM 2352 N N . THR B 1 42 ? -9.953 -13.883 1.229 1 94.5 42 THR B N 1
ATOM 2353 C CA . THR B 1 42 ? -10.641 -15.141 1.501 1 94.5 42 THR B CA 1
ATOM 2354 C C . THR B 1 42 ? -10.602 -16.047 0.278 1 94.5 42 THR B C 1
ATOM 2356 O O . THR B 1 42 ? -10.281 -17.234 0.391 1 94.5 42 THR B O 1
ATOM 2359 N N . LEU B 1 43 ? -10.867 -15.461 -0.854 1 97.25 43 LEU B N 1
ATOM 2360 C CA . LEU B 1 43 ? -10.859 -16.25 -2.088 1 97.25 43 LEU B CA 1
ATOM 2361 C C . LEU B 1 43 ? -9.469 -16.797 -2.371 1 97.25 43 LEU B C 1
ATOM 2363 O O . LEU B 1 43 ? -9.32 -17.984 -2.674 1 97.25 43 LEU B O 1
ATOM 2367 N N . LEU B 1 44 ? -8.477 -15.953 -2.244 1 97.38 44 LEU B N 1
ATOM 2368 C CA . LEU B 1 44 ? -7.109 -16.391 -2.498 1 97.38 44 LEU B CA 1
ATOM 2369 C C . LEU B 1 44 ? -6.699 -17.484 -1.527 1 97.38 44 LEU B C 1
ATOM 2371 O O . LEU B 1 44 ? -6.027 -18.453 -1.918 1 97.38 44 LEU B O 1
ATOM 2375 N N . ALA B 1 45 ? -7.102 -17.406 -0.298 1 95.88 45 ALA B N 1
ATOM 2376 C CA . ALA B 1 45 ? -6.781 -18.422 0.7 1 95.88 45 ALA B CA 1
ATOM 2377 C C . ALA B 1 45 ? -7.457 -19.75 0.368 1 95.88 45 ALA B C 1
ATOM 2379 O O . ALA B 1 45 ? -6.879 -20.828 0.576 1 95.88 45 ALA B O 1
ATOM 2380 N N . CYS B 1 46 ? -8.664 -19.688 -0.134 1 96.81 46 CYS B N 1
ATOM 2381 C CA . CYS B 1 46 ? -9.352 -20.891 -0.584 1 96.81 46 CYS B CA 1
ATOM 2382 C C . CYS B 1 46 ? -8.609 -21.547 -1.745 1 96.81 46 CYS B C 1
ATOM 2384 O O . CYS B 1 46 ? -8.367 -22.75 -1.733 1 96.81 46 CYS B O 1
ATOM 2386 N N . MET B 1 47 ? -8.25 -20.703 -2.666 1 97.5 47 MET B N 1
ATOM 2387 C CA . MET B 1 47 ? -7.543 -21.203 -3.846 1 97.5 47 MET B CA 1
ATOM 2388 C C . MET B 1 47 ? -6.207 -21.828 -3.459 1 97.5 47 MET B C 1
ATOM 2390 O O . MET B 1 47 ? -5.738 -22.75 -4.117 1 97.5 47 MET B O 1
ATOM 2394 N N . ALA B 1 48 ? -5.621 -21.297 -2.412 1 96.38 48 ALA B N 1
ATOM 2395 C CA . ALA B 1 48 ? -4.328 -21.797 -1.938 1 96.38 48 ALA B CA 1
ATOM 2396 C C . ALA B 1 48 ? -4.492 -23.094 -1.157 1 96.38 48 ALA B C 1
ATOM 2398 O O . ALA B 1 48 ? -3.504 -23.766 -0.858 1 96.38 48 ALA B O 1
ATOM 2399 N N . GLY B 1 49 ? -5.668 -23.406 -0.755 1 95.5 49 GLY B N 1
ATOM 2400 C CA . GLY B 1 49 ? -5.93 -24.609 0.023 1 95.5 49 GLY B CA 1
ATOM 2401 C C . GLY B 1 49 ? -5.711 -24.422 1.512 1 95.5 49 GLY B C 1
ATOM 2402 O O . GLY B 1 49 ? -5.555 -25.391 2.254 1 95.5 49 GLY B O 1
ATOM 2403 N N . ILE B 1 50 ? -5.695 -23.219 1.944 1 92.31 50 ILE B N 1
ATOM 2404 C CA . ILE B 1 50 ? -5.422 -22.875 3.336 1 92.31 50 ILE B CA 1
ATOM 2405 C C . ILE B 1 50 ? -6.734 -22.766 4.109 1 92.31 50 ILE B C 1
ATOM 2407 O O . ILE B 1 50 ? -6.832 -23.234 5.246 1 92.31 50 ILE B O 1
ATOM 2411 N N . LEU B 1 51 ? -7.727 -22.219 3.52 1 93.5 51 LEU B N 1
ATOM 2412 C CA . LEU B 1 51 ? -9.023 -22.016 4.16 1 93.5 51 LEU B CA 1
ATOM 2413 C C . LEU B 1 51 ? -10.062 -23 3.625 1 93.5 51 LEU B C 1
ATOM 2415 O O . LEU B 1 51 ? -10.203 -23.141 2.41 1 93.5 51 LEU B O 1
ATOM 2419 N N . PRO B 1 52 ? -10.797 -23.609 4.5 1 94.44 52 PRO B N 1
ATOM 2420 C CA . PRO B 1 52 ? -11.867 -24.5 4.035 1 94.44 52 PRO B CA 1
ATOM 2421 C C . PRO B 1 52 ? -13.016 -23.75 3.379 1 94.44 52 PRO B C 1
ATOM 2423 O O . PRO B 1 52 ? -13.266 -22.578 3.705 1 94.44 52 PRO B O 1
ATOM 2426 N N . TYR B 1 53 ? -13.688 -24.406 2.492 1 96.06 53 TYR B N 1
ATOM 2427 C CA . TYR B 1 53 ? -14.773 -23.812 1.712 1 96.06 53 TYR B CA 1
ATOM 2428 C C . TYR B 1 53 ? -15.781 -24.875 1.282 1 96.06 53 TYR B C 1
ATOM 2430 O O . TYR B 1 53 ? -15.5 -26.078 1.347 1 96.06 53 TYR B O 1
ATOM 2438 N N . SER B 1 54 ? -16.984 -24.391 0.996 1 96.56 54 SER B N 1
ATOM 2439 C CA . SER B 1 54 ? -17.938 -25.234 0.293 1 96.56 54 SER B CA 1
ATOM 2440 C C . SER B 1 54 ? -17.781 -25.109 -1.219 1 96.56 54 SER B C 1
ATOM 2442 O O . SER B 1 54 ? -17.297 -24.094 -1.717 1 96.56 54 SER B O 1
ATOM 2444 N N . GLY B 1 55 ? -18.125 -26.156 -1.955 1 96.88 55 GLY B N 1
ATOM 2445 C CA . GLY B 1 55 ? -17.875 -26.203 -3.387 1 96.88 55 GLY B CA 1
ATOM 2446 C C . GLY B 1 55 ? -16.656 -27.031 -3.752 1 96.88 55 GLY B C 1
ATOM 2447 O O . GLY B 1 55 ? -16.25 -27.906 -2.998 1 96.88 55 GLY B O 1
ATOM 2448 N N . LYS B 1 56 ? -16.203 -26.812 -4.984 1 97.38 56 LYS B N 1
ATOM 2449 C CA . LYS B 1 56 ? -15.047 -27.594 -5.422 1 97.38 56 LYS B CA 1
ATOM 2450 C C . LYS B 1 56 ? -14.047 -26.719 -6.184 1 97.38 56 LYS B C 1
ATOM 2452 O O . LYS B 1 56 ? -14.445 -25.859 -6.965 1 97.38 56 LYS B O 1
ATOM 2457 N N . ILE B 1 57 ? -12.844 -26.969 -5.895 1 97.75 57 ILE B N 1
ATOM 2458 C CA . ILE B 1 57 ? -11.758 -26.344 -6.641 1 97.75 57 ILE B CA 1
ATOM 2459 C C . ILE B 1 57 ? -10.867 -27.438 -7.246 1 97.75 57 ILE B C 1
ATOM 2461 O O . ILE B 1 57 ? -10.508 -28.406 -6.566 1 97.75 57 ILE B O 1
ATOM 2465 N N . TYR B 1 58 ? -10.586 -27.25 -8.484 1 97.44 58 TYR B N 1
ATOM 2466 C CA . TYR B 1 58 ? -9.688 -28.172 -9.172 1 97.44 58 TYR B CA 1
ATOM 2467 C C . TYR B 1 58 ? -8.414 -27.453 -9.609 1 97.44 58 TYR B C 1
ATOM 2469 O O . TYR B 1 58 ? -8.469 -26.328 -10.109 1 97.44 58 TYR B O 1
ATOM 2477 N N . LEU B 1 59 ? -7.309 -28.062 -9.391 1 96.5 59 LEU B N 1
ATOM 2478 C CA . LEU B 1 59 ? -6.012 -27.625 -9.891 1 96.5 59 LEU B CA 1
ATOM 2479 C C . LEU B 1 59 ? -5.379 -28.688 -10.781 1 96.5 59 LEU B C 1
ATOM 2481 O O . LEU B 1 59 ? -5.156 -29.812 -10.344 1 96.5 59 LEU B O 1
ATOM 2485 N N . GLN B 1 60 ? -5.16 -28.297 -12.008 1 93.5 60 GLN B N 1
ATOM 2486 C CA . GLN B 1 60 ? -4.629 -29.25 -12.984 1 93.5 60 GLN B CA 1
ATOM 2487 C C . GLN B 1 60 ? -5.473 -30.516 -13.031 1 93.5 60 GLN B C 1
ATOM 2489 O O . GLN B 1 60 ? -4.938 -31.625 -12.953 1 93.5 60 GLN B O 1
ATOM 2494 N N . GLN B 1 61 ? -6.777 -30.344 -12.977 1 92.31 61 GLN B N 1
ATOM 2495 C CA . GLN B 1 61 ? -7.797 -31.359 -13.195 1 92.31 61 GLN B CA 1
ATOM 2496 C C . GLN B 1 61 ? -7.902 -32.312 -11.992 1 92.31 61 GLN B C 1
ATOM 2498 O O . GLN B 1 61 ? -8.562 -33.344 -12.07 1 92.31 61 GLN B O 1
ATOM 2503 N N . ARG B 1 62 ? -7.266 -32 -10.922 1 95.56 62 ARG B N 1
ATOM 2504 C CA . ARG B 1 62 ? -7.367 -32.75 -9.672 1 95.56 62 ARG B CA 1
ATOM 2505 C C . ARG B 1 62 ? -7.977 -31.875 -8.57 1 95.56 62 ARG B C 1
ATOM 2507 O O . ARG B 1 62 ? -7.625 -30.703 -8.43 1 95.56 62 ARG B O 1
ATOM 2514 N N . CYS B 1 63 ? -8.797 -32.531 -7.793 1 96.5 63 CYS B N 1
ATOM 2515 C CA . CYS B 1 63 ? -9.422 -31.781 -6.707 1 96.5 63 CYS B CA 1
ATOM 2516 C C . CYS B 1 63 ? -8.383 -31.312 -5.691 1 96.5 63 CYS B C 1
ATOM 2518 O O . CYS B 1 63 ? -7.473 -32.062 -5.344 1 96.5 63 CYS B O 1
ATOM 2520 N N . LEU B 1 64 ? -8.523 -30.141 -5.281 1 96.06 64 LEU B N 1
ATOM 2521 C CA . LEU B 1 64 ? -7.562 -29.547 -4.363 1 96.06 64 LEU B CA 1
ATOM 2522 C C . LEU B 1 64 ? -7.449 -30.359 -3.08 1 96.06 64 LEU B C 1
ATOM 2524 O O . LEU B 1 64 ? -6.359 -30.484 -2.52 1 96.06 64 LEU B O 1
ATOM 2528 N N . SER B 1 65 ? -8.531 -30.891 -2.648 1 92.81 65 SER B N 1
ATOM 2529 C CA . SER B 1 65 ? -8.578 -31.641 -1.397 1 92.81 65 SER B CA 1
ATOM 2530 C C . SER B 1 65 ? -7.805 -32.969 -1.506 1 92.81 65 SER B C 1
ATOM 2532 O O . SER B 1 65 ? -7.496 -33.594 -0.492 1 92.81 65 SER B O 1
ATOM 2534 N N . GLU B 1 66 ? -7.52 -33.344 -2.664 1 95.31 66 GLU B N 1
ATOM 2535 C CA . GLU B 1 66 ? -6.816 -34.594 -2.891 1 95.31 66 GLU B CA 1
ATOM 2536 C C . GLU B 1 66 ? -5.305 -34.438 -2.787 1 95.31 66 GLU B C 1
ATOM 2538 O O . GLU B 1 66 ? -4.559 -35.406 -2.717 1 95.31 66 GLU B O 1
ATOM 2543 N N . TYR B 1 67 ? -4.867 -33.219 -2.832 1 95.06 67 TYR B N 1
ATOM 2544 C CA . TYR B 1 67 ? -3.439 -32.969 -2.695 1 95.06 67 TYR B CA 1
ATOM 2545 C C . TYR B 1 67 ? -3.012 -33 -1.233 1 95.06 67 TYR B C 1
ATOM 2547 O O . TYR B 1 67 ? -3.693 -32.469 -0.359 1 95.06 67 TYR B O 1
ATOM 2555 N N . SER B 1 68 ? -1.864 -33.656 -1.024 1 93.81 68 SER B N 1
ATOM 2556 C CA . SER B 1 68 ? -1.216 -33.438 0.263 1 93.81 68 SER B CA 1
ATOM 2557 C C . SER B 1 68 ? -0.603 -32.031 0.333 1 93.81 68 SER B C 1
ATOM 2559 O O . SER B 1 68 ? -0.326 -31.422 -0.7 1 93.81 68 SER B O 1
ATOM 2561 N N . PRO B 1 69 ? -0.404 -31.516 1.487 1 90.69 69 PRO B N 1
ATOM 2562 C CA . PRO B 1 69 ? 0.228 -30.203 1.605 1 90.69 69 PRO B CA 1
ATOM 2563 C C . PRO B 1 69 ? 1.569 -30.125 0.879 1 90.69 69 PRO B C 1
ATOM 2565 O O . PRO B 1 69 ? 1.864 -29.125 0.227 1 90.69 69 PRO B O 1
ATOM 2568 N N . ARG B 1 70 ? 2.297 -31.172 0.95 1 89.31 70 ARG B N 1
ATOM 2569 C CA . ARG B 1 70 ? 3.602 -31.219 0.297 1 89.31 70 ARG B CA 1
ATOM 2570 C C . ARG B 1 70 ? 3.455 -31.188 -1.221 1 89.31 70 ARG B C 1
ATOM 2572 O O . ARG B 1 70 ? 4.18 -30.453 -1.902 1 89.31 70 ARG B O 1
ATOM 2579 N N . GLU B 1 71 ? 2.508 -31.953 -1.685 1 90.69 71 GLU B N 1
ATOM 2580 C CA . GLU B 1 71 ? 2.258 -31.969 -3.123 1 90.69 71 GLU B CA 1
ATOM 2581 C C . GLU B 1 71 ? 1.753 -30.609 -3.605 1 90.69 71 GLU B C 1
ATOM 2583 O O . GLU B 1 71 ? 2.207 -30.094 -4.633 1 90.69 71 GLU B O 1
ATOM 2588 N N . LEU B 1 72 ? 0.847 -30.078 -2.883 1 93.5 72 LEU B N 1
ATOM 2589 C CA . LEU B 1 72 ? 0.256 -28.797 -3.262 1 93.5 72 LEU B CA 1
ATOM 2590 C C . LEU B 1 72 ? 1.315 -27.703 -3.309 1 93.5 72 LEU B C 1
ATOM 2592 O O . LEU B 1 72 ? 1.278 -26.844 -4.184 1 93.5 72 LEU B O 1
ATOM 2596 N N . ALA B 1 73 ? 2.262 -27.766 -2.459 1 91.25 73 ALA B N 1
ATOM 2597 C CA . ALA B 1 73 ? 3.334 -26.781 -2.385 1 91.25 73 ALA B CA 1
ATOM 2598 C C . ALA B 1 73 ? 4.203 -26.812 -3.637 1 91.25 73 ALA B C 1
ATOM 2600 O O . ALA B 1 73 ? 4.867 -25.828 -3.973 1 91.25 73 ALA B O 1
ATOM 2601 N N . ARG B 1 74 ? 4.156 -27.875 -4.305 1 90.81 74 ARG B N 1
ATOM 2602 C CA . ARG B 1 74 ? 4.934 -28 -5.535 1 90.81 74 ARG B CA 1
ATOM 2603 C C . ARG B 1 74 ? 4.191 -27.406 -6.723 1 90.81 74 ARG B C 1
ATOM 2605 O O . ARG B 1 74 ? 4.801 -27.078 -7.742 1 90.81 74 ARG B O 1
ATOM 2612 N N . HIS B 1 75 ? 2.924 -27.281 -6.559 1 93.31 75 HIS B N 1
ATOM 2613 C CA . HIS B 1 75 ? 2.115 -26.875 -7.699 1 93.31 75 HIS B CA 1
ATOM 2614 C C . HIS B 1 75 ? 1.767 -25.391 -7.609 1 93.31 75 HIS B C 1
ATOM 2616 O O . HIS B 1 75 ? 1.463 -24.75 -8.625 1 93.31 75 HIS B O 1
ATOM 2622 N N . ARG B 1 76 ? 1.812 -24.891 -6.367 1 94.75 76 ARG B N 1
ATOM 2623 C CA . ARG B 1 76 ? 1.404 -23.484 -6.223 1 94.75 76 ARG B CA 1
ATOM 2624 C C . ARG B 1 76 ? 2.131 -22.828 -5.059 1 94.75 76 ARG B C 1
ATOM 2626 O O . ARG B 1 76 ? 2.506 -23.484 -4.094 1 94.75 76 ARG B O 1
ATOM 2633 N N . ALA B 1 77 ? 2.35 -21.547 -5.184 1 95.81 77 ALA B N 1
ATOM 2634 C CA . ALA B 1 77 ? 2.863 -20.703 -4.098 1 95.81 77 ALA B CA 1
ATOM 2635 C C . ALA B 1 77 ? 1.853 -19.625 -3.709 1 95.81 77 ALA B C 1
ATOM 2637 O O . ALA B 1 77 ? 1.041 -19.203 -4.535 1 95.81 77 ALA B O 1
ATOM 2638 N N . TRP B 1 78 ? 1.924 -19.312 -2.465 1 95.44 78 TRP B N 1
ATOM 2639 C CA . TRP B 1 78 ? 0.955 -18.391 -1.894 1 95.44 78 TRP B CA 1
ATOM 2640 C C . TRP B 1 78 ? 1.648 -17.344 -1.028 1 95.44 78 TRP B C 1
ATOM 2642 O O . TRP B 1 78 ? 2.416 -17.672 -0.126 1 95.44 78 TRP B O 1
ATOM 2652 N N . LEU B 1 79 ? 1.416 -16.078 -1.374 1 96.19 79 LEU B N 1
ATOM 2653 C CA . LEU B 1 79 ? 1.838 -14.961 -0.539 1 96.19 79 LEU B CA 1
ATOM 2654 C C . LEU B 1 79 ? 0.652 -14.367 0.214 1 96.19 79 LEU B C 1
ATOM 2656 O O . LEU B 1 79 ? -0.226 -13.75 -0.391 1 96.19 79 LEU B O 1
ATOM 2660 N N . SER B 1 80 ? 0.639 -14.492 1.522 1 92.94 80 SER B N 1
ATOM 2661 C CA . SER B 1 80 ? -0.444 -13.961 2.342 1 92.94 80 SER B CA 1
ATOM 2662 C C . SER B 1 80 ? -0.233 -12.477 2.639 1 92.94 80 SER B C 1
ATOM 2664 O O . SER B 1 80 ? 0.904 -12 2.67 1 92.94 80 SER B O 1
ATOM 2666 N N . GLN B 1 81 ? -1.335 -11.773 2.793 1 82.56 81 GLN B N 1
ATOM 2667 C CA . GLN B 1 81 ? -1.249 -10.367 3.186 1 82.56 81 GLN B CA 1
ATOM 2668 C C . GLN B 1 81 ? -0.648 -10.227 4.582 1 82.56 81 GLN B C 1
ATOM 2670 O O . GLN B 1 81 ? 0.246 -9.406 4.797 1 82.56 81 GLN B O 1
ATOM 2675 N N . GLN B 1 82 ? -1.206 -10.938 5.512 1 75.31 82 GLN B N 1
ATOM 2676 C CA . GLN B 1 82 ? -0.762 -10.859 6.898 1 75.31 82 GLN B CA 1
ATOM 2677 C C . GLN B 1 82 ? 0.335 -11.883 7.184 1 75.31 82 GLN B C 1
ATOM 2679 O O . GLN B 1 82 ? 0.289 -13.008 6.684 1 75.31 82 GLN B O 1
ATOM 2684 N N . VAL B 1 83 ? 1.381 -11.281 7.809 1 70.69 83 VAL B N 1
ATOM 2685 C CA . VAL B 1 83 ? 2.416 -12.195 8.289 1 70.69 83 VAL B CA 1
ATOM 2686 C C . VAL B 1 83 ? 2.148 -12.555 9.75 1 70.69 83 VAL B C 1
ATOM 2688 O O . VAL B 1 83 ? 2.043 -11.672 10.602 1 70.69 83 VAL B O 1
ATOM 2691 N N . VAL B 1 84 ? 1.854 -13.75 9.984 1 64.88 84 VAL B N 1
ATOM 2692 C CA . VAL B 1 84 ? 1.492 -14.18 11.328 1 64.88 84 VAL B CA 1
ATOM 2693 C C . VAL B 1 84 ? 2.727 -14.148 12.227 1 64.88 84 VAL B C 1
ATOM 2695 O O . VAL B 1 84 ? 2.65 -13.742 13.391 1 64.88 84 VAL B O 1
ATOM 2698 N N . SER B 1 85 ? 3.803 -14.609 11.797 1 74.62 85 SER B N 1
ATOM 2699 C CA . SER B 1 85 ? 5.004 -14.641 12.625 1 74.62 85 SER B CA 1
ATOM 2700 C C . SER B 1 85 ? 6.258 -14.414 11.789 1 74.62 85 SER B C 1
ATOM 2702 O O . SER B 1 85 ? 6.324 -14.828 10.633 1 74.62 85 SER B O 1
ATOM 2704 N N . VAL B 1 86 ? 7.109 -13.719 12.445 1 79.31 86 VAL B N 1
ATOM 2705 C CA . VAL B 1 86 ? 8.398 -13.453 11.828 1 79.31 86 VAL B CA 1
ATOM 2706 C C . VAL B 1 86 ? 9.406 -14.523 12.25 1 79.31 86 VAL B C 1
ATOM 2708 O O . VAL B 1 86 ? 9.695 -14.672 13.445 1 79.31 86 VAL B O 1
ATOM 2711 N N . PRO B 1 87 ? 9.883 -15.25 11.25 1 88.5 87 PRO B N 1
ATOM 2712 C CA . PRO B 1 87 ? 10.852 -16.297 11.602 1 88.5 87 PRO B CA 1
ATOM 2713 C C . PRO B 1 87 ? 12.148 -15.727 12.18 1 88.5 87 PRO B C 1
ATOM 2715 O O . PRO B 1 87 ? 12.594 -14.648 11.773 1 88.5 87 PRO B O 1
ATOM 2718 N N . ILE B 1 88 ? 12.68 -16.469 13.086 1 91.94 88 ILE B N 1
ATOM 2719 C CA . ILE B 1 88 ? 13.945 -16.078 13.695 1 91.94 88 ILE B CA 1
ATOM 2720 C C . ILE B 1 88 ? 15.094 -16.781 12.977 1 91.94 88 ILE B C 1
ATOM 2722 O O . ILE B 1 88 ? 15.609 -17.797 13.461 1 91.94 88 ILE B O 1
ATOM 2726 N N . MET B 1 89 ? 15.531 -16.281 11.953 1 95.81 89 MET B N 1
ATOM 2727 C CA . MET B 1 89 ? 16.594 -16.812 11.117 1 95.81 89 MET B CA 1
ATOM 2728 C C . MET B 1 89 ? 17.062 -15.773 10.094 1 95.81 89 MET B C 1
ATOM 2730 O O . MET B 1 89 ? 16.344 -14.805 9.82 1 95.81 89 MET B O 1
ATOM 2734 N N . PRO B 1 90 ? 18.203 -16.016 9.602 1 96.75 90 PRO B N 1
ATOM 2735 C CA . PRO B 1 90 ? 18.656 -15.102 8.555 1 96.75 90 PRO B CA 1
ATOM 2736 C C . PRO B 1 90 ? 17.875 -15.266 7.254 1 96.75 90 PRO B C 1
ATOM 2738 O O . PRO B 1 90 ? 17.281 -16.312 7.012 1 96.75 90 PRO B O 1
ATOM 2741 N N . VAL B 1 91 ? 17.938 -14.305 6.445 1 96.94 91 VAL B N 1
ATOM 2742 C CA . VAL B 1 91 ? 17.188 -14.25 5.195 1 96.94 91 VAL B CA 1
ATOM 2743 C C . VAL B 1 91 ? 17.547 -15.438 4.312 1 96.94 91 VAL B C 1
ATOM 2745 O O . VAL B 1 91 ? 16.672 -16.094 3.748 1 96.94 91 VAL B O 1
ATOM 2748 N N . PHE B 1 92 ? 18.844 -15.719 4.211 1 94.19 92 PHE B N 1
ATOM 2749 C CA . PHE B 1 92 ? 19.25 -16.797 3.311 1 94.19 92 PHE B CA 1
ATOM 2750 C C . PHE B 1 92 ? 18.672 -18.125 3.766 1 94.19 92 PHE B C 1
ATOM 2752 O O . PHE B 1 92 ? 18.297 -18.969 2.939 1 94.19 92 PHE B O 1
ATOM 2759 N N . GLN B 1 93 ? 18.578 -18.406 5.062 1 94.5 93 GLN B N 1
ATOM 2760 C CA . GLN B 1 93 ? 18 -19.641 5.582 1 94.5 93 GLN B CA 1
ATOM 2761 C C . GLN B 1 93 ? 16.484 -19.672 5.312 1 94.5 93 GLN B C 1
ATOM 2763 O O . GLN B 1 93 ? 15.945 -20.734 4.973 1 94.5 93 GLN B O 1
ATOM 2768 N N . TYR B 1 94 ? 15.875 -18.547 5.488 1 95.19 94 TYR B N 1
ATOM 2769 C CA . TYR B 1 94 ? 14.445 -18.438 5.191 1 95.19 94 TYR B CA 1
ATOM 2770 C C . TYR B 1 94 ? 14.164 -18.812 3.74 1 95.19 94 TYR B C 1
ATOM 2772 O O . TYR B 1 94 ? 13.242 -19.578 3.455 1 95.19 94 TYR B O 1
ATOM 2780 N N . LEU B 1 95 ? 14.961 -18.281 2.852 1 93.56 95 LEU B N 1
ATOM 2781 C CA . LEU B 1 95 ? 14.781 -18.547 1.427 1 93.56 95 LEU B CA 1
ATOM 2782 C C . LEU B 1 95 ? 15.039 -20.016 1.1 1 93.56 95 LEU B C 1
ATOM 2784 O O . LEU B 1 95 ? 14.406 -20.578 0.202 1 93.56 95 LEU B O 1
ATOM 2788 N N . GLN B 1 96 ? 15.859 -20.641 1.825 1 89.56 96 GLN B N 1
ATOM 2789 C CA . GLN B 1 96 ? 16.188 -22.047 1.6 1 89.56 96 GLN B CA 1
ATOM 2790 C C . GLN B 1 96 ? 14.984 -22.938 1.901 1 89.56 96 GLN B C 1
ATOM 2792 O O . GLN B 1 96 ? 14.875 -24.047 1.366 1 89.56 96 GLN B O 1
ATOM 2797 N N . LEU B 1 97 ? 14.133 -22.484 2.729 1 89.62 97 LEU B N 1
ATOM 2798 C CA . LEU B 1 97 ? 12.961 -23.266 3.088 1 89.62 97 LEU B CA 1
ATOM 2799 C C . LEU B 1 97 ? 12.055 -23.469 1.879 1 89.62 97 LEU B C 1
ATOM 2801 O O . LEU B 1 97 ? 11.219 -24.375 1.872 1 89.62 97 LEU B O 1
ATOM 2805 N N . TYR B 1 98 ? 12.141 -22.625 0.947 1 89.81 98 TYR B N 1
ATOM 2806 C CA . TYR B 1 98 ? 11.273 -22.672 -0.224 1 89.81 98 TYR B CA 1
ATOM 2807 C C . TYR B 1 98 ? 11.828 -23.641 -1.269 1 89.81 98 TYR B C 1
ATOM 2809 O O . TYR B 1 98 ? 11.148 -23.969 -2.244 1 89.81 98 TYR B O 1
ATOM 2817 N N . LEU B 1 99 ? 13.07 -23.953 -1.054 1 82.75 99 LEU B N 1
ATOM 2818 C CA . LEU B 1 99 ? 13.719 -24.828 -2.021 1 82.75 99 LEU B CA 1
ATOM 2819 C C . LEU B 1 99 ? 13.414 -26.281 -1.727 1 82.75 99 LEU B C 1
ATOM 2821 O O . LEU B 1 99 ? 13.344 -26.688 -0.562 1 82.75 99 LEU B O 1
ATOM 2825 N N . THR B 1 100 ? 12.852 -26.938 -2.717 1 70.19 100 THR B N 1
ATOM 2826 C CA . THR B 1 100 ? 12.656 -28.375 -2.59 1 70.19 100 THR B CA 1
ATOM 2827 C C . THR B 1 100 ? 13.984 -29.125 -2.705 1 70.19 100 THR B C 1
ATOM 2829 O O . THR B 1 100 ? 14.867 -28.703 -3.457 1 70.19 100 THR B O 1
ATOM 2832 N N . PRO B 1 101 ? 14.125 -30.094 -1.756 1 59.81 101 PRO B N 1
ATOM 2833 C CA . PRO B 1 101 ? 15.367 -30.875 -1.815 1 59.81 101 PRO B CA 1
ATOM 2834 C C . PRO B 1 101 ? 15.641 -31.438 -3.207 1 59.81 101 PRO B C 1
ATOM 2836 O O . PRO B 1 101 ? 14.789 -32.125 -3.779 1 59.81 101 PRO B O 1
ATOM 2839 N N . SER B 1 102 ? 15.961 -30.625 -4.129 1 58.56 102 SER B N 1
ATOM 2840 C CA . SER B 1 102 ? 16.375 -31.234 -5.398 1 58.56 102 SER B CA 1
ATOM 2841 C C . SER B 1 102 ? 17.859 -31 -5.66 1 58.56 102 SER B C 1
ATOM 2843 O O . SER B 1 102 ? 18.438 -30.047 -5.141 1 58.56 102 SER B O 1
ATOM 2845 N N . PRO B 1 103 ? 18.484 -31.953 -6.332 1 55.97 103 PRO B N 1
ATOM 2846 C CA . PRO B 1 103 ? 19.891 -31.906 -6.723 1 55.97 103 PRO B CA 1
ATOM 2847 C C . PRO B 1 103 ? 20.234 -30.672 -7.547 1 55.97 103 PRO B C 1
ATOM 2849 O O . PRO B 1 103 ? 21.406 -30.438 -7.852 1 55.97 103 PRO B O 1
ATOM 2852 N N . VAL B 1 104 ? 19.312 -29.953 -7.91 1 59.44 104 VAL B N 1
ATOM 2853 C CA . VAL B 1 104 ? 19.547 -28.891 -8.867 1 59.44 104 VAL B CA 1
ATOM 2854 C C . VAL B 1 104 ? 20.203 -27.703 -8.164 1 59.44 104 VAL B C 1
ATOM 2856 O O . VAL B 1 104 ? 19.953 -27.453 -6.98 1 59.44 104 VAL B O 1
ATOM 2859 N N . ASN B 1 105 ? 21.25 -27.234 -8.797 1 66.69 105 ASN B N 1
ATOM 2860 C CA . ASN B 1 105 ? 21.938 -26.031 -8.359 1 66.69 105 ASN B CA 1
ATOM 2861 C C . ASN B 1 105 ? 21.016 -24.812 -8.375 1 66.69 105 ASN B C 1
ATOM 2863 O O . ASN B 1 105 ? 20.641 -24.328 -9.438 1 66.69 105 ASN B O 1
ATOM 2867 N N . TYR B 1 106 ? 20.578 -24.406 -7.16 1 79.81 106 TYR B N 1
ATOM 2868 C CA . TYR B 1 106 ? 19.625 -23.328 -6.98 1 79.81 106 TYR B CA 1
ATOM 2869 C C . TYR B 1 106 ? 20.328 -21.969 -6.914 1 79.81 106 TYR B C 1
ATOM 2871 O O . TYR B 1 106 ? 19.672 -20.922 -6.906 1 79.81 106 TYR B O 1
ATOM 2879 N N . ASP B 1 107 ? 21.625 -22.031 -7.023 1 80.81 107 ASP B N 1
ATOM 2880 C CA . ASP B 1 107 ? 22.391 -20.828 -6.742 1 80.81 107 ASP B CA 1
ATOM 2881 C C . ASP B 1 107 ? 22.141 -19.766 -7.812 1 80.81 107 ASP B C 1
ATOM 2883 O O . ASP B 1 107 ? 22 -18.578 -7.496 1 80.81 107 ASP B O 1
ATOM 2887 N N . ASP B 1 108 ? 21.984 -20.219 -8.961 1 83.44 108 ASP B N 1
ATOM 2888 C CA . ASP B 1 108 ? 21.812 -19.266 -10.055 1 83.44 108 ASP B CA 1
ATOM 2889 C C . ASP B 1 108 ? 20.422 -18.625 -9.992 1 83.44 108 ASP B C 1
ATOM 2891 O O . ASP B 1 108 ? 20.297 -17.406 -10.164 1 83.44 108 ASP B O 1
ATOM 2895 N N . VAL B 1 109 ? 19.453 -19.438 -9.742 1 83.38 109 VAL B N 1
ATOM 2896 C CA . VAL B 1 109 ? 18.078 -18.938 -9.688 1 83.38 109 VAL B CA 1
ATOM 2897 C C . VAL B 1 109 ? 17.922 -18.016 -8.484 1 83.38 109 VAL B C 1
ATOM 2899 O O . VAL B 1 109 ? 17.328 -16.938 -8.602 1 83.38 109 VAL B O 1
ATOM 2902 N N . LEU B 1 110 ? 18.516 -18.469 -7.422 1 87.06 110 LEU B N 1
ATOM 2903 C CA . LEU B 1 110 ? 18.484 -17.656 -6.219 1 87.06 110 LEU B CA 1
ATOM 2904 C C . LEU B 1 110 ? 19.156 -16.297 -6.461 1 87.06 110 LEU B C 1
ATOM 2906 O O . LEU B 1 110 ? 18.609 -15.258 -6.09 1 87.06 110 LEU B O 1
ATOM 2910 N N . SER B 1 111 ? 20.266 -16.344 -7.07 1 87.69 111 SER B N 1
ATOM 2911 C CA . SER B 1 111 ? 20.984 -15.117 -7.371 1 87.69 111 SER B CA 1
ATOM 2912 C C . SER B 1 111 ? 20.188 -14.211 -8.297 1 87.69 111 SER B C 1
ATOM 2914 O O . SER B 1 111 ? 20.125 -13 -8.086 1 87.69 111 SER B O 1
ATOM 2916 N N . GLU B 1 112 ? 19.625 -14.773 -9.234 1 87.06 112 GLU B N 1
ATOM 2917 C CA . GLU B 1 112 ? 18.812 -14.008 -10.18 1 87.06 112 GLU B CA 1
ATOM 2918 C C . GLU B 1 112 ? 17.625 -13.336 -9.484 1 87.06 112 GLU B C 1
ATOM 2920 O O . GLU B 1 112 ? 17.438 -12.125 -9.617 1 87.06 112 GLU B O 1
ATOM 2925 N N . LEU B 1 113 ? 16.922 -14.109 -8.742 1 88.94 113 LEU B N 1
ATOM 2926 C CA . LEU B 1 113 ? 15.742 -13.578 -8.078 1 88.94 113 LEU B CA 1
ATOM 2927 C C . LEU B 1 113 ? 16.125 -12.523 -7.043 1 88.94 113 LEU B C 1
ATOM 2929 O O . LEU B 1 113 ? 15.453 -11.508 -6.906 1 88.94 113 LEU B O 1
ATOM 2933 N N . CYS B 1 114 ? 17.219 -12.789 -6.402 1 91.62 114 CYS B N 1
ATOM 2934 C CA . CYS B 1 114 ? 17.703 -11.828 -5.418 1 91.62 114 CYS B CA 1
ATOM 2935 C C . CYS B 1 114 ? 18.094 -10.516 -6.082 1 91.62 114 CYS B C 1
ATOM 2937 O O . CYS B 1 114 ? 17.938 -9.445 -5.496 1 91.62 114 CYS B O 1
ATOM 2939 N N . SER B 1 115 ? 18.594 -10.602 -7.223 1 90.56 115 SER B N 1
ATOM 2940 C CA . SER B 1 115 ? 19.031 -9.398 -7.938 1 90.56 115 SER B CA 1
ATOM 2941 C C . SER B 1 115 ? 17.828 -8.539 -8.328 1 90.56 115 SER B C 1
ATOM 2943 O O . SER B 1 115 ? 17.906 -7.305 -8.289 1 90.56 115 SER B O 1
ATOM 2945 N N . PHE B 1 116 ? 16.688 -9.133 -8.664 1 86.81 116 PHE B N 1
ATOM 2946 C CA . PHE B 1 116 ? 15.492 -8.391 -9.023 1 86.81 116 PHE B CA 1
ATOM 2947 C C . PHE B 1 116 ? 15.008 -7.547 -7.852 1 86.81 116 PHE B C 1
ATOM 2949 O O . PHE B 1 116 ? 14.594 -6.398 -8.039 1 86.81 116 PHE B O 1
ATOM 2956 N N . PHE B 1 117 ? 15.133 -8.109 -6.641 1 90.81 117 PHE B N 1
ATOM 2957 C CA . PHE B 1 117 ? 14.594 -7.422 -5.477 1 90.81 117 PHE B CA 1
ATOM 2958 C C . PHE B 1 117 ? 15.719 -6.824 -4.633 1 90.81 117 PHE B C 1
ATOM 2960 O O . PHE B 1 117 ? 15.492 -6.41 -3.492 1 90.81 117 PHE B O 1
ATOM 2967 N N . LYS B 1 118 ? 16.953 -6.844 -5.148 1 89.81 118 LYS B N 1
ATOM 2968 C CA . LYS B 1 118 ? 18.109 -6.23 -4.512 1 89.81 118 LYS B CA 1
ATOM 2969 C C . LYS B 1 118 ? 18.281 -6.734 -3.082 1 89.81 118 LYS B C 1
ATOM 2971 O O . LYS B 1 118 ? 18.422 -5.938 -2.148 1 89.81 118 LYS B O 1
ATOM 2976 N N . LEU B 1 119 ? 18.359 -8.055 -2.975 1 94 119 LEU B N 1
ATOM 2977 C CA . LEU B 1 119 ? 18.438 -8.656 -1.649 1 94 119 LEU B CA 1
ATOM 2978 C C . LEU B 1 119 ? 19.875 -9.031 -1.299 1 94 119 LEU B C 1
ATOM 2980 O O . LEU B 1 119 ? 20.141 -9.539 -0.207 1 94 119 LEU B O 1
ATOM 2984 N N . GLY B 1 120 ? 20.812 -8.766 -2.105 1 89.81 120 GLY B N 1
ATOM 2985 C CA . GLY B 1 120 ? 22.188 -9.219 -1.921 1 89.81 120 GLY B CA 1
ATOM 2986 C C . GLY B 1 120 ? 22.75 -8.867 -0.557 1 89.81 120 GLY B C 1
ATOM 2987 O O . GLY B 1 120 ? 23.312 -9.719 0.126 1 89.81 120 GLY B O 1
ATOM 2988 N N . THR B 1 121 ? 22.562 -7.676 -0.093 1 89.81 121 THR B N 1
ATOM 2989 C CA . THR B 1 121 ? 23.172 -7.203 1.148 1 89.81 121 THR B CA 1
ATOM 2990 C C . THR B 1 121 ? 22.312 -7.602 2.35 1 89.81 121 THR B C 1
ATOM 2992 O O . THR B 1 121 ? 22.703 -7.387 3.496 1 89.81 121 THR B O 1
ATOM 2995 N N . LEU B 1 122 ? 21.203 -8.289 2.115 1 94.69 122 LEU B N 1
ATOM 2996 C CA . LEU B 1 122 ? 20.266 -8.594 3.197 1 94.69 122 LEU B CA 1
ATOM 2997 C C . LEU B 1 122 ? 20.328 -10.07 3.564 1 94.69 122 LEU B C 1
ATOM 2999 O O . LEU B 1 122 ? 19.75 -10.484 4.574 1 94.69 122 LEU B O 1
ATOM 3003 N N . LEU B 1 123 ? 21.031 -10.859 2.877 1 95.12 123 LEU B N 1
ATOM 3004 C CA . LEU B 1 123 ? 20.969 -12.312 2.969 1 95.12 123 LEU B CA 1
ATOM 3005 C C . LEU B 1 123 ? 21.375 -12.789 4.359 1 95.12 123 LEU B C 1
ATOM 3007 O O . LEU B 1 123 ? 20.797 -13.75 4.879 1 95.12 123 LEU B O 1
ATOM 3011 N N . GLU B 1 124 ? 22.266 -12.102 4.969 1 95.94 124 GLU B N 1
ATOM 3012 C CA . GLU B 1 124 ? 22.766 -12.539 6.273 1 95.94 124 GLU B CA 1
ATOM 3013 C C . GLU B 1 124 ? 22 -11.852 7.402 1 95.94 124 GLU B C 1
ATOM 3015 O O . GLU B 1 124 ? 22.172 -12.195 8.578 1 95.94 124 GLU B O 1
ATOM 3020 N N . THR B 1 125 ? 21.156 -11 7.105 1 96.12 125 THR B N 1
ATOM 3021 C CA . THR B 1 125 ? 20.406 -10.234 8.102 1 96.12 125 THR B CA 1
ATOM 3022 C C . THR B 1 125 ? 19.281 -11.07 8.688 1 96.12 125 THR B C 1
ATOM 3024 O O . THR B 1 125 ? 18.578 -11.781 7.961 1 96.12 125 THR B O 1
ATOM 3027 N N . PRO B 1 126 ? 19.172 -11.023 10.008 1 96.19 126 PRO B N 1
ATOM 3028 C CA . PRO B 1 126 ? 17.984 -11.664 10.578 1 96.19 126 PRO B CA 1
ATOM 3029 C C . PRO B 1 126 ? 16.672 -11.062 10.062 1 96.19 126 PRO B C 1
ATOM 3031 O O . PRO B 1 126 ? 16.547 -9.844 9.961 1 96.19 126 PRO B O 1
ATOM 3034 N N . VAL B 1 127 ? 15.672 -11.859 9.797 1 94.38 127 VAL B N 1
ATOM 3035 C CA . VAL B 1 127 ? 14.391 -11.445 9.227 1 94.38 127 VAL B CA 1
ATOM 3036 C C . VAL B 1 127 ? 13.734 -10.414 10.133 1 94.38 127 VAL B C 1
ATOM 3038 O O . VAL B 1 127 ? 13.125 -9.453 9.656 1 94.38 127 VAL B O 1
ATOM 3041 N N . GLY B 1 128 ? 13.875 -10.578 11.406 1 90.19 128 GLY B N 1
ATOM 3042 C CA . GLY B 1 128 ? 13.25 -9.695 12.383 1 90.19 128 GLY B CA 1
ATOM 3043 C C . GLY B 1 128 ? 13.773 -8.273 12.328 1 90.19 128 GLY B C 1
ATOM 3044 O O . GLY B 1 128 ? 13.164 -7.359 12.883 1 90.19 128 GLY B O 1
ATOM 3045 N N . ARG B 1 129 ? 14.836 -8.008 11.68 1 90.56 129 ARG B N 1
ATOM 3046 C CA . ARG B 1 129 ? 15.461 -6.691 11.609 1 90.56 129 ARG B CA 1
ATOM 3047 C C . ARG B 1 129 ? 15.109 -5.984 10.305 1 90.56 129 ARG B C 1
ATOM 3049 O O . ARG B 1 129 ? 15.516 -4.84 10.086 1 90.56 129 ARG B O 1
ATOM 3056 N N . LEU B 1 130 ? 14.398 -6.629 9.516 1 90 130 LEU B N 1
ATOM 3057 C CA . LEU B 1 130 ? 14.055 -6.074 8.219 1 90 130 LEU B CA 1
ATOM 3058 C C . LEU B 1 130 ? 12.914 -5.07 8.336 1 90 130 LEU B C 1
ATOM 3060 O O . LEU B 1 130 ? 12.016 -5.238 9.164 1 90 130 LEU B O 1
ATOM 3064 N N . SER B 1 131 ? 12.992 -4.031 7.465 1 82.81 131 SER B N 1
ATOM 3065 C CA . SER B 1 131 ? 11.828 -3.166 7.309 1 82.81 131 SER B CA 1
ATOM 3066 C C . SER B 1 131 ? 10.68 -3.904 6.633 1 82.81 131 SER B C 1
ATOM 3068 O O . SER B 1 131 ? 10.867 -5 6.098 1 82.81 131 SER B O 1
ATOM 3070 N N . GLY B 1 132 ? 9.492 -3.311 6.668 1 82.38 132 GLY B N 1
ATOM 3071 C CA . GLY B 1 132 ? 8.344 -3.895 5.988 1 82.38 132 GLY B CA 1
ATOM 3072 C C . GLY B 1 132 ? 8.586 -4.129 4.508 1 82.38 132 GLY B C 1
ATOM 3073 O O . GLY B 1 132 ? 8.242 -5.191 3.982 1 82.38 132 GLY B O 1
ATOM 3074 N N . GLY B 1 133 ? 9.172 -3.152 3.848 1 87.19 133 GLY B N 1
ATOM 3075 C CA . GLY B 1 133 ? 9.469 -3.287 2.432 1 87.19 133 GLY B CA 1
ATOM 3076 C C . GLY B 1 133 ? 10.516 -4.344 2.139 1 87.19 133 GLY B C 1
ATOM 3077 O O . GLY B 1 133 ? 10.398 -5.086 1.162 1 87.19 133 GLY B O 1
ATOM 3078 N N . GLU B 1 134 ? 11.508 -4.371 2.992 1 89.81 134 GLU B N 1
ATOM 3079 C CA . GLU B 1 134 ? 12.539 -5.395 2.84 1 89.81 134 GLU B CA 1
ATOM 3080 C C . GLU B 1 134 ? 11.961 -6.793 3.045 1 89.81 134 GLU B C 1
ATOM 3082 O O . GLU B 1 134 ? 12.242 -7.707 2.27 1 89.81 134 GLU B O 1
ATOM 3087 N N . TRP B 1 135 ? 11.219 -6.895 4.027 1 91.62 135 TRP B N 1
ATOM 3088 C CA . TRP B 1 135 ? 10.594 -8.18 4.328 1 91.62 135 TRP B CA 1
ATOM 3089 C C . TRP B 1 135 ? 9.672 -8.617 3.195 1 91.62 135 TRP B C 1
ATOM 3091 O O . TRP B 1 135 ? 9.68 -9.789 2.805 1 91.62 135 TRP B O 1
ATOM 3101 N N . GLN B 1 136 ? 8.961 -7.719 2.66 1 92.56 136 GLN B N 1
ATOM 3102 C CA . GLN B 1 136 ? 8.07 -8.047 1.548 1 92.56 136 GLN B CA 1
ATOM 3103 C C . GLN B 1 136 ? 8.859 -8.562 0.348 1 92.56 136 GLN B C 1
ATOM 3105 O O . GLN B 1 136 ? 8.453 -9.531 -0.298 1 92.56 136 GLN B O 1
ATOM 3110 N N . ARG B 1 137 ? 9.906 -7.922 0.031 1 94.81 137 ARG B N 1
ATOM 3111 C CA . ARG B 1 137 ? 10.742 -8.359 -1.082 1 94.81 137 ARG B CA 1
ATOM 3112 C C . ARG B 1 137 ? 11.297 -9.758 -0.842 1 94.81 137 ARG B C 1
ATOM 3114 O O . ARG B 1 137 ? 11.375 -10.57 -1.769 1 94.81 137 ARG B O 1
ATOM 3121 N N . VAL B 1 138 ? 11.664 -10.031 0.377 1 95.62 138 VAL B N 1
ATOM 3122 C CA . VAL B 1 138 ? 12.156 -11.352 0.739 1 95.62 138 VAL B CA 1
ATOM 3123 C C . VAL B 1 138 ? 11.047 -12.391 0.563 1 95.62 138 VAL B C 1
ATOM 3125 O O . VAL B 1 138 ? 11.266 -13.445 -0.032 1 95.62 138 VAL B O 1
ATOM 3128 N N . ARG B 1 139 ? 9.922 -12.086 1.033 1 95.75 139 ARG B N 1
ATOM 3129 C CA . ARG B 1 139 ? 8.789 -13 0.925 1 95.75 139 ARG B CA 1
ATOM 3130 C C . ARG B 1 139 ? 8.445 -13.281 -0.535 1 95.75 139 ARG B C 1
ATOM 3132 O O . ARG B 1 139 ? 8.18 -14.422 -0.907 1 95.75 139 ARG B O 1
ATOM 3139 N N . LEU B 1 140 ? 8.477 -12.289 -1.328 1 96.25 140 LEU B N 1
ATOM 3140 C CA . LEU B 1 140 ? 8.203 -12.43 -2.754 1 96.25 140 LEU B CA 1
ATOM 3141 C C . LEU B 1 140 ? 9.242 -13.336 -3.416 1 96.25 140 LEU B C 1
ATOM 3143 O O . LEU B 1 140 ? 8.891 -14.219 -4.199 1 96.25 140 LEU B O 1
ATOM 3147 N N . THR B 1 141 ? 10.438 -13.047 -3.08 1 95.44 141 THR B N 1
ATOM 3148 C CA . THR B 1 141 ? 11.5 -13.898 -3.609 1 95.44 141 THR B CA 1
ATOM 3149 C C . THR B 1 141 ? 11.25 -15.367 -3.248 1 95.44 141 THR B C 1
ATOM 3151 O O . THR B 1 141 ? 11.391 -16.25 -4.094 1 95.44 141 THR B O 1
ATOM 3154 N N . GLY B 1 142 ? 10.844 -15.617 -2.064 1 94.5 142 GLY B N 1
ATOM 3155 C CA . GLY B 1 142 ? 10.555 -16.969 -1.603 1 94.5 142 GLY B CA 1
ATOM 3156 C C . GLY B 1 142 ? 9.461 -17.656 -2.408 1 94.5 142 GLY B C 1
ATOM 3157 O O . GLY B 1 142 ? 9.633 -18.781 -2.854 1 94.5 142 GLY B O 1
ATOM 3158 N N . VAL B 1 143 ? 8.414 -16.984 -2.641 1 95 143 VAL B N 1
ATOM 3159 C CA . VAL B 1 143 ? 7.289 -17.609 -3.326 1 95 143 VAL B CA 1
ATOM 3160 C C . VAL B 1 143 ? 7.648 -17.859 -4.789 1 95 143 VAL B C 1
ATOM 3162 O O . VAL B 1 143 ? 7.227 -18.859 -5.375 1 95 143 VAL B O 1
ATOM 3165 N N . PHE B 1 144 ? 8.406 -17 -5.395 1 94.12 144 PHE B N 1
ATOM 3166 C CA . PHE B 1 144 ? 8.859 -17.25 -6.758 1 94.12 144 PHE B CA 1
ATOM 3167 C C . PHE B 1 144 ? 9.805 -18.438 -6.805 1 94.12 144 PHE B C 1
ATOM 3169 O O . PHE B 1 144 ? 9.727 -19.266 -7.719 1 94.12 144 PHE B O 1
ATOM 3176 N N . LEU B 1 145 ? 10.672 -18.516 -5.809 1 91.69 145 LEU B N 1
ATOM 3177 C CA . LEU B 1 145 ? 11.602 -19.641 -5.738 1 91.69 145 LEU B CA 1
ATOM 3178 C C . LEU B 1 145 ? 10.852 -20.969 -5.691 1 91.69 145 LEU B C 1
ATOM 3180 O O . LEU B 1 145 ? 11.273 -21.938 -6.312 1 91.69 145 LEU B O 1
ATOM 3184 N N . GLN B 1 146 ? 9.781 -20.969 -5.023 1 91.94 146 GLN B N 1
ATOM 3185 C CA . GLN B 1 146 ? 9.008 -22.172 -4.809 1 91.94 146 GLN B CA 1
ATOM 3186 C C . GLN B 1 146 ? 8.461 -22.719 -6.125 1 91.94 146 GLN B C 1
ATOM 3188 O O . GLN B 1 146 ? 8.359 -23.938 -6.305 1 91.94 146 GLN B O 1
ATOM 3193 N N . VAL B 1 147 ? 8.195 -21.812 -7.074 1 90.31 147 VAL B N 1
ATOM 3194 C CA . VAL B 1 147 ? 7.473 -22.281 -8.25 1 90.31 147 VAL B CA 1
ATOM 3195 C C . VAL B 1 147 ? 8.234 -21.891 -9.516 1 90.31 147 VAL B C 1
ATOM 3197 O O . VAL B 1 147 ? 7.711 -22.031 -10.625 1 90.31 147 VAL B O 1
ATOM 3200 N N . TRP B 1 148 ? 9.359 -21.438 -9.352 1 85.19 148 TRP B N 1
ATOM 3201 C CA . TRP B 1 148 ? 10.109 -21 -10.531 1 85.19 148 TRP B CA 1
ATOM 3202 C C . TRP B 1 148 ? 10.359 -22.172 -11.469 1 85.19 148 TRP B C 1
ATOM 3204 O O . TRP B 1 148 ? 10.797 -23.25 -11.039 1 85.19 148 TRP B O 1
ATOM 3214 N N . SER B 1 149 ? 10.133 -21.984 -12.703 1 77.81 149 SER B N 1
ATOM 3215 C CA . SER B 1 149 ? 10.039 -23.047 -13.711 1 77.81 149 SER B CA 1
ATOM 3216 C C . SER B 1 149 ? 11.359 -23.797 -13.852 1 77.81 149 SER B C 1
ATOM 3218 O O . SER B 1 149 ? 11.375 -25 -14.102 1 77.81 149 SER B O 1
ATOM 3220 N N . SER B 1 150 ? 12.438 -23.031 -13.789 1 75.75 150 SER B N 1
ATOM 3221 C CA . SER B 1 150 ? 13.727 -23.688 -13.961 1 75.75 150 SER B CA 1
ATOM 3222 C C . SER B 1 150 ? 14.031 -24.625 -12.789 1 75.75 150 SER B C 1
ATOM 3224 O O . SER B 1 150 ? 14.883 -25.516 -12.906 1 75.75 150 SER B O 1
ATOM 3226 N N . ILE B 1 151 ? 13.266 -24.469 -11.781 1 69.06 151 ILE B N 1
ATOM 3227 C CA . ILE B 1 151 ? 13.508 -25.266 -10.578 1 69.06 151 ILE B CA 1
ATOM 3228 C C . ILE B 1 151 ? 12.391 -26.297 -10.398 1 69.06 151 ILE B C 1
ATOM 3230 O O . ILE B 1 151 ? 12.648 -27.453 -10.055 1 69.06 151 ILE B O 1
ATOM 3234 N N . ASN B 1 152 ? 11.242 -25.844 -10.641 1 72.62 152 ASN B N 1
ATOM 3235 C CA . ASN B 1 152 ? 10.047 -26.656 -10.43 1 72.62 152 ASN B CA 1
ATOM 3236 C C . ASN B 1 152 ? 9.156 -26.656 -11.672 1 72.62 152 ASN B C 1
ATOM 3238 O O . ASN B 1 152 ? 8.477 -25.656 -11.953 1 72.62 152 ASN B O 1
ATOM 3242 N N . LEU B 1 153 ? 9.086 -27.688 -12.242 1 72.5 153 LEU B N 1
ATOM 3243 C CA . LEU B 1 153 ? 8.328 -27.797 -13.484 1 72.5 153 LEU B CA 1
ATOM 3244 C C . LEU B 1 153 ? 6.836 -27.922 -13.203 1 72.5 153 LEU B C 1
ATOM 3246 O O . LEU B 1 153 ? 6.008 -27.672 -14.086 1 72.5 153 LEU B O 1
ATOM 3250 N N . GLU B 1 154 ? 6.566 -28.219 -12.016 1 78.62 154 GLU B N 1
ATOM 3251 C CA . GLU B 1 154 ? 5.172 -28.453 -11.656 1 78.62 154 GLU B CA 1
ATOM 3252 C C . GLU B 1 154 ? 4.496 -27.156 -11.203 1 78.62 154 GLU B C 1
ATOM 3254 O O . GLU B 1 154 ? 3.268 -27.047 -11.211 1 78.62 154 GLU B O 1
ATOM 3259 N N . GLY B 1 155 ? 5.344 -26.328 -10.766 1 78.69 155 GLY B N 1
ATOM 3260 C CA . GLY B 1 155 ? 4.832 -25.078 -10.227 1 78.69 155 GLY B CA 1
ATOM 3261 C C . GLY B 1 155 ? 4.234 -24.172 -11.281 1 78.69 155 GLY B C 1
ATOM 3262 O O . GLY B 1 155 ? 4.965 -23.531 -12.047 1 78.69 155 GLY B O 1
ATOM 3263 N N . LYS B 1 156 ? 2.834 -24.078 -11.172 1 89.69 156 LYS B N 1
ATOM 3264 C CA . LYS B 1 156 ? 2.201 -23.375 -12.289 1 89.69 156 LYS B CA 1
ATOM 3265 C C . LYS B 1 156 ? 1.289 -22.266 -11.797 1 89.69 156 LYS B C 1
ATOM 3267 O O . LYS B 1 156 ? 0.723 -21.516 -12.602 1 89.69 156 LYS B O 1
ATOM 3272 N N . LEU B 1 157 ? 1.25 -22.141 -10.445 1 96.81 157 LEU B N 1
ATOM 3273 C CA . LEU B 1 157 ? 0.28 -21.156 -9.961 1 96.81 157 LEU B CA 1
ATOM 3274 C C . LEU B 1 157 ? 0.878 -20.312 -8.844 1 96.81 157 LEU B C 1
ATOM 3276 O O . LEU B 1 157 ? 1.44 -20.844 -7.883 1 96.81 157 LEU B O 1
ATOM 3280 N N . LEU B 1 158 ? 0.82 -19.031 -9.031 1 97.44 158 LEU B N 1
ATOM 3281 C CA . LEU B 1 158 ? 1.234 -18.062 -8.023 1 97.44 158 LEU B CA 1
ATOM 3282 C C . LEU B 1 158 ? 0.043 -17.25 -7.535 1 97.44 158 LEU B C 1
ATOM 3284 O O . LEU B 1 158 ? -0.652 -16.625 -8.336 1 97.44 158 LEU B O 1
ATOM 3288 N N . LEU B 1 159 ? -0.27 -17.344 -6.258 1 98.31 159 LEU B N 1
ATOM 3289 C CA . LEU B 1 159 ? -1.335 -16.578 -5.613 1 98.31 159 LEU B CA 1
ATOM 3290 C C . LEU B 1 159 ? -0.758 -15.508 -4.699 1 98.31 159 LEU B C 1
ATOM 3292 O O . LEU B 1 159 ? -0.109 -15.828 -3.697 1 98.31 159 LEU B O 1
ATOM 3296 N N . LEU B 1 160 ? -1.028 -14.242 -5.031 1 98 160 LEU B N 1
ATOM 3297 C CA . LEU B 1 160 ? -0.404 -13.148 -4.301 1 98 160 LEU B CA 1
ATOM 3298 C C . LEU B 1 160 ? -1.459 -12.211 -3.721 1 98 160 LEU B C 1
ATOM 3300 O O . LEU B 1 160 ? -2.23 -11.602 -4.465 1 98 160 LEU B O 1
ATOM 3304 N N . ASP B 1 161 ? -1.469 -12.102 -2.465 1 96.19 161 ASP B N 1
ATOM 3305 C CA . ASP B 1 161 ? -2.414 -11.219 -1.793 1 96.19 161 ASP B CA 1
ATOM 3306 C C . ASP B 1 161 ? -1.773 -9.867 -1.473 1 96.19 161 ASP B C 1
ATOM 3308 O O . ASP B 1 161 ? -1.025 -9.742 -0.501 1 96.19 161 ASP B O 1
ATOM 3312 N N . GLU B 1 162 ? -2.082 -8.883 -2.293 1 94.56 162 GLU B N 1
ATOM 3313 C CA . GLU B 1 162 ? -1.575 -7.516 -2.189 1 94.56 162 GLU B CA 1
ATOM 3314 C C . GLU B 1 162 ? -0.049 -7.496 -2.176 1 94.56 162 GLU B C 1
ATOM 3316 O O . GLU B 1 162 ? 0.56 -6.895 -1.288 1 94.56 162 GLU B O 1
ATOM 3321 N N . PRO B 1 163 ? 0.53 -7.945 -3.197 1 95.94 163 PRO B N 1
ATOM 3322 C CA . PRO B 1 163 ? 1.986 -8.102 -3.219 1 95.94 163 PRO B CA 1
ATOM 3323 C C . PRO B 1 163 ? 2.721 -6.766 -3.332 1 95.94 163 PRO B C 1
ATOM 3325 O O . PRO B 1 163 ? 3.91 -6.684 -3.016 1 95.94 163 PRO B O 1
ATOM 3328 N N . THR B 1 164 ? 2.045 -5.723 -3.754 1 93.38 164 THR B N 1
ATOM 3329 C CA . THR B 1 164 ? 2.727 -4.465 -4.043 1 93.38 164 THR B CA 1
ATOM 3330 C C . THR B 1 164 ? 2.812 -3.596 -2.791 1 93.38 164 THR B C 1
ATOM 3332 O O . THR B 1 164 ? 3.451 -2.543 -2.803 1 93.38 164 THR B O 1
ATOM 3335 N N . ASN B 1 165 ? 2.17 -4.047 -1.732 1 89 165 ASN B N 1
ATOM 3336 C CA . ASN B 1 165 ? 2.221 -3.275 -0.496 1 89 165 ASN B CA 1
ATOM 3337 C C . ASN B 1 165 ? 3.658 -3.057 -0.033 1 89 165 ASN B C 1
ATOM 3339 O O . ASN B 1 165 ? 4.477 -3.977 -0.074 1 89 165 ASN B O 1
ATOM 3343 N N . ASN B 1 166 ? 4.004 -1.803 0.307 1 86.94 166 ASN B N 1
ATOM 3344 C CA . ASN B 1 166 ? 5.273 -1.394 0.894 1 86.94 166 ASN B CA 1
ATOM 3345 C C . ASN B 1 166 ? 6.395 -1.393 -0.142 1 86.94 166 ASN B C 1
ATOM 3347 O O . ASN B 1 166 ? 7.566 -1.215 0.203 1 86.94 166 ASN B O 1
ATOM 3351 N N . LEU B 1 167 ? 6.023 -1.659 -1.398 1 91.62 167 LEU B N 1
ATOM 3352 C CA . LEU B 1 167 ? 7.02 -1.601 -2.463 1 91.62 167 LEU B CA 1
ATOM 3353 C C . LEU B 1 167 ? 7.031 -0.224 -3.119 1 91.62 167 LEU B C 1
ATOM 3355 O O . LEU B 1 167 ? 5.977 0.38 -3.328 1 91.62 167 LEU B O 1
ATOM 3359 N N . ASP B 1 168 ? 8.203 0.243 -3.445 1 90.25 168 ASP B N 1
ATOM 3360 C CA . ASP B 1 168 ? 8.258 1.474 -4.227 1 90.25 168 ASP B CA 1
ATOM 3361 C C . ASP B 1 168 ? 8.086 1.187 -5.715 1 90.25 168 ASP B C 1
ATOM 3363 O O . ASP B 1 168 ? 7.863 0.041 -6.109 1 90.25 168 ASP B O 1
ATOM 3367 N N . ILE B 1 169 ? 8.18 2.227 -6.492 1 88.62 169 ILE B N 1
ATOM 3368 C CA . ILE B 1 169 ? 7.809 2.139 -7.902 1 88.62 169 ILE B CA 1
ATOM 3369 C C . ILE B 1 169 ? 8.781 1.214 -8.633 1 88.62 169 ILE B C 1
ATOM 3371 O O . ILE B 1 169 ? 8.375 0.455 -9.516 1 88.62 169 ILE B O 1
ATOM 3375 N N . ALA B 1 170 ? 10.055 1.269 -8.312 1 88.06 170 ALA B N 1
ATOM 3376 C CA . ALA B 1 170 ? 11.055 0.409 -8.953 1 88.06 170 ALA B CA 1
ATOM 3377 C C . ALA B 1 170 ? 10.836 -1.053 -8.57 1 88.06 170 ALA B C 1
ATOM 3379 O O . ALA B 1 170 ? 10.992 -1.946 -9.406 1 88.06 170 ALA B O 1
ATOM 3380 N N . GLN B 1 171 ? 10.516 -1.271 -7.414 1 90.44 171 GLN B N 1
ATOM 3381 C CA . GLN B 1 171 ? 10.297 -2.627 -6.918 1 90.44 171 GLN B CA 1
ATOM 3382 C C . GLN B 1 171 ? 9.016 -3.221 -7.488 1 90.44 171 GLN B C 1
ATOM 3384 O O . GLN B 1 171 ? 8.945 -4.422 -7.75 1 90.44 171 GLN B O 1
ATOM 3389 N N . VAL B 1 172 ? 7.992 -2.424 -7.586 1 91.81 172 VAL B N 1
ATOM 3390 C CA . VAL B 1 172 ? 6.777 -2.881 -8.25 1 91.81 172 VAL B CA 1
ATOM 3391 C C . VAL B 1 172 ? 7.094 -3.293 -9.688 1 91.81 172 VAL B C 1
ATOM 3393 O O . VAL B 1 172 ? 6.617 -4.324 -10.164 1 91.81 172 VAL B O 1
ATOM 3396 N N . ALA B 1 173 ? 7.895 -2.498 -10.344 1 88.06 173 ALA B N 1
ATOM 3397 C CA . ALA B 1 173 ? 8.305 -2.824 -11.711 1 88.06 173 ALA B CA 1
ATOM 3398 C C . ALA B 1 173 ? 9.062 -4.148 -11.758 1 88.06 173 ALA B C 1
ATOM 3400 O O . ALA B 1 173 ? 8.883 -4.938 -12.688 1 88.06 173 ALA B O 1
ATOM 3401 N N . ALA B 1 174 ? 9.906 -4.328 -10.828 1 89.56 174 ALA B N 1
ATOM 3402 C CA . ALA B 1 174 ? 10.625 -5.594 -10.734 1 89.56 174 ALA B CA 1
ATOM 3403 C C . ALA B 1 174 ? 9.664 -6.762 -10.57 1 89.56 174 ALA B C 1
ATOM 3405 O O . ALA B 1 174 ? 9.812 -7.797 -11.219 1 89.56 174 ALA B O 1
ATOM 3406 N N . LEU B 1 175 ? 8.742 -6.633 -9.719 1 93.81 175 LEU B N 1
ATOM 3407 C CA . LEU B 1 175 ? 7.711 -7.652 -9.539 1 93.81 175 LEU B CA 1
ATOM 3408 C C . LEU B 1 175 ? 6.969 -7.918 -10.844 1 93.81 175 LEU B C 1
ATOM 3410 O O . LEU B 1 175 ? 6.766 -9.07 -11.227 1 93.81 175 LEU B O 1
ATOM 3414 N N . ASP B 1 176 ? 6.59 -6.859 -11.508 1 91.94 176 ASP B N 1
ATOM 3415 C CA . ASP B 1 176 ? 5.867 -6.992 -12.766 1 91.94 176 ASP B CA 1
ATOM 3416 C C . ASP B 1 176 ? 6.684 -7.77 -13.797 1 91.94 176 ASP B C 1
ATOM 3418 O O . ASP B 1 176 ? 6.141 -8.602 -14.523 1 91.94 176 ASP B O 1
ATOM 3422 N N . LEU B 1 177 ? 7.914 -7.488 -13.805 1 89.56 177 LEU B N 1
ATOM 3423 C CA . LEU B 1 177 ? 8.797 -8.188 -14.727 1 89.56 177 LEU B CA 1
ATOM 3424 C C . LEU B 1 177 ? 8.867 -9.672 -14.398 1 89.56 177 LEU B C 1
ATOM 3426 O O . LEU B 1 177 ? 8.797 -10.523 -15.289 1 89.56 177 LEU B O 1
ATOM 3430 N N . LEU B 1 178 ? 8.992 -9.984 -13.188 1 91.56 178 LEU B N 1
ATOM 3431 C CA . LEU B 1 178 ? 9.07 -11.375 -12.758 1 91.56 178 LEU B CA 1
ATOM 3432 C C . LEU B 1 178 ? 7.766 -12.102 -13.062 1 91.56 178 LEU B C 1
ATOM 3434 O O . LEU B 1 178 ? 7.781 -13.25 -13.516 1 91.56 178 LEU B O 1
ATOM 3438 N N . VAL B 1 179 ? 6.688 -11.469 -12.805 1 94.19 179 VAL B N 1
ATOM 3439 C CA . VAL B 1 179 ? 5.379 -12.047 -13.086 1 94.19 179 VAL B CA 1
ATOM 3440 C C . VAL B 1 179 ? 5.25 -12.328 -14.586 1 94.19 179 VAL B C 1
ATOM 3442 O O . VAL B 1 179 ? 4.801 -13.398 -14.984 1 94.19 179 VAL B O 1
ATOM 3445 N N . LYS B 1 180 ? 5.656 -11.375 -15.359 1 91.31 180 LYS B N 1
ATOM 3446 C CA . LYS B 1 180 ? 5.613 -11.547 -16.812 1 91.31 180 LYS B CA 1
ATOM 3447 C C . LYS B 1 180 ? 6.441 -12.75 -17.25 1 91.31 180 LYS B C 1
ATOM 3449 O O . LYS B 1 180 ? 5.965 -13.594 -18.016 1 91.31 180 LYS B O 1
ATOM 3454 N N . LYS B 1 181 ? 7.609 -12.82 -16.75 1 89.25 181 LYS B N 1
ATOM 3455 C CA . LYS B 1 181 ? 8.484 -13.945 -17.078 1 89.25 181 LYS B CA 1
ATOM 3456 C C . LYS B 1 181 ? 7.859 -15.273 -16.656 1 89.25 181 LYS B C 1
ATOM 3458 O O . LYS B 1 181 ? 7.891 -16.25 -17.406 1 89.25 181 LYS B O 1
ATOM 3463 N N . PHE B 1 182 ? 7.336 -15.312 -15.523 1 93 182 PHE B N 1
ATOM 3464 C CA . PHE B 1 182 ? 6.711 -16.531 -15 1 93 182 PHE B CA 1
ATOM 3465 C C . PHE B 1 182 ? 5.57 -16.969 -15.906 1 93 182 PHE B C 1
ATOM 3467 O O . PHE B 1 182 ? 5.465 -18.156 -16.234 1 93 182 PHE B O 1
ATOM 3474 N N . CYS B 1 183 ? 4.738 -16.031 -16.328 1 93.25 183 CYS B N 1
ATOM 3475 C CA . CYS B 1 183 ? 3.604 -16.344 -17.188 1 93.25 183 CYS B CA 1
ATOM 3476 C C . CYS B 1 183 ? 4.074 -16.797 -18.562 1 93.25 183 CYS B C 1
ATOM 3478 O O . CYS B 1 183 ? 3.479 -17.688 -19.156 1 93.25 183 CYS B O 1
ATOM 3480 N N . GLU B 1 184 ? 5.109 -16.203 -19.031 1 89.12 184 GLU B N 1
ATOM 3481 C CA . GLU B 1 184 ? 5.66 -16.578 -20.328 1 89.12 184 GLU B CA 1
ATOM 3482 C C . GLU B 1 184 ? 6.164 -18.016 -20.328 1 89.12 184 GLU B C 1
ATOM 3484 O O . GLU B 1 184 ? 6.191 -18.672 -21.375 1 89.12 184 GLU B O 1
ATOM 3489 N N . HIS B 1 185 ? 6.508 -18.484 -19.219 1 88.81 185 HIS B N 1
ATOM 3490 C CA . HIS B 1 185 ? 7.004 -19.844 -19.109 1 88.81 185 HIS B CA 1
ATOM 3491 C C . HIS B 1 185 ? 5.883 -20.812 -18.719 1 88.81 185 HIS B C 1
ATOM 3493 O O . HIS B 1 185 ? 6.145 -21.922 -18.266 1 88.81 185 HIS B O 1
ATOM 3499 N N . GLY B 1 186 ? 4.668 -20.344 -18.781 1 89.19 186 GLY B N 1
ATOM 3500 C CA . GLY B 1 186 ? 3.523 -21.219 -18.641 1 89.19 186 GLY B CA 1
ATOM 3501 C C . GLY B 1 186 ? 2.867 -21.125 -17.266 1 89.19 186 GLY B C 1
ATOM 3502 O O . GLY B 1 186 ? 1.876 -21.812 -17 1 89.19 186 GLY B O 1
ATOM 3503 N N . GLY B 1 187 ? 3.465 -20.359 -16.359 1 94.31 187 GLY B N 1
ATOM 3504 C CA . GLY B 1 187 ? 2.836 -20.125 -15.07 1 94.31 187 GLY B CA 1
ATOM 3505 C C . GLY B 1 187 ? 1.681 -19.156 -15.133 1 94.31 187 GLY B C 1
ATOM 3506 O O . GLY B 1 187 ? 1.521 -18.438 -16.125 1 94.31 187 GLY B O 1
ATOM 3507 N N . SER B 1 188 ? 0.82 -19.25 -14.094 1 96.94 188 SER B N 1
ATOM 3508 C CA . SER B 1 188 ? -0.295 -18.312 -13.977 1 96.94 188 SER B CA 1
ATOM 3509 C C . SER B 1 188 ? -0.272 -17.594 -12.625 1 96.94 188 SER B C 1
ATOM 3511 O O . SER B 1 188 ? 0.195 -18.141 -11.633 1 96.94 188 SER B O 1
ATOM 3513 N N . VAL B 1 189 ? -0.777 -16.359 -12.664 1 97.81 189 VAL B N 1
ATOM 3514 C CA . VAL B 1 189 ? -0.735 -15.555 -11.453 1 97.81 189 VAL B CA 1
ATOM 3515 C C . VAL B 1 189 ? -2.121 -14.977 -11.164 1 97.81 189 VAL B C 1
ATOM 3517 O O . VAL B 1 189 ? -2.803 -14.508 -12.078 1 97.81 189 VAL B O 1
ATOM 3520 N N . VAL B 1 190 ? -2.559 -15.109 -9.945 1 98.56 190 VAL B N 1
ATOM 3521 C CA . VAL B 1 190 ? -3.697 -14.352 -9.43 1 98.56 190 VAL B CA 1
ATOM 3522 C C . VAL B 1 190 ? -3.24 -13.445 -8.289 1 98.56 190 VAL B C 1
ATOM 3524 O O . VAL B 1 190 ? -2.705 -13.922 -7.285 1 98.56 190 VAL B O 1
ATOM 3527 N N . MET B 1 191 ? -3.375 -12.203 -8.445 1 98.06 191 MET B N 1
ATOM 3528 C CA . MET B 1 191 ? -2.941 -11.305 -7.387 1 98.06 191 MET B CA 1
ATOM 3529 C C . MET B 1 191 ? -4.016 -10.266 -7.086 1 98.06 191 MET B C 1
ATOM 3531 O O . MET B 1 191 ? -4.715 -9.805 -7.988 1 98.06 191 MET B O 1
ATOM 3535 N N . SER B 1 192 ? -4.172 -9.961 -5.871 1 97.31 192 SER B N 1
ATOM 3536 C CA . SER B 1 192 ? -5.098 -8.914 -5.441 1 97.31 192 SER B CA 1
ATOM 3537 C C . SER B 1 192 ? -4.395 -7.566 -5.32 1 97.31 192 SER B C 1
ATOM 3539 O O . SER B 1 192 ? -3.172 -7.508 -5.191 1 97.31 192 SER B O 1
ATOM 3541 N N . GLY B 1 193 ? -5.133 -6.504 -5.414 1 92.69 193 GLY B N 1
ATOM 3542 C CA . GLY B 1 193 ? -4.59 -5.168 -5.242 1 92.69 193 GLY B CA 1
ATOM 3543 C C . GLY B 1 193 ? -5.66 -4.09 -5.195 1 92.69 193 GLY B C 1
ATOM 3544 O O . GLY B 1 193 ? -6.84 -4.371 -5.422 1 92.69 193 GLY B O 1
ATOM 3545 N N . HIS B 1 194 ? -5.117 -2.891 -4.969 1 88.5 194 HIS B N 1
ATOM 3546 C CA . HIS B 1 194 ? -6.039 -1.765 -4.859 1 88.5 194 HIS B CA 1
ATOM 3547 C C . HIS B 1 194 ? -5.762 -0.72 -5.934 1 88.5 194 HIS B C 1
ATOM 3549 O O . HIS B 1 194 ? -6.523 0.236 -6.09 1 88.5 194 HIS B O 1
ATOM 3555 N N . ASP B 1 195 ? -4.773 -0.899 -6.637 1 89.88 195 ASP B N 1
ATOM 3556 C CA . ASP B 1 195 ? -4.418 0.063 -7.676 1 89.88 195 ASP B CA 1
ATOM 3557 C C . ASP B 1 195 ? -5.074 -0.292 -9.008 1 89.88 195 ASP B C 1
ATOM 3559 O O . ASP B 1 195 ? -4.602 -1.173 -9.727 1 89.88 195 ASP B O 1
ATOM 3563 N N . LEU B 1 196 ? -6.055 0.439 -9.359 1 90.75 196 LEU B N 1
ATOM 3564 C CA . LEU B 1 196 ? -6.816 0.157 -10.57 1 90.75 196 LEU B CA 1
ATOM 3565 C C . LEU B 1 196 ? -5.961 0.37 -11.812 1 90.75 196 LEU B C 1
ATOM 3567 O O . LEU B 1 196 ? -6.062 -0.387 -12.781 1 90.75 196 LEU B O 1
ATOM 3571 N N . ASN B 1 197 ? -5.141 1.349 -11.797 1 87.94 197 ASN B N 1
ATOM 3572 C CA . ASN B 1 197 ? -4.316 1.649 -12.961 1 87.94 197 ASN B CA 1
ATOM 3573 C C . ASN B 1 197 ? -3.266 0.57 -13.195 1 87.94 197 ASN B C 1
ATOM 3575 O O . ASN B 1 197 ? -3.016 0.18 -14.336 1 87.94 197 ASN B O 1
ATOM 3579 N N . HIS B 1 198 ? -2.748 0.171 -12.156 1 88.81 198 HIS B N 1
ATOM 3580 C CA . HIS B 1 198 ? -1.812 -0.944 -12.25 1 88.81 198 HIS B CA 1
ATOM 3581 C C . HIS B 1 198 ? -2.486 -2.184 -12.82 1 88.81 198 HIS B C 1
ATOM 3583 O O . HIS B 1 198 ? -1.938 -2.836 -13.719 1 88.81 198 HIS B O 1
ATOM 3589 N N . SER B 1 199 ? -3.643 -2.504 -12.312 1 93.44 199 SER B N 1
ATOM 3590 C CA . SER B 1 199 ? -4.391 -3.668 -12.781 1 93.44 199 SER B CA 1
ATOM 3591 C C . SER B 1 199 ? -4.75 -3.537 -14.258 1 93.44 199 SER B C 1
ATOM 3593 O O . SER B 1 199 ? -4.605 -4.492 -15.023 1 93.44 199 SER B O 1
ATOM 3595 N N . 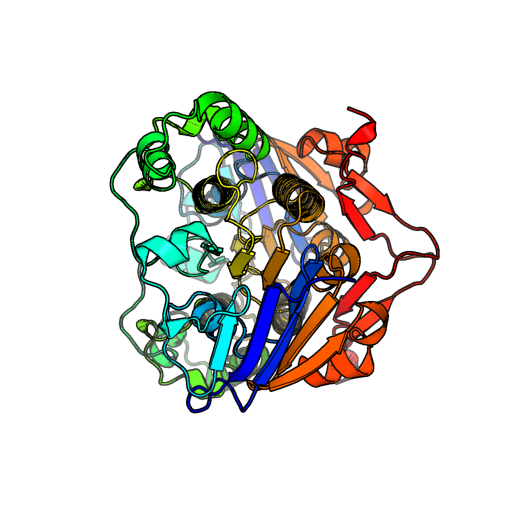TYR B 1 200 ? -5.18 -2.4 -14.641 1 90.56 200 TYR B N 1
ATOM 3596 C CA . TYR B 1 200 ? -5.555 -2.174 -16.031 1 90.56 200 TYR B CA 1
ATOM 3597 C C . TYR B 1 200 ? -4.367 -2.393 -16.953 1 90.56 200 TYR B C 1
ATOM 3599 O O . TYR B 1 200 ? -4.508 -2.996 -18.031 1 90.56 200 TYR B O 1
ATOM 3607 N N . ASP B 1 201 ? -3.273 -1.979 -16.531 1 86.31 201 ASP B N 1
ATOM 3608 C CA . ASP B 1 201 ? -2.076 -1.979 -17.375 1 86.31 201 ASP B CA 1
ATOM 3609 C C . ASP B 1 201 ? -1.476 -3.379 -17.469 1 86.31 201 ASP B C 1
ATOM 3611 O O . ASP B 1 201 ? -0.89 -3.738 -18.5 1 86.31 201 ASP B O 1
ATOM 3615 N N . ARG B 1 202 ? -1.602 -4.148 -16.438 1 90.38 202 ARG B N 1
ATOM 3616 C CA . ARG B 1 202 ? -0.767 -5.344 -16.359 1 90.38 202 ARG B CA 1
ATOM 3617 C C . ARG B 1 202 ? -1.606 -6.609 -16.5 1 90.38 202 ARG B C 1
ATOM 3619 O O . ARG B 1 202 ? -1.106 -7.645 -16.953 1 90.38 202 ARG B O 1
ATOM 3626 N N . ALA B 1 203 ? -2.857 -6.559 -16.203 1 94.81 203 ALA B N 1
ATOM 3627 C CA . ALA B 1 203 ? -3.66 -7.777 -16.109 1 94.81 203 ALA B CA 1
ATOM 3628 C C . ALA B 1 203 ? -4.105 -8.242 -17.484 1 94.81 203 ALA B C 1
ATOM 3630 O O . ALA B 1 203 ? -4.461 -7.43 -18.344 1 94.81 203 ALA B O 1
ATOM 3631 N N . ASP B 1 204 ? -4.082 -9.539 -17.719 1 96.25 204 ASP B N 1
ATOM 3632 C CA . ASP B 1 204 ? -4.762 -10.133 -18.875 1 96.25 204 ASP B CA 1
ATOM 3633 C C . ASP B 1 204 ? -6.27 -10.18 -18.656 1 96.25 204 ASP B C 1
ATOM 3635 O O . ASP B 1 204 ? -7.047 -10.031 -19.609 1 96.25 204 ASP B O 1
ATOM 3639 N N . ARG B 1 205 ? -6.555 -10.445 -17.453 1 97.5 205 ARG B N 1
ATOM 3640 C CA . ARG B 1 205 ? -7.945 -10.609 -17.047 1 97.5 205 ARG B CA 1
ATOM 3641 C C . ARG B 1 205 ? -8.188 -10.008 -15.664 1 97.5 205 ARG B C 1
ATOM 3643 O O . ARG B 1 205 ? -7.293 -10.039 -14.812 1 97.5 205 ARG B O 1
ATOM 3650 N N . ILE B 1 206 ? -9.414 -9.508 -15.492 1 97.69 206 ILE B N 1
ATOM 3651 C CA . ILE B 1 206 ? -9.805 -8.883 -14.227 1 97.69 206 ILE B CA 1
ATOM 3652 C C . ILE B 1 206 ? -10.938 -9.688 -13.586 1 97.69 206 ILE B C 1
ATOM 3654 O O . ILE B 1 206 ? -11.914 -10.023 -14.25 1 97.69 206 ILE B O 1
ATOM 3658 N N . TRP B 1 207 ? -10.727 -10.055 -12.344 1 98.56 207 TRP B N 1
ATOM 3659 C CA . TRP B 1 207 ? -11.797 -10.516 -11.469 1 98.56 207 TRP B CA 1
ATOM 3660 C C . TRP B 1 207 ? -12.273 -9.391 -10.555 1 98.56 207 TRP B C 1
ATOM 3662 O O . TRP B 1 207 ? -11.508 -8.906 -9.711 1 98.56 207 TRP B O 1
ATOM 3672 N N . LEU B 1 208 ? -13.5 -8.961 -10.758 1 98.12 208 LEU B N 1
ATOM 3673 C CA . LEU B 1 208 ? -14.078 -7.926 -9.914 1 98.12 208 LEU B CA 1
ATOM 3674 C C . LEU B 1 208 ? -14.977 -8.539 -8.844 1 98.12 208 LEU B C 1
ATOM 3676 O O . LEU B 1 208 ? -16 -9.141 -9.156 1 98.12 208 LEU B O 1
ATOM 3680 N N . LEU B 1 209 ? -14.555 -8.352 -7.613 1 97.62 209 LEU B N 1
ATOM 3681 C CA . LEU B 1 209 ? -15.273 -8.938 -6.484 1 97.62 209 LEU B CA 1
ATOM 3682 C C . LEU B 1 209 ? -16 -7.859 -5.684 1 97.62 209 LEU B C 1
ATOM 3684 O O . LEU B 1 209 ? -15.453 -6.777 -5.453 1 97.62 209 LEU B O 1
ATOM 3688 N N . ALA B 1 210 ? -17.219 -8.141 -5.355 1 95.88 210 ALA B N 1
ATOM 3689 C CA . ALA B 1 210 ? -18.016 -7.285 -4.492 1 95.88 210 ALA B CA 1
ATOM 3690 C C . ALA B 1 210 ? -18.969 -8.117 -3.627 1 95.88 210 ALA B C 1
ATOM 3692 O O . ALA B 1 210 ? -19.656 -9 -4.129 1 95.88 210 ALA B O 1
ATOM 3693 N N . ASP B 1 211 ? -18.906 -7.848 -2.365 1 94.06 211 ASP B N 1
ATOM 3694 C CA . ASP B 1 211 ? -19.812 -8.492 -1.41 1 94.06 211 ASP B CA 1
ATOM 3695 C C . ASP B 1 211 ? -19.734 -10.016 -1.535 1 94.06 211 ASP B C 1
ATOM 3697 O O . ASP B 1 211 ? -20.766 -10.688 -1.575 1 94.06 211 ASP B O 1
ATOM 3701 N N . GLY B 1 212 ? -18.547 -10.477 -1.777 1 95.69 212 GLY B N 1
ATOM 3702 C CA . GLY B 1 212 ? -18.328 -11.914 -1.784 1 95.69 212 GLY B CA 1
ATOM 3703 C C . GLY B 1 212 ? -18.688 -12.562 -3.107 1 95.69 212 GLY B C 1
ATOM 3704 O O . GLY B 1 212 ? -18.641 -13.789 -3.229 1 95.69 212 GLY B O 1
ATOM 3705 N N . GLN B 1 213 ? -19.047 -11.781 -4.055 1 96.75 213 GLN B N 1
ATOM 3706 C CA . GLN B 1 213 ? -19.453 -12.312 -5.355 1 96.75 213 GLN B CA 1
ATOM 3707 C C . GLN B 1 213 ? -18.516 -11.812 -6.461 1 96.75 213 GLN B C 1
ATOM 3709 O O . GLN B 1 213 ? -17.984 -10.711 -6.379 1 96.75 213 GLN B O 1
ATOM 3714 N N . LEU B 1 214 ? -18.344 -12.672 -7.426 1 97.31 214 LEU B N 1
ATOM 3715 C CA . LEU B 1 214 ? -17.656 -12.258 -8.641 1 97.31 214 LEU B CA 1
ATOM 3716 C C . LEU B 1 214 ? -18.609 -11.508 -9.57 1 97.31 214 LEU B C 1
ATOM 3718 O O . LEU B 1 214 ? -19.344 -12.117 -10.352 1 97.31 214 LEU B O 1
ATOM 3722 N N . VAL B 1 215 ? -18.547 -10.242 -9.594 1 96.94 215 VAL B N 1
ATOM 3723 C CA . VAL B 1 215 ? -19.531 -9.414 -10.281 1 96.94 215 VAL B CA 1
ATOM 3724 C C . VAL B 1 215 ? -19.156 -9.305 -11.766 1 96.94 215 VAL B C 1
ATOM 3726 O O . VAL B 1 215 ? -20.031 -9.094 -12.609 1 96.94 215 VAL B O 1
ATOM 3729 N N . ALA B 1 216 ? -17.906 -9.398 -12.07 1 97.25 216 ALA B N 1
ATOM 3730 C CA . ALA B 1 216 ? -17.453 -9.367 -13.461 1 97.25 216 ALA B CA 1
ATOM 3731 C C . ALA B 1 216 ? -16.156 -10.156 -13.625 1 97.25 216 ALA B C 1
ATOM 3733 O O . ALA B 1 216 ? -15.352 -10.234 -12.695 1 97.25 216 ALA B O 1
ATOM 3734 N N . ASP B 1 217 ? -15.992 -10.703 -14.703 1 97.81 217 ASP B N 1
ATOM 3735 C CA . ASP B 1 217 ? -14.844 -11.5 -15.117 1 97.81 217 ASP B CA 1
ATOM 3736 C C . ASP B 1 217 ? -14.555 -11.328 -16.609 1 97.81 217 ASP B C 1
ATOM 3738 O O . ASP B 1 217 ? -15.359 -11.734 -17.453 1 97.81 217 ASP B O 1
ATOM 3742 N N . GLY B 1 218 ? -13.406 -10.711 -16.906 1 97.56 218 GLY B N 1
ATOM 3743 C CA . GLY B 1 218 ? -13.094 -10.484 -18.297 1 97.56 218 GLY B CA 1
ATOM 3744 C C . GLY B 1 218 ? -11.875 -9.609 -18.5 1 97.56 218 GLY B C 1
ATOM 3745 O O . GLY B 1 218 ? -11.102 -9.383 -17.578 1 97.56 218 GLY B O 1
ATOM 3746 N N . LYS B 1 219 ? -11.648 -9.234 -19.734 1 96.69 219 LYS B N 1
ATOM 3747 C CA . LYS B 1 219 ? -10.539 -8.344 -20.062 1 96.69 219 LYS B CA 1
ATOM 3748 C C . LYS B 1 219 ? -10.703 -6.992 -19.375 1 96.69 219 LYS B C 1
ATOM 3750 O O . LYS B 1 219 ? -11.828 -6.562 -19.094 1 96.69 219 LYS B O 1
ATOM 3755 N N . PRO B 1 220 ? -9.602 -6.312 -19.094 1 93.38 220 PRO B N 1
ATOM 3756 C CA . PRO B 1 220 ? -9.672 -5.023 -18.406 1 93.38 220 PRO B CA 1
ATOM 3757 C C . PRO B 1 220 ? -10.648 -4.051 -19.047 1 93.38 220 PRO B C 1
ATOM 3759 O O . PRO B 1 220 ? -11.5 -3.475 -18.375 1 93.38 220 PRO B O 1
ATOM 3762 N N . ASP B 1 221 ? -10.633 -3.92 -20.312 1 91.38 221 ASP B N 1
ATOM 3763 C CA . ASP B 1 221 ? -11.484 -2.979 -21.031 1 91.38 221 ASP B CA 1
ATOM 3764 C C . ASP B 1 221 ? -12.961 -3.352 -20.891 1 91.38 221 ASP B C 1
ATOM 3766 O O . ASP B 1 221 ? -13.836 -2.482 -20.938 1 91.38 221 ASP B O 1
ATOM 3770 N N . GLU B 1 222 ? -13.211 -4.617 -20.719 1 94.38 222 GLU B N 1
ATOM 3771 C CA . GLU B 1 222 ? -14.578 -5.113 -20.625 1 94.38 222 GLU B CA 1
ATOM 3772 C C . GLU B 1 222 ? -15.125 -4.953 -19.203 1 94.38 222 GLU B C 1
ATOM 3774 O O . GLU B 1 222 ? -16.312 -4.676 -19.016 1 94.38 222 GLU B O 1
ATOM 3779 N N . VAL B 1 223 ? -14.289 -5.078 -18.234 1 95.75 223 VAL B N 1
ATOM 3780 C CA . VAL B 1 223 ? -14.719 -5.145 -16.844 1 95.75 223 VAL B CA 1
ATOM 3781 C C . VAL B 1 223 ? -14.617 -3.762 -16.203 1 95.75 223 VAL B C 1
ATOM 3783 O O . VAL B 1 223 ? -15.516 -3.342 -15.469 1 95.75 223 VAL B O 1
ATOM 3786 N N . MET B 1 224 ? -13.547 -3.053 -16.484 1 92.62 224 MET B N 1
ATOM 3787 C CA . MET B 1 224 ? -13.25 -1.802 -15.797 1 92.62 224 MET B CA 1
ATOM 3788 C C . MET B 1 224 ? -13.922 -0.624 -16.484 1 92.62 224 MET B C 1
ATOM 3790 O O . MET B 1 224 ? -13.25 0.201 -17.109 1 92.62 224 MET B O 1
ATOM 3794 N N . LYS B 1 225 ? -15.164 -0.556 -16.25 1 91.75 225 LYS B N 1
ATOM 3795 C CA . LYS B 1 225 ? -15.984 0.548 -16.734 1 91.75 225 LYS B CA 1
ATOM 3796 C C . LYS B 1 225 ? -16.328 1.509 -15.602 1 91.75 225 LYS B C 1
ATOM 3798 O O . LYS B 1 225 ? -16.516 1.087 -14.453 1 91.75 225 LYS B O 1
ATOM 3803 N N . GLU B 1 226 ? -16.484 2.797 -15.984 1 86.81 226 GLU B N 1
ATOM 3804 C CA . GLU B 1 226 ? -16.734 3.832 -14.984 1 86.81 226 GLU B CA 1
ATOM 3805 C C . GLU B 1 226 ? -17.938 3.48 -14.117 1 86.81 226 GLU B C 1
ATOM 3807 O O . GLU B 1 226 ? -17.859 3.51 -12.883 1 86.81 226 GLU B O 1
ATOM 3812 N N . ASN B 1 227 ? -19 3.139 -14.719 1 91.06 227 ASN B N 1
ATOM 3813 C CA . ASN B 1 227 ? -20.234 2.85 -13.992 1 91.06 227 ASN B CA 1
ATOM 3814 C C . ASN B 1 227 ? -20.078 1.629 -13.094 1 91.06 227 ASN B C 1
ATOM 3816 O O . ASN B 1 227 ? -20.516 1.644 -11.938 1 91.06 227 ASN B O 1
ATOM 3820 N N . THR B 1 228 ? -19.484 0.609 -13.602 1 93.56 228 THR B N 1
ATOM 3821 C CA . THR B 1 228 ? -19.281 -0.626 -12.844 1 93.56 228 THR B CA 1
ATOM 3822 C C . THR B 1 228 ? -18.391 -0.384 -11.633 1 93.56 228 THR B C 1
ATOM 3824 O O . THR B 1 228 ? -18.734 -0.765 -10.516 1 93.56 228 THR B O 1
ATOM 3827 N N . LEU B 1 229 ? -17.297 0.267 -11.867 1 92 229 LEU B N 1
ATOM 3828 C CA . LEU B 1 229 ? -16.344 0.528 -10.789 1 92 229 LEU B CA 1
ATOM 3829 C C . LEU B 1 229 ? -16.953 1.464 -9.75 1 92 229 LEU B C 1
ATOM 3831 O O . LEU B 1 229 ? -16.797 1.252 -8.547 1 92 229 LEU B O 1
ATOM 3835 N N . SER B 1 230 ? -17.625 2.498 -10.234 1 89.5 230 SER B N 1
ATOM 3836 C CA . SER B 1 230 ? -18.234 3.449 -9.312 1 89.5 230 SER B CA 1
ATOM 3837 C C . SER B 1 230 ? -19.266 2.762 -8.41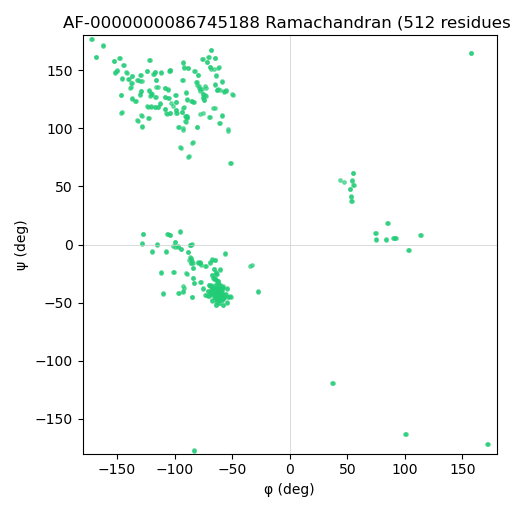4 1 89.5 230 SER B C 1
ATOM 3839 O O . SER B 1 230 ? -19.312 3.029 -7.211 1 89.5 230 SER B O 1
ATOM 3841 N N . LYS B 1 231 ? -20 1.897 -8.961 1 92.62 231 LYS B N 1
ATOM 3842 C CA . LYS B 1 231 ? -21 1.16 -8.195 1 92.62 231 LYS B CA 1
ATOM 3843 C C . LYS B 1 231 ? -20.344 0.227 -7.184 1 92.62 231 LYS B C 1
ATOM 3845 O O . LYS B 1 231 ? -20.703 0.225 -6.008 1 92.62 231 LYS B O 1
ATOM 3850 N N . VAL B 1 232 ? -19.391 -0.514 -7.602 1 94.25 232 VAL B N 1
ATOM 3851 C CA . VAL B 1 232 ? -18.766 -1.5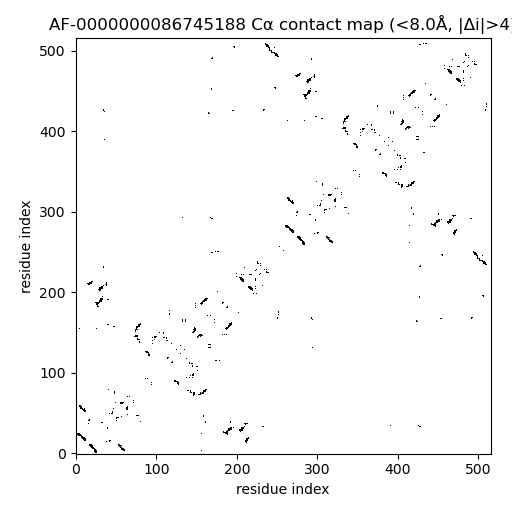41 -6.777 1 94.25 232 VAL B CA 1
ATOM 3852 C C . VAL B 1 232 ? -18 -0.887 -5.629 1 94.25 232 VAL B C 1
ATOM 3854 O O . VAL B 1 232 ? -18.047 -1.361 -4.492 1 94.25 232 VAL B O 1
ATOM 3857 N N . PHE B 1 233 ? -17.344 0.262 -5.918 1 91 233 PHE B N 1
ATOM 3858 C CA . PHE B 1 233 ? -16.516 0.896 -4.906 1 91 233 PHE B CA 1
ATOM 3859 C C . PHE B 1 233 ? -17.266 2.004 -4.188 1 91 233 PHE B C 1
ATOM 3861 O O . PHE B 1 233 ? -16.75 2.625 -3.262 1 91 233 PHE B O 1
ATOM 3868 N N . ALA B 1 234 ? -18.469 2.223 -4.598 1 87.44 234 ALA B N 1
ATOM 3869 C CA . ALA B 1 234 ? -19.297 3.271 -4.008 1 87.44 234 ALA B CA 1
ATOM 3870 C C . ALA B 1 234 ? -18.562 4.609 -3.996 1 87.44 234 ALA B C 1
ATOM 3872 O O . ALA B 1 234 ? -18.484 5.277 -2.961 1 87.44 234 ALA B O 1
ATOM 3873 N N . ALA B 1 235 ? -18 4.922 -5.113 1 83.69 235 ALA B N 1
ATOM 3874 C CA . ALA B 1 235 ? -17.281 6.172 -5.324 1 83.69 235 ALA B CA 1
ATOM 3875 C C . ALA B 1 235 ? -17.422 6.656 -6.766 1 83.69 235 ALA B C 1
ATOM 3877 O O . ALA B 1 235 ? -17.766 5.875 -7.656 1 83.69 235 ALA B O 1
ATOM 3878 N N . ASP B 1 236 ? -17.172 7.922 -7.012 1 86.25 236 ASP B N 1
ATOM 3879 C CA . ASP B 1 236 ? -17.25 8.484 -8.352 1 86.25 236 ASP B CA 1
ATOM 3880 C C . ASP B 1 236 ? -15.938 8.258 -9.109 1 86.25 236 ASP B C 1
ATOM 3882 O O . ASP B 1 236 ? -15.055 9.117 -9.109 1 86.25 236 ASP B O 1
ATOM 3886 N N . ILE B 1 237 ? -15.852 7.137 -9.75 1 84.62 237 ILE B N 1
ATOM 3887 C CA . ILE B 1 237 ? -14.648 6.746 -10.469 1 84.62 237 ILE B CA 1
ATOM 3888 C C . ILE B 1 237 ? -14.812 7.051 -11.953 1 84.62 237 ILE B C 1
ATOM 3890 O O . ILE B 1 237 ? -15.797 6.641 -12.57 1 84.62 237 ILE B O 1
ATOM 3894 N N . LYS B 1 238 ? -13.867 7.746 -12.555 1 82.12 238 LYS B N 1
ATOM 3895 C CA . LYS B 1 238 ? -13.898 8.109 -13.969 1 82.12 238 LYS B CA 1
ATOM 3896 C C . LYS B 1 238 ? -12.594 7.742 -14.664 1 82.12 238 LYS B C 1
ATOM 3898 O O . LYS B 1 238 ? -11.547 7.652 -14.016 1 82.12 238 LYS B O 1
ATOM 3903 N N . CYS B 1 239 ? -12.742 7.379 -15.844 1 79.81 239 CYS B N 1
ATOM 3904 C CA . CYS B 1 239 ? -11.586 7.145 -16.703 1 79.81 239 CYS B CA 1
ATOM 3905 C C . CYS B 1 239 ? -11.18 8.422 -17.438 1 79.81 239 CYS B C 1
ATOM 3907 O O . CYS B 1 239 ? -11.992 9.008 -18.156 1 79.81 239 CYS B O 1
ATOM 3909 N N . VAL B 1 240 ? -10.07 9 -17.109 1 68.81 240 VAL B N 1
ATOM 3910 C CA . VAL B 1 240 ? -9.617 10.227 -17.75 1 68.81 240 VAL B CA 1
ATOM 3911 C C . VAL B 1 240 ? -8.703 9.883 -18.922 1 68.81 240 VAL B C 1
ATOM 3913 O O . VAL B 1 240 ? -7.848 9 -18.812 1 68.81 240 VAL B O 1
ATOM 3916 N N . SER B 1 241 ? -9.086 9.852 -20.125 1 59.72 241 SER B N 1
ATOM 3917 C CA . SER B 1 241 ? -8.281 9.641 -21.328 1 59.72 241 SER B CA 1
ATOM 3918 C C . SER B 1 241 ? -7.699 10.953 -21.828 1 59.72 241 SER B C 1
ATOM 3920 O O . SER B 1 241 ? -6.883 10.961 -22.766 1 59.72 241 SER B O 1
ATOM 3922 N N . GLU B 1 242 ? -8.062 12.117 -21.375 1 48.84 242 GLU B N 1
ATOM 3923 C CA . GLU B 1 242 ? -7.781 13.336 -22.125 1 48.84 242 GLU B CA 1
ATOM 3924 C C . GLU B 1 242 ? -6.285 13.641 -22.156 1 48.84 242 GLU B C 1
ATOM 3926 O O . GLU B 1 242 ? -5.551 13.242 -21.25 1 48.84 242 GLU B O 1
ATOM 3931 N N . LYS B 1 243 ? -5.855 14.336 -23.281 1 46.91 243 LYS B N 1
ATOM 3932 C CA . LYS B 1 243 ? -4.594 14.953 -23.672 1 46.91 243 LYS B CA 1
ATOM 3933 C C . LYS B 1 243 ? -3.875 15.555 -22.469 1 46.91 243 LYS B C 1
ATOM 3935 O O . LYS B 1 243 ? -2.674 15.828 -22.531 1 46.91 243 LYS B O 1
ATOM 3940 N N . THR B 1 244 ? -4.523 15.805 -21.391 1 50.09 244 THR B N 1
ATOM 3941 C CA . THR B 1 244 ? -3.863 16.734 -20.469 1 50.09 244 THR B CA 1
ATOM 3942 C C . THR B 1 244 ? -3.496 16.047 -19.172 1 50.09 244 THR B C 1
ATOM 3944 O O . THR B 1 244 ? -2.963 16.672 -18.25 1 50.09 244 THR B O 1
ATOM 3947 N N . TYR B 1 245 ? -3.809 14.617 -19 1 53.88 245 TYR B N 1
ATOM 3948 C CA . TYR B 1 245 ? -3.453 14.156 -17.672 1 53.88 245 TYR B CA 1
ATOM 3949 C C . TYR B 1 245 ? -2.139 13.383 -17.688 1 53.88 245 TYR B C 1
ATOM 3951 O O . TYR B 1 245 ? -1.866 12.633 -18.625 1 53.88 245 TYR B O 1
ATOM 3959 N N . LYS B 1 246 ? -1.192 13.891 -16.969 1 50.94 246 LYS B N 1
ATOM 3960 C CA . LYS B 1 246 ? 0.108 13.242 -16.812 1 50.94 246 LYS B CA 1
ATOM 3961 C C . LYS B 1 246 ? 0.017 12.047 -15.867 1 50.94 246 LYS B C 1
ATOM 3963 O O . LYS B 1 246 ? -0.651 12.117 -14.836 1 50.94 246 LYS B O 1
ATOM 3968 N N . TYR B 1 247 ? 0.221 10.852 -16.438 1 52.28 247 TYR B N 1
ATOM 3969 C CA . TYR B 1 247 ? 0.266 9.609 -15.68 1 52.28 247 TYR B CA 1
ATOM 3970 C C . TYR B 1 247 ? 1.666 9.008 -15.703 1 52.28 247 TYR B C 1
ATOM 3972 O O . TYR B 1 247 ? 2.234 8.773 -16.766 1 52.28 247 TYR B O 1
ATOM 3980 N N . TRP B 1 248 ? 2.285 8.797 -14.516 1 38.19 248 TRP B N 1
ATOM 3981 C CA . TRP B 1 248 ? 3.623 8.219 -14.391 1 38.19 248 TRP B CA 1
ATOM 3982 C C . TRP B 1 248 ? 3.557 6.703 -14.289 1 38.19 248 TRP B C 1
ATOM 3984 O O . TRP B 1 248 ? 2.725 6.16 -13.555 1 38.19 248 TRP B O 1
ATOM 3994 N N . ARG B 1 249 ? 4.223 5.961 -15.102 1 44.09 249 ARG B N 1
ATOM 3995 C CA . ARG B 1 249 ? 4.355 4.508 -15.031 1 44.09 249 ARG B CA 1
ATOM 3996 C C . ARG B 1 249 ? 5.793 4.074 -15.305 1 44.09 249 ARG B C 1
ATOM 3998 O O . ARG B 1 249 ? 6.574 4.832 -15.883 1 44.09 249 ARG B O 1
ATOM 4005 N N . VAL B 1 250 ? 6.305 2.93 -14.594 1 33.53 250 VAL B N 1
ATOM 4006 C CA . VAL B 1 250 ? 7.602 2.324 -14.883 1 33.53 250 VAL B CA 1
ATOM 4007 C C . VAL B 1 250 ? 7.512 1.505 -16.172 1 33.53 250 VAL B C 1
ATOM 4009 O O . VAL B 1 250 ? 6.582 0.712 -16.344 1 33.53 250 VAL B O 1
ATOM 4012 N N . PHE B 1 251 ? 8.461 1.755 -17.094 1 37.97 251 PHE B N 1
ATOM 4013 C CA . PHE B 1 251 ? 8.555 0.972 -18.312 1 37.97 251 PHE B CA 1
ATOM 4014 C C . PHE B 1 251 ? 9.477 -0.231 -18.109 1 37.97 251 PHE B C 1
ATOM 4016 O O . PHE B 1 251 ? 10.578 -0.095 -17.594 1 37.97 251 PHE B O 1
ATOM 4023 N N . LEU B 1 252 ? 8.914 -1.371 -18.078 1 37.84 252 LEU B N 1
ATOM 4024 C CA . LEU B 1 252 ? 9.695 -2.598 -17.969 1 37.84 252 LEU B CA 1
ATOM 4025 C C . LEU B 1 252 ? 10.375 -2.922 -19.281 1 37.84 252 LEU B C 1
ATOM 4027 O O . LEU B 1 252 ? 9.789 -2.738 -20.359 1 37.84 252 LEU B O 1
ATOM 4031 N N . PRO B 1 253 ? 11.805 -3.088 -19.281 1 40.34 253 PRO B N 1
ATOM 4032 C CA . PRO B 1 253 ? 12.5 -3.469 -20.5 1 40.34 253 PRO B CA 1
ATOM 4033 C C . PRO B 1 253 ? 11.867 -4.676 -21.188 1 40.34 253 PRO B C 1
ATOM 4035 O O . PRO B 1 253 ? 11.242 -5.508 -20.531 1 40.34 253 PRO B O 1
ATOM 4038 N N . ASP B 1 254 ? 11.578 -4.52 -22.516 1 39.12 254 ASP B N 1
ATOM 4039 C CA . ASP B 1 254 ? 11.273 -5.734 -23.266 1 39.12 254 ASP B CA 1
ATOM 4040 C C . ASP B 1 254 ? 12.375 -6.773 -23.109 1 39.12 254 ASP B C 1
ATOM 4042 O O . ASP B 1 254 ? 13.555 -6.426 -23.047 1 39.12 254 ASP B O 1
ATOM 4046 N N . TYR B 1 255 ? 12.234 -7.691 -22.312 1 34.62 255 TYR B N 1
ATOM 4047 C CA . TYR B 1 255 ? 13.242 -8.734 -22.172 1 34.62 255 TYR B CA 1
ATOM 4048 C C . TYR B 1 255 ? 14.023 -8.93 -23.453 1 34.62 255 TYR B C 1
ATOM 4050 O O . TYR B 1 255 ? 15.195 -9.312 -23.438 1 34.62 255 TYR B O 1
ATOM 4058 N N . ASN B 1 256 ? 13.422 -8.906 -24.594 1 32.16 256 ASN B N 1
ATOM 4059 C CA . ASN B 1 256 ? 14.297 -9.266 -25.703 1 32.16 256 ASN B CA 1
ATOM 4060 C C . ASN B 1 256 ? 15.469 -8.297 -25.828 1 32.16 256 ASN B C 1
ATOM 4062 O O . ASN B 1 256 ? 16.328 -8.461 -26.703 1 32.16 256 ASN B O 1
ATOM 4066 N N . SER B 1 257 ? 15.352 -7.188 -25.328 1 30.16 257 SER B N 1
ATOM 4067 C CA . SER B 1 257 ? 16.516 -6.379 -25.641 1 30.16 257 SER B CA 1
ATOM 4068 C C . SER B 1 257 ? 17.641 -6.617 -24.625 1 30.16 257 SER B C 1
ATOM 4070 O O . SER B 1 257 ? 18.625 -5.883 -24.609 1 30.16 257 SER B O 1
ATOM 4072 N N . VAL B 1 258 ? 17.438 -7.27 -23.5 1 29.72 258 VAL B N 1
ATOM 4073 C CA . VAL B 1 258 ? 18.688 -7.633 -22.859 1 29.72 258 VAL B CA 1
ATOM 4074 C C . VAL B 1 258 ? 19.188 -8.977 -23.391 1 29.72 258 VAL B C 1
ATOM 4076 O O . VAL B 1 258 ? 18.391 -9.906 -23.578 1 29.72 258 VAL B O 1
#

InterPro domains:
  IPR003439 ABC transporter-like, ATP-binding domain [PF00005] (20-165)
  IPR003439 ABC transporter-like, ATP-binding domain [PS50893] (2-236)
  IPR003593 AAA+ ATPase domain [SM00382] (26-221)
  IPR023693 ABC transporter, vitamin B12, BtuD [MF_01005] (5-251)
  IPR023693 ABC transporter, vitamin B12, BtuD [NF002981] (3-250)
  IPR027417 P-loop containing nucleoside triphosphate hydrolase [G3DSA:3.40.50.300] (4-251)
  IPR027417 P-loop containing nucleoside triphosphate hydrolase [SSF52540] (20-229)